Protein 4HUJ (pdb70)

Solvent-accessible surface area: 17770 Å² total

Radius of gyration: 22.76 Å; Cα contacts (8 Å, |Δi|>4): 871; chains: 2; bounding box: 71×46×50 Å

B-factor: mean 18.32, std 6.46, range [6.17, 43.55]

CATH classification: 3.40.50.720

Sequence (407 aa):
NLYFQSTTYAIIGAGAIGSALAERFTAAQIPAIIANSRGPASLSSVTDRFGASVKAVELKDALQADVVILAVPYDSIADIVTQVSDWGGQIVVDASNAIDFPAFKPRDLGGRLSTEIVSELVPGAKVVKAFNTLPAAVLAADPDKGTGSRVLFLSGNHSDANRQVAELISSLGFAPVDLGTLAASGPIQQFGRPLVALNLLKDENLYFQSTTYAIIGAGAIGSALAERFTAAQIPAIIANSRGPASLSSVTDRFGASVKAVELKDALQADVVILAVPYDSIADIVTQVSDWGGQIVVDASNAIDFPAFKPRDLGGRLSTEIVSELVPGAKVVKAFNTLPAAVLAADPDKGTGSRVLFLSGNHSDANRQVAELISSLGFAPVDLGTLAASGPIQQFGRPLVALNLLKD

InterPro domains:
  IPR028939 Pyrroline-5-carboxylate reductase, catalytic, N-terminal [PF03807] (4-92)
  IPR036291 NAD(P)-binding domain superfamily [SSF51735] (5-193)
  IPR051267 STEAP family metalloreductases [PTHR14239] (3-188)

Secondary structure (DSSP, 8-state):
-TTTT---EEEEE-HHHHHHHHHHHHHTT--EEEE-TT-GGGGHHHHHHHTTTEEE--HHHHTTSSEEEEES-GGGHHHHHTT-S--TT-EEEE----B-TTT-PBP--TT--HHHHHHHHSTTPEEEEES-SS-HHHHTS-SB-SS-EEEEEEEES-HHHHHHHHHHHHHTT-EEEE--SHHHHHHHHSTTSTTTT---EE-/-HHHH----EEEEE-HHHHHHHHHHHHHTT--EEEE-TT-GGGGHHHHHHHTTTEEE--HHHHTTSSEEEEES-GGGHHHHHTT-S--TT-EEEE----B-TTT-PBP--TT--HHHHHHHTSTT-EEEEES-SS-HHHHHS-SB-SS-EEEEEEEES-HHHHHHHHHHHHHTT-EEEE--SHHHHHHHHSTTSTTTT---EE-

Structure (mmCIF, N/CA/C/O backbone):
data_4HUJ
#
_entry.id   4HUJ
#
_cell.length_a   58.456
_cell.length_b   79.487
_cell.length_c   100.127
_cell.angle_alpha   90.00
_cell.angle_beta   90.00
_cell.angle_gamma   90.00
#
_symmetry.space_group_name_H-M   'P 21 21 21'
#
loop_
_entity.id
_entity.type
_entity.pdbx_description
1 polymer 'Uncharacterized protein'
2 water water
#
loop_
_atom_site.group_PDB
_atom_site.id
_atom_site.type_symbol
_atom_site.label_atom_id
_atom_site.label_alt_id
_atom_site.label_comp_id
_atom_site.label_asym_id
_atom_site.label_entity_id
_atom_site.label_seq_id
_atom_site.pdbx_PDB_ins_code
_atom_site.Cartn_x
_atom_site.Cartn_y
_atom_site.Cartn_z
_atom_site.occupancy
_atom_site.B_iso_or_equiv
_atom_site.auth_seq_id
_atom_site.auth_comp_id
_atom_site.auth_asym_id
_atom_site.auth_atom_id
_atom_site.pdbx_PDB_model_num
ATOM 1 N N . ASN A 1 17 ? 17.563 79.037 16.733 1.00 27.31 -5 ASN A N 1
ATOM 2 C CA . ASN A 1 17 ? 16.445 80.017 16.876 1.00 27.24 -5 ASN A CA 1
ATOM 3 C C . ASN A 1 17 ? 15.167 79.380 17.443 1.00 26.32 -5 ASN A C 1
ATOM 4 O O . ASN A 1 17 ? 14.782 79.667 18.586 1.00 26.51 -5 ASN A O 1
ATOM 9 N N . LEU A 1 18 ? 14.516 78.517 16.660 1.00 24.96 -4 LEU A N 1
ATOM 10 C CA . LEU A 1 18 ? 13.319 77.818 17.144 1.00 23.41 -4 LEU A CA 1
ATOM 11 C C . LEU A 1 18 ? 13.662 76.847 18.267 1.00 22.14 -4 LEU A C 1
ATOM 12 O O . LEU A 1 18 ? 12.805 76.503 19.080 1.00 21.89 -4 LEU A O 1
ATOM 17 N N . TYR A 1 19 ? 14.921 76.418 18.315 1.00 21.18 -3 TYR A N 1
ATOM 18 C CA . TYR A 1 19 ? 15.371 75.551 19.391 1.00 20.40 -3 TYR A CA 1
ATOM 19 C C . TYR A 1 19 ? 15.362 76.285 20.731 1.00 19.98 -3 TYR A C 1
ATOM 20 O O . TYR A 1 19 ? 14.921 75.737 21.741 1.00 19.65 -3 TYR A O 1
ATOM 29 N N . PHE A 1 20 ? 15.855 77.521 20.727 1.00 20.03 -2 PHE A N 1
ATOM 30 C CA . PHE A 1 20 ? 16.106 78.256 21.970 1.00 20.34 -2 PHE A CA 1
ATOM 31 C C . PHE A 1 20 ? 14.913 79.014 22.546 1.00 20.29 -2 PHE A C 1
ATOM 32 O O . PHE A 1 20 ? 14.945 79.429 23.706 1.00 19.73 -2 PHE A O 1
ATOM 40 N N . GLN A 1 21 ? 13.862 79.188 21.755 1.00 20.19 -1 GLN A N 1
ATOM 41 C CA . GLN A 1 21 ? 12.799 80.108 22.148 1.00 20.74 -1 GLN A CA 1
ATOM 42 C C . GLN A 1 21 ? 11.922 79.655 23.325 1.00 20.67 -1 GLN A C 1
ATOM 43 O O . GLN A 1 21 ? 11.155 80.457 23.864 1.00 20.82 -1 GLN A O 1
ATOM 49 N N . SER A 1 22 ? 12.050 78.392 23.726 1.00 20.50 0 SER A N 1
ATOM 50 C CA . SER A 1 22 ? 11.255 77.843 24.831 1.00 21.08 0 SER A CA 1
ATOM 51 C C . SER A 1 22 ? 12.026 77.775 26.154 1.00 21.13 0 SER A C 1
ATOM 52 O O . SER A 1 22 ? 11.567 77.165 27.122 1.00 21.02 0 SER A O 1
ATOM 63 N N . THR A 1 24 ? 15.272 79.920 28.785 1.00 20.37 2 THR A N 1
ATOM 64 C CA . THR A 1 24 ? 16.254 80.967 29.038 1.00 20.10 2 THR A CA 1
ATOM 65 C C . THR A 1 24 ? 17.532 80.594 28.286 1.00 19.66 2 THR A C 1
ATOM 66 O O . THR A 1 24 ? 17.988 79.448 28.354 1.00 20.01 2 THR A O 1
ATOM 70 N N . THR A 1 25 ? 18.094 81.546 27.547 1.00 18.92 3 THR A N 1
ATOM 71 C CA . THR A 1 25 ? 19.330 81.283 26.807 1.00 17.97 3 THR A CA 1
ATOM 72 C C . THR A 1 25 ? 20.552 81.652 27.640 1.00 17.65 3 THR A C 1
ATOM 73 O O . THR A 1 25 ? 20.611 82.742 28.211 1.00 17.35 3 THR A O 1
ATOM 77 N N . TYR A 1 26 ? 21.510 80.733 27.706 1.00 16.94 4 TYR A N 1
ATOM 78 C CA . TYR A 1 26 ? 22.743 80.950 28.464 1.00 16.91 4 TYR A CA 1
ATOM 79 C C . TYR A 1 26 ? 23.933 80.987 27.526 1.00 16.29 4 TYR A C 1
ATOM 80 O O . TYR A 1 26 ? 24.055 80.151 26.629 1.00 16.56 4 TYR A O 1
ATOM 89 N N . ALA A 1 27 ? 24.808 81.962 27.736 1.00 15.50 5 ALA A N 1
ATOM 90 C CA . ALA A 1 27 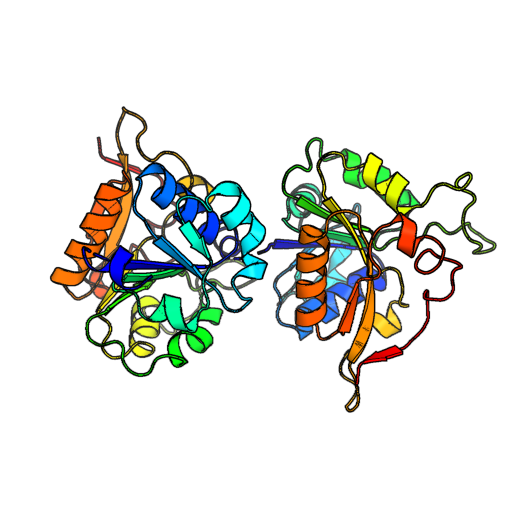? 26.053 82.032 26.998 1.00 14.61 5 ALA A CA 1
ATOM 91 C C . ALA A 1 27 ? 27.228 82.055 27.956 1.00 14.64 5 ALA A C 1
ATOM 92 O O . ALA A 1 27 ? 27.246 82.828 28.914 1.00 14.41 5 ALA A O 1
ATOM 94 N N . ILE A 1 28 ? 28.197 81.186 27.695 1.00 14.63 6 ILE A N 1
ATOM 95 C CA . ILE A 1 28 ? 29.477 81.236 28.394 1.00 14.56 6 ILE A CA 1
ATOM 96 C C . ILE A 1 28 ? 30.436 82.046 27.527 1.00 14.94 6 ILE A C 1
ATOM 97 O O . ILE A 1 28 ? 30.723 81.670 26.389 1.00 14.74 6 ILE A O 1
ATOM 102 N N . ILE A 1 29 ? 30.883 83.186 28.042 1.00 15.46 7 ILE A N 1
ATOM 103 C CA . ILE A 1 29 ? 31.972 83.916 27.413 1.00 15.82 7 ILE A CA 1
ATOM 104 C C . ILE A 1 29 ? 33.180 83.463 28.206 1.00 16.57 7 ILE A C 1
ATOM 105 O O . ILE A 1 29 ? 33.503 84.020 29.262 1.00 16.03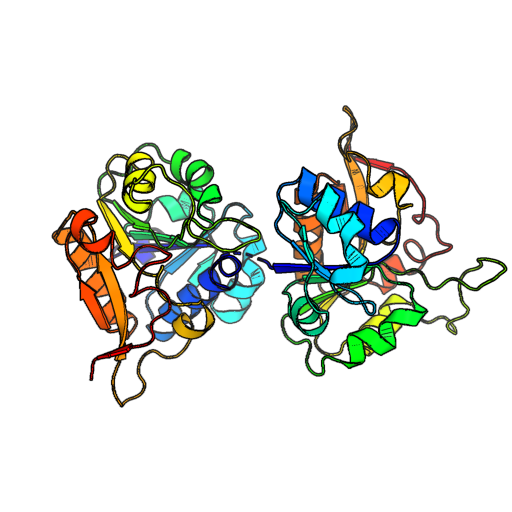 7 ILE A O 1
ATOM 110 N N . GLY A 1 30 ? 33.819 82.412 27.706 1.00 17.48 8 GLY A N 1
ATOM 111 C CA . GLY A 1 30 ? 34.773 81.675 28.508 1.00 18.10 8 GLY A CA 1
ATOM 112 C C . GLY A 1 30 ? 36.021 81.259 27.767 1.00 18.66 8 GLY A C 1
ATOM 113 O O . GLY A 1 30 ? 36.006 81.036 26.557 1.00 18.71 8 GLY A O 1
ATOM 114 N N . ALA A 1 31 ? 37.108 81.164 28.522 1.00 18.59 9 ALA A N 1
ATOM 115 C CA . ALA A 1 31 ? 38.378 80.702 28.008 1.00 18.81 9 ALA A CA 1
ATOM 116 C C . ALA A 1 31 ? 39.074 79.968 29.144 1.00 18.79 9 ALA A C 1
ATOM 117 O O . ALA A 1 31 ? 38.662 80.078 30.307 1.00 18.84 9 ALA A O 1
ATOM 119 N N . GLY A 1 32 ? 40.108 79.202 28.809 1.00 18.55 10 GLY A N 1
ATOM 120 C CA . GLY A 1 32 ? 40.878 78.474 29.816 1.00 17.99 10 GLY A CA 1
ATOM 121 C C . GLY A 1 32 ? 40.069 77.456 30.600 1.00 17.92 10 GLY A C 1
ATOM 122 O O . GLY A 1 32 ? 38.998 77.004 30.155 1.00 17.72 10 GLY A O 1
ATOM 123 N N . ALA A 1 33 ? 40.588 77.090 31.768 1.00 17.29 11 ALA A N 1
ATOM 124 C CA . ALA A 1 33 ? 39.988 76.041 32.589 1.00 17.00 11 ALA A CA 1
ATOM 125 C C . ALA A 1 33 ? 38.583 76.390 33.090 1.00 16.93 11 ALA A C 1
ATOM 126 O O . ALA A 1 33 ? 37.744 75.505 33.234 1.00 16.61 11 ALA A O 1
ATOM 128 N N . ILE A 1 34 ? 38.327 77.671 33.349 1.00 16.75 12 ILE A N 1
ATOM 129 C CA . ILE A 1 34 ? 37.018 78.083 33.866 1.00 17.25 12 ILE A CA 1
ATOM 130 C C . ILE A 1 34 ? 35.904 77.964 32.812 1.00 16.99 12 ILE A C 1
ATOM 131 O O . ILE A 1 34 ? 34.792 77.524 33.123 1.00 17.39 12 ILE A O 1
ATOM 136 N N . GLY A 1 35 ? 36.215 78.341 31.575 1.00 17.08 13 GLY A N 1
ATOM 137 C CA . GLY A 1 35 ? 35.280 78.189 30.458 1.00 16.88 13 GLY A CA 1
ATOM 138 C C . GLY A 1 35 ? 34.919 76.729 30.252 1.00 16.88 13 GLY A C 1
ATOM 139 O O . GLY A 1 35 ? 33.753 76.392 30.053 1.00 16.71 13 GLY A O 1
ATOM 140 N N . SER A 1 36 ? 35.929 75.864 30.309 1.00 17.03 14 SER A N 1
ATOM 141 C CA . SER A 1 36 ? 35.732 74.421 30.191 1.00 17.10 14 SER A CA 1
ATOM 142 C C . SER A 1 36 ? 34.961 73.841 31.383 1.00 16.74 14 SER A C 1
ATOM 143 O O . SER A 1 36 ? 34.118 72.956 31.206 1.00 16.63 14 SER A O 1
ATOM 146 N N . ALA A 1 37 ? 35.240 74.343 32.589 1.00 15.82 15 ALA A N 1
ATOM 147 C CA . ALA A 1 37 ? 34.531 73.903 33.803 1.00 15.53 15 ALA A CA 1
ATOM 148 C C . ALA A 1 37 ? 33.031 74.176 33.713 1.00 15.52 15 ALA A C 1
ATOM 149 O O . ALA A 1 37 ? 32.200 73.321 34.053 1.00 15.07 15 ALA A O 1
ATOM 151 N N . LEU A 1 38 ? 32.693 75.379 33.268 1.00 15.64 16 LEU A N 1
ATOM 152 C CA . LEU A 1 38 ? 31.301 75.757 33.067 1.00 15.59 16 LEU A CA 1
ATOM 153 C C . LEU A 1 38 ? 30.643 74.886 31.999 1.00 15.67 16 LEU A C 1
ATOM 154 O O . LEU A 1 38 ? 29.543 74.389 32.204 1.00 16.01 16 LEU A O 1
ATOM 159 N N . ALA A 1 39 ? 31.324 74.690 30.871 1.00 15.95 17 ALA A N 1
ATOM 160 C CA . ALA A 1 39 ? 30.806 73.820 29.811 1.00 15.89 17 ALA A CA 1
ATOM 161 C C . ALA A 1 39 ? 30.522 72.414 30.349 1.00 16.00 17 ALA A C 1
ATOM 162 O O . ALA A 1 39 ? 29.478 71.829 30.045 1.00 15.91 17 ALA A O 1
ATOM 164 N N . GLU A 1 40 ? 31.439 71.893 31.165 1.00 15.93 18 GLU A N 1
ATOM 165 C CA . GLU A 1 40 ? 31.290 70.562 31.765 1.00 16.17 18 GLU A CA 1
ATOM 166 C C . GLU A 1 40 ? 30.065 70.481 32.667 1.00 16.27 18 GLU A C 1
ATOM 167 O O . GLU A 1 40 ? 29.325 69.489 32.651 1.00 16.22 18 GLU A O 1
ATOM 173 N N . ARG A 1 41 ? 29.846 71.531 33.451 1.00 15.76 19 ARG A N 1
ATOM 174 C CA . ARG A 1 41 ? 28.706 71.553 34.355 1.00 15.79 19 ARG A CA 1
ATOM 175 C C . ARG A 1 41 ? 27.374 71.677 33.617 1.00 15.75 19 ARG A C 1
ATOM 176 O O . ARG A 1 41 ? 26.402 71.033 33.997 1.00 15.79 19 ARG A O 1
ATOM 184 N N . PHE A 1 42 ? 27.334 72.502 32.573 1.00 16.13 20 PHE A N 1
ATOM 185 C CA . PHE A 1 42 ? 26.129 72.638 31.747 1.00 16.81 20 PHE A CA 1
ATOM 186 C C . PHE A 1 42 ? 25.778 71.301 31.081 1.00 17.53 20 PHE A C 1
ATOM 187 O O . PHE A 1 42 ? 24.611 70.879 31.074 1.00 17.46 20 PHE A O 1
ATOM 195 N N . THR A 1 43 ? 26.804 70.630 30.563 1.00 18.09 21 THR A N 1
ATOM 196 C CA . THR A 1 43 ? 26.659 69.332 29.907 1.00 19.12 21 THR A CA 1
ATOM 197 C C . THR A 1 43 ? 26.147 68.256 30.863 1.00 19.57 21 THR A C 1
ATOM 198 O O . THR A 1 43 ? 25.199 67.535 30.537 1.00 19.41 21 THR A O 1
ATOM 202 N N . ALA A 1 44 ? 26.755 68.166 32.044 1.00 19.78 22 ALA A N 1
ATOM 203 C CA . ALA A 1 44 ? 26.340 67.182 33.041 1.00 20.52 22 ALA A CA 1
ATOM 204 C C . ALA A 1 44 ? 24.888 67.403 33.471 1.00 20.96 22 ALA A C 1
ATOM 205 O O . ALA A 1 44 ? 24.161 66.441 33.731 1.00 21.08 22 ALA A O 1
ATOM 207 N N . ALA A 1 45 ? 24.468 68.669 33.517 1.00 21.36 23 ALA A N 1
ATOM 208 C CA . ALA A 1 45 ? 23.101 69.032 33.905 1.00 21.99 23 ALA A CA 1
ATOM 209 C C . ALA A 1 45 ? 22.112 69.055 32.730 1.00 22.46 23 ALA A C 1
ATOM 210 O O . ALA A 1 45 ? 20.923 69.344 32.920 1.00 22.71 23 ALA A O 1
ATOM 212 N N . GLN A 1 46 ? 22.612 68.760 31.530 1.00 22.93 24 GLN A N 1
ATOM 213 C CA . GLN A 1 46 ? 21.813 68.754 30.296 1.00 23.40 24 GLN A CA 1
ATOM 214 C C . GLN A 1 46 ? 21.087 70.088 30.059 1.00 23.10 24 GLN A C 1
ATOM 215 O O . GLN A 1 46 ? 19.906 70.125 29.684 1.00 23.31 24 GLN A O 1
ATOM 221 N N . ILE A 1 47 ? 21.815 71.179 30.293 1.00 22.38 25 ILE A N 1
ATOM 222 C CA . ILE A 1 47 ? 21.325 72.527 30.052 1.00 22.03 25 ILE A CA 1
ATOM 223 C C . ILE A 1 47 ? 22.017 73.072 28.803 1.00 21.78 25 ILE A C 1
ATOM 224 O O . ILE A 1 47 ? 23.229 73.319 28.820 1.00 21.53 25 ILE A O 1
ATOM 229 N N . PRO A 1 48 ? 21.251 73.247 27.706 1.00 21.48 26 PRO A N 1
ATOM 230 C CA . PRO A 1 48 ? 21.801 73.771 26.463 1.00 21.13 26 PRO A CA 1
ATOM 231 C C . PRO A 1 48 ? 22.389 75.161 26.662 1.00 20.93 26 PRO A C 1
ATOM 232 O O . PRO A 1 48 ? 21.805 75.994 27.363 1.00 21.12 26 PRO A O 1
ATOM 236 N N . ALA A 1 49 ? 23.554 75.386 26.067 1.00 20.17 27 ALA A N 1
ATOM 237 C CA . ALA A 1 49 ? 24.264 76.646 26.199 1.00 19.83 27 ALA A CA 1
ATOM 238 C C . ALA A 1 49 ? 25.118 76.912 24.974 1.00 19.31 27 ALA A C 1
ATOM 239 O O . ALA A 1 49 ? 25.434 76.003 24.204 1.00 19.39 27 ALA A O 1
ATOM 241 N N . ILE A 1 50 ? 25.481 78.172 24.788 1.00 18.99 28 ILE A N 1
ATOM 242 C CA . ILE A 1 50 ? 26.432 78.525 23.749 1.00 18.61 28 ILE A CA 1
ATOM 243 C C . ILE A 1 50 ? 27.694 79.042 24.431 1.00 18.75 28 ILE A C 1
ATOM 244 O O . ILE A 1 50 ? 27.657 79.425 25.600 1.00 18.53 28 ILE A O 1
ATOM 249 N N . ILE A 1 51 ? 28.807 79.002 23.708 1.00 18.58 29 ILE A N 1
ATOM 250 C CA . ILE A 1 51 ? 30.094 79.445 24.240 1.00 18.59 29 ILE A CA 1
ATOM 251 C C . ILE A 1 51 ? 30.834 80.240 23.167 1.00 19.07 29 ILE A C 1
ATOM 252 O O . ILE A 1 51 ? 30.755 79.925 21.973 1.00 19.10 29 ILE A O 1
ATOM 257 N N . ALA A 1 52 ? 31.524 81.293 23.592 1.00 19.40 30 ALA A N 1
ATOM 258 C CA . ALA A 1 52 ? 32.279 82.134 22.676 1.00 20.40 30 ALA A CA 1
ATOM 259 C C . ALA A 1 52 ? 33.374 82.874 23.423 1.00 21.33 30 ALA A C 1
ATOM 260 O O . ALA A 1 52 ? 33.350 82.960 24.646 1.00 20.82 30 ALA A O 1
ATOM 262 N N . ASN A 1 53 ? 34.336 83.392 22.669 1.00 22.70 31 ASN A N 1
ATOM 263 C CA . ASN A 1 53 ? 35.317 84.334 23.197 1.00 24.40 31 ASN A CA 1
ATOM 264 C C . ASN A 1 53 ? 35.940 85.121 22.045 1.00 25.55 31 ASN A C 1
ATOM 265 O O . ASN A 1 53 ? 35.503 84.989 20.901 1.00 25.45 31 ASN A O 1
ATOM 270 N N . SER A 1 54 ? 36.946 85.935 22.350 1.00 27.16 32 SER A N 1
ATOM 271 C CA . SER A 1 54 ? 37.586 86.797 21.352 1.00 28.87 32 SER A CA 1
ATOM 272 C C . SER A 1 54 ? 38.328 86.032 20.248 1.00 29.74 32 SER A C 1
ATOM 273 O O . SER A 1 54 ? 38.500 86.549 19.141 1.00 29.88 32 SER A O 1
ATOM 276 N N . ARG A 1 55 ? 38.757 84.807 20.554 1.00 30.81 33 ARG A N 1
ATOM 277 C CA . ARG A 1 55 ? 39.579 84.007 19.640 1.00 31.94 33 ARG A CA 1
ATOM 278 C C . ARG A 1 55 ? 38.772 83.231 18.586 1.00 32.02 33 ARG A C 1
ATOM 279 O O . ARG A 1 55 ? 39.350 82.607 17.686 1.00 32.19 33 ARG A O 1
ATOM 287 N N . GLY A 1 56 ? 37.446 83.264 18.699 1.00 32.06 34 GLY A N 1
ATOM 288 C CA . GLY A 1 56 ? 36.572 82.651 17.700 1.00 32.04 34 GLY A CA 1
ATOM 289 C C . GLY A 1 56 ? 36.143 81.228 18.008 1.00 32.17 34 GLY A C 1
ATOM 290 O O . GLY A 1 56 ? 36.759 80.561 18.839 1.00 32.07 34 GLY A O 1
ATOM 291 N N . PRO A 1 57 ? 35.085 80.745 17.325 1.00 32.38 35 PRO A N 1
ATOM 292 C CA . PRO A 1 57 ? 34.506 79.417 17.555 1.00 32.65 35 PRO A CA 1
ATOM 293 C C . PRO A 1 57 ? 35.502 78.283 17.325 1.00 32.77 35 PRO A C 1
ATOM 294 O O . PRO A 1 57 ? 35.446 77.267 18.022 1.00 32.66 35 PRO A O 1
ATOM 298 N N . ALA A 1 58 ? 36.404 78.466 16.360 1.00 33.01 36 ALA A N 1
ATOM 299 C CA . ALA A 1 58 ? 37.421 77.466 16.032 1.00 33.33 36 ALA A CA 1
ATOM 300 C C . ALA A 1 58 ? 38.377 77.193 17.195 1.00 33.37 36 ALA A C 1
ATOM 301 O O . ALA A 1 58 ? 38.817 76.060 17.390 1.00 33.50 36 ALA A O 1
ATOM 303 N N . SER A 1 59 ? 38.684 78.234 17.966 1.00 33.65 37 SER A N 1
ATOM 304 C CA . SER A 1 59 ? 39.597 78.123 19.105 1.00 33.79 37 SER A CA 1
ATOM 305 C C . SER A 1 59 ? 39.005 77.313 20.261 1.00 34.02 37 SER A C 1
ATOM 306 O O . SER A 1 59 ? 39.734 76.861 21.149 1.00 34.13 37 SER A O 1
ATOM 309 N N . LEU A 1 60 ? 37.687 77.126 20.240 1.00 34.03 38 LEU A N 1
ATOM 310 C CA . LEU A 1 60 ? 36.987 76.398 21.295 1.00 34.13 38 LEU A CA 1
ATOM 311 C C . LEU A 1 60 ? 36.759 74.925 20.953 1.00 34.45 38 LEU A C 1
ATOM 312 O O . LEU A 1 60 ? 35.916 74.262 21.564 1.00 34.08 38 LEU A O 1
ATOM 317 N N . SER A 1 61 ? 37.532 74.415 19.993 1.00 34.87 39 SER A N 1
ATOM 318 C CA . SER A 1 61 ? 37.406 73.030 19.532 1.00 35.33 39 SER A CA 1
ATOM 319 C C . SER A 1 61 ? 37.601 71.995 20.634 1.00 35.30 39 SER A C 1
ATOM 320 O O . SER A 1 61 ? 36.949 70.952 20.621 1.00 35.45 39 SER A O 1
ATOM 323 N N . SER A 1 62 ? 38.491 72.288 21.580 1.00 35.42 40 SER A N 1
ATOM 324 C CA . SER A 1 62 ? 38.709 71.435 22.750 1.00 35.56 40 SER A CA 1
ATOM 325 C C . SER A 1 62 ? 37.423 71.236 23.555 1.00 35.30 40 SER A C 1
ATOM 326 O O . SER A 1 62 ? 37.106 70.117 23.965 1.00 35.22 40 SER A O 1
ATOM 329 N N . VAL A 1 63 ? 36.694 72.330 23.772 1.00 34.89 41 VAL A N 1
ATOM 330 C CA . VAL A 1 63 ? 35.411 72.298 24.473 1.00 34.56 41 VAL A CA 1
ATOM 331 C C . VAL A 1 63 ? 34.362 71.542 23.646 1.00 34.30 41 VAL A C 1
ATOM 332 O O . VAL A 1 63 ? 33.679 70.657 24.165 1.00 34.17 41 VAL A O 1
ATOM 336 N N . THR A 1 64 ? 34.257 71.896 22.365 1.00 34.19 42 THR A N 1
ATOM 337 C CA . THR A 1 64 ? 33.330 71.258 21.425 1.00 34.29 42 THR A CA 1
ATOM 338 C C . THR A 1 64 ? 33.494 69.734 21.393 1.00 34.19 42 THR A C 1
ATOM 339 O O . THR A 1 64 ? 32.507 69.001 21.450 1.00 34.25 42 THR A O 1
ATOM 343 N N . ASP A 1 65 ? 34.739 69.267 21.318 1.00 34.23 43 ASP A N 1
ATOM 344 C CA . ASP A 1 65 ? 35.030 67.830 21.286 1.00 34.25 43 ASP A CA 1
ATOM 345 C C . ASP A 1 65 ? 34.496 67.075 22.508 1.00 33.97 43 ASP A C 1
ATOM 346 O O . ASP A 1 65 ? 33.974 65.965 22.375 1.00 34.03 43 ASP A O 1
ATOM 351 N N . ARG A 1 66 ? 34.617 67.682 23.689 1.00 33.36 44 ARG A N 1
ATOM 352 C CA . ARG A 1 66 ? 34.194 67.042 24.935 1.00 32.97 44 ARG A CA 1
ATOM 353 C C . ARG A 1 66 ? 32.712 67.259 25.266 1.00 32.41 44 ARG A C 1
ATOM 354 O O . ARG A 1 66 ? 32.056 66.351 25.777 1.00 32.35 44 ARG A O 1
ATOM 362 N N . PHE A 1 67 ? 32.191 68.452 24.975 1.00 31.70 45 PHE A N 1
ATOM 363 C CA . PHE A 1 67 ? 30.870 68.860 25.478 1.00 31.03 45 PHE A CA 1
ATOM 364 C C . PHE A 1 67 ? 29.879 69.351 24.414 1.00 31.00 45 PHE A C 1
ATOM 365 O O . PHE A 1 67 ? 28.854 69.955 24.748 1.00 30.73 45 PHE A O 1
ATOM 373 N N . GLY A 1 68 ? 30.169 69.067 23.146 1.00 30.72 46 GLY A N 1
ATOM 374 C CA . GLY A 1 68 ? 29.367 69.562 22.022 1.00 30.49 46 GLY A CA 1
ATOM 375 C C . GLY A 1 68 ? 27.905 69.146 21.995 1.00 30.21 46 GLY A C 1
ATOM 376 O O . GLY A 1 68 ? 27.102 69.740 21.275 1.00 30.31 46 GLY A O 1
ATOM 377 N N . ALA A 1 69 ? 27.560 68.131 22.785 1.00 29.86 47 ALA A N 1
ATOM 378 C CA . ALA A 1 69 ? 26.183 67.647 22.878 1.00 29.46 47 ALA A CA 1
ATOM 379 C C . ALA A 1 69 ? 25.278 68.619 23.631 1.00 29.06 47 ALA A C 1
ATOM 380 O O . ALA A 1 69 ? 24.055 68.573 23.492 1.00 29.19 47 ALA A O 1
ATOM 382 N N . SER A 1 70 ? 25.879 69.503 24.423 1.00 28.40 48 SER A N 1
ATOM 383 C CA . SER A 1 70 ? 25.105 70.437 25.235 1.00 27.84 48 SER A CA 1
ATOM 384 C C . SER A 1 70 ? 25.614 71.872 25.135 1.00 26.94 48 SER A C 1
ATOM 385 O O . SER A 1 70 ? 24.900 72.816 25.490 1.00 26.79 48 SER A O 1
ATOM 388 N N . VAL A 1 71 ? 26.838 72.032 24.636 1.00 25.93 49 VAL A N 1
ATOM 389 C CA . VAL A 1 71 ? 27.470 73.350 24.535 1.00 25.34 49 VAL A CA 1
ATOM 390 C C . VAL A 1 71 ? 27.986 73.607 23.121 1.00 25.12 49 VAL A C 1
ATOM 391 O O . VAL A 1 71 ? 28.889 72.918 22.642 1.00 25.48 49 VAL A O 1
ATOM 395 N N . LYS A 1 72 ? 27.417 74.612 22.465 1.00 24.62 50 LYS A N 1
ATOM 396 C CA . LYS A 1 72 ? 27.743 74.918 21.076 1.00 24.56 50 LYS A CA 1
ATOM 397 C C . LYS A 1 72 ? 28.594 76.174 20.952 1.00 24.13 50 LYS A C 1
ATOM 398 O O . LYS A 1 72 ? 28.215 77.239 21.440 1.00 23.74 50 LYS A O 1
ATOM 404 N N . ALA A 1 73 ? 29.738 76.040 20.284 1.00 23.96 51 ALA A N 1
ATOM 405 C CA . ALA A 1 73 ? 30.620 77.171 20.023 1.00 24.05 51 ALA A CA 1
ATOM 406 C C . ALA A 1 73 ? 30.038 78.075 18.948 1.00 24.17 51 ALA A C 1
ATOM 407 O O . ALA A 1 73 ? 29.713 77.620 17.852 1.00 24.19 51 ALA A O 1
ATOM 409 N N . VAL A 1 74 ? 29.896 79.355 19.274 1.00 24.39 52 VAL A N 1
ATOM 410 C CA . VAL A 1 74 ? 29.338 80.338 18.350 1.00 24.66 52 VAL A CA 1
ATOM 411 C C . VAL A 1 74 ? 30.235 81.570 18.265 1.00 25.16 52 VAL A C 1
ATOM 412 O O . VAL A 1 74 ? 31.202 81.700 19.030 1.00 25.05 52 VAL A O 1
ATOM 416 N N . GLU A 1 75 ? 29.917 82.466 17.332 1.00 25.55 53 GLU A N 1
ATOM 417 C CA . GLU A 1 75 ? 30.602 83.748 17.234 1.00 26.06 53 GLU A CA 1
ATOM 418 C C . GLU A 1 75 ? 30.224 84.623 18.424 1.00 26.09 53 GLU A C 1
ATOM 419 O O . GLU A 1 75 ? 29.114 84.515 18.953 1.00 25.80 53 GLU A O 1
ATOM 425 N N . LEU A 1 76 ? 31.155 85.478 18.840 1.00 26.10 54 LEU A N 1
ATOM 426 C CA . LEU A 1 76 ? 30.981 86.326 20.022 1.00 26.26 54 LEU A CA 1
ATOM 427 C C . LEU A 1 76 ? 29.743 87.228 19.935 1.00 26.53 54 LEU A C 1
ATOM 428 O O . LEU A 1 76 ? 28.982 87.338 20.899 1.00 26.19 54 LEU A O 1
ATOM 433 N N . LYS A 1 77 ? 29.542 87.851 18.772 1.00 26.74 55 LYS A N 1
ATOM 434 C CA . LYS A 1 77 ? 28.402 88.748 18.531 1.00 27.36 55 LYS A CA 1
ATOM 435 C C . LYS A 1 77 ? 27.048 88.085 18.768 1.00 26.80 55 LYS A C 1
ATOM 436 O O . LYS A 1 77 ? 26.080 88.752 19.152 1.00 27.11 55 LYS A O 1
ATOM 442 N N . ASP A 1 78 ? 26.990 86.779 18.532 1.00 26.27 56 ASP A N 1
ATOM 443 C CA . ASP A 1 78 ? 25.784 85.998 18.761 1.00 25.83 56 ASP A CA 1
ATOM 444 C C . ASP A 1 78 ? 25.618 85.626 20.237 1.00 24.75 56 ASP A C 1
ATOM 445 O O . ASP A 1 78 ? 24.528 85.764 20.791 1.00 24.60 56 ASP A O 1
ATOM 450 N N . ALA A 1 79 ? 26.703 85.171 20.865 1.00 23.28 57 ALA A N 1
ATOM 451 C CA . ALA A 1 79 ? 26.695 84.803 22.283 1.00 22.16 57 ALA A CA 1
ATOM 452 C C . ALA A 1 79 ? 26.325 85.960 23.204 1.00 21.38 57 ALA A C 1
ATOM 453 O O . ALA A 1 79 ? 25.635 85.762 24.205 1.00 21.05 57 ALA A O 1
ATOM 455 N N . LEU A 1 80 ? 26.776 87.163 22.855 1.00 20.63 58 LEU A N 1
ATOM 456 C CA . LEU A 1 80 ? 26.510 88.361 23.657 1.00 20.21 58 LEU A CA 1
ATOM 457 C C . LEU A 1 80 ? 25.043 88.806 23.626 1.00 20.05 58 LEU A C 1
ATOM 458 O O . LEU A 1 80 ? 24.667 89.759 24.309 1.00 20.07 58 LEU A O 1
ATOM 463 N N . GLN A 1 81 ? 24.224 88.110 22.839 1.00 20.19 59 GLN A N 1
ATOM 464 C CA . GLN A 1 81 ? 22.796 88.418 22.738 1.00 20.34 59 GLN A CA 1
ATOM 465 C C . GLN A 1 81 ? 21.915 87.566 23.662 1.00 19.76 59 GLN A C 1
ATOM 466 O O . GLN A 1 81 ? 20.702 87.786 23.742 1.00 19.70 59 GLN A O 1
ATOM 472 N N . ALA A 1 82 ? 22.521 86.605 24.363 1.00 18.61 60 ALA A N 1
ATOM 473 C CA . ALA A 1 82 ? 21.775 85.678 25.220 1.00 17.90 60 ALA A CA 1
ATOM 474 C C . ALA A 1 82 ? 21.094 86.342 26.415 1.00 17.31 60 ALA A C 1
ATOM 475 O O . ALA A 1 82 ? 21.468 87.445 26.830 1.00 17.04 60 ALA A O 1
ATOM 477 N N . ASP A 1 83 ? 20.088 85.660 26.960 1.00 16.78 61 ASP A N 1
ATOM 478 C CA . ASP A 1 83 ? 19.344 86.156 28.116 1.00 16.39 61 ASP A CA 1
ATOM 479 C C . ASP A 1 83 ? 20.270 86.331 29.306 1.00 15.69 61 ASP A C 1
ATOM 480 O O . ASP A 1 83 ? 20.162 87.311 30.050 1.00 15.50 61 ASP A O 1
ATOM 485 N N . VAL A 1 84 ? 21.168 85.359 29.476 1.00 14.89 62 VAL A N 1
ATOM 486 C CA . VAL A 1 84 ? 22.122 85.345 30.580 1.00 14.16 62 VAL A CA 1
ATOM 487 C C . VAL A 1 84 ? 23.521 85.141 30.002 1.00 13.80 62 VAL A C 1
ATOM 488 O O . VAL A 1 84 ? 23.804 84.108 29.375 1.00 13.64 62 VAL A O 1
ATOM 492 N N . VAL A 1 85 ? 24.378 86.134 30.214 1.00 13.41 63 VAL A N 1
ATOM 493 C CA . VAL A 1 85 ? 25.719 86.144 29.634 1.00 13.54 63 VAL A CA 1
ATOM 494 C C . VAL A 1 85 ? 26.727 86.068 30.772 1.00 13.36 63 VAL A C 1
ATOM 495 O O . VAL A 1 85 ? 26.805 86.976 31.597 1.00 13.64 63 VAL A O 1
ATOM 499 N N . ILE A 1 86 ? 27.486 84.976 30.800 1.00 13.05 64 ILE A N 1
ATOM 500 C CA . ILE A 1 86 ? 28.432 84.707 31.881 1.00 13.13 64 ILE A CA 1
ATOM 501 C C . ILE A 1 86 ? 29.823 85.102 31.424 1.00 13.11 64 ILE A C 1
ATOM 502 O O . ILE A 1 86 ? 30.373 84.501 30.502 1.00 13.43 64 ILE A O 1
ATOM 507 N N . LEU A 1 87 ? 30.381 86.118 32.073 1.00 13.38 65 LEU A N 1
ATOM 508 C CA . LEU A 1 87 ? 31.705 86.618 31.716 1.00 13.48 65 LEU A CA 1
ATOM 509 C C . LEU A 1 87 ? 32.766 85.861 32.501 1.00 14.13 65 LEU A C 1
ATOM 510 O O . LEU A 1 87 ? 33.087 86.208 33.644 1.00 13.84 65 LEU A O 1
ATOM 515 N N . ALA A 1 88 ? 33.279 84.808 31.870 1.00 14.30 66 ALA A N 1
ATOM 516 C CA . ALA A 1 88 ? 34.291 83.935 32.443 1.00 14.95 66 ALA A CA 1
ATOM 517 C C . ALA A 1 88 ? 35.589 84.107 31.652 1.00 15.16 66 ALA A C 1
ATOM 518 O O . ALA A 1 88 ? 36.200 83.137 31.170 1.00 15.25 66 ALA A O 1
ATOM 520 N N . VAL A 1 89 ? 35.968 85.369 31.495 1.00 15.26 67 VAL A N 1
ATOM 521 C CA . VAL A 1 89 ? 37.199 85.760 30.816 1.00 15.10 67 VAL A CA 1
ATOM 522 C C . VAL A 1 89 ? 38.012 86.576 31.811 1.00 14.48 67 VAL A C 1
ATOM 523 O O . VAL A 1 89 ? 37.482 86.967 32.857 1.00 14.32 67 VAL A O 1
ATOM 527 N N . PRO A 1 90 ? 39.300 86.830 31.507 1.00 13.68 68 PRO A N 1
ATOM 528 C CA . PRO A 1 90 ? 40.092 87.654 32.426 1.00 13.48 68 PRO A CA 1
ATOM 529 C C . PRO A 1 90 ? 39.465 89.031 32.616 1.00 13.26 68 PRO A C 1
ATOM 530 O O . PRO A 1 90 ? 38.871 89.581 31.688 1.00 13.06 68 PRO A O 1
ATOM 534 N N . TYR A 1 91 ? 39.585 89.571 33.821 1.00 13.24 69 TYR A N 1
ATOM 535 C CA . TYR A 1 91 ? 39.026 90.882 34.140 1.00 13.32 69 TYR A CA 1
ATOM 536 C C . TYR A 1 91 ? 39.406 91.954 33.104 1.00 14.08 69 TYR A C 1
ATOM 537 O O . TYR A 1 91 ? 38.555 92.737 32.661 1.00 14.19 69 TYR A O 1
ATOM 546 N N . ASP A 1 92 ? 40.676 91.970 32.709 1.00 15.29 70 ASP A N 1
ATOM 547 C CA . ASP A 1 92 ? 41.173 92.937 31.726 1.00 16.58 70 ASP A CA 1
ATOM 548 C C . ASP A 1 92 ? 40.627 92.748 30.303 1.00 16.72 70 ASP A C 1
ATOM 549 O O . ASP A 1 92 ? 40.755 93.653 29.465 1.00 17.59 70 ASP A O 1
ATOM 554 N N . SER A 1 93 ? 40.037 91.584 30.035 1.00 16.66 71 SER A N 1
ATOM 555 C CA . SER A 1 93 ? 39.453 91.279 28.726 1.00 16.87 71 SER A CA 1
ATOM 556 C C . SER A 1 93 ? 38.022 91.793 28.580 1.00 17.15 71 SER A C 1
ATOM 557 O O . SER A 1 93 ? 37.505 91.886 27.461 1.00 17.18 71 SER A O 1
ATOM 560 N N . ILE A 1 94 ? 37.381 92.116 29.701 1.00 17.27 72 ILE A N 1
ATOM 561 C CA . ILE A 1 94 ? 35.945 92.411 29.694 1.00 17.95 72 ILE A CA 1
ATOM 562 C C . ILE A 1 94 ? 35.578 93.623 28.833 1.00 18.78 72 ILE A C 1
ATOM 563 O O . ILE A 1 94 ? 34.713 93.514 27.959 1.00 18.88 72 ILE A O 1
ATOM 568 N N . ALA A 1 95 ? 36.246 94.753 29.065 1.00 19.76 73 ALA A N 1
ATOM 569 C CA . ALA A 1 95 ? 35.897 96.007 28.385 1.00 21.10 73 ALA A CA 1
ATOM 570 C C . ALA A 1 95 ? 35.818 95.861 26.861 1.00 22.06 73 ALA A C 1
ATOM 571 O O . ALA A 1 95 ? 34.826 96.280 26.255 1.00 22.16 73 ALA A O 1
ATOM 573 N N . ASP A 1 96 ? 36.831 95.236 26.258 1.00 22.98 74 ASP A N 1
ATOM 574 C CA . ASP A 1 96 ? 36.882 95.071 24.796 1.00 24.34 74 ASP A CA 1
ATOM 575 C C . ASP A 1 96 ? 35.805 94.129 24.262 1.00 24.43 74 ASP A C 1
ATOM 576 O O . ASP A 1 96 ? 35.402 94.243 23.104 1.00 24.80 74 ASP A O 1
ATOM 581 N N . ILE A 1 97 ? 35.352 93.193 25.094 1.00 24.53 75 ILE A N 1
ATOM 582 C CA . ILE A 1 97 ? 34.272 92.283 24.707 1.00 24.77 75 ILE A CA 1
ATOM 583 C C . ILE A 1 97 ? 32.903 92.967 24.778 1.00 25.25 75 ILE A C 1
ATOM 584 O O . ILE A 1 97 ? 32.161 92.979 23.795 1.00 25.16 75 ILE A O 1
ATOM 589 N N . VAL A 1 98 ? 32.580 93.546 25.931 1.00 25.75 76 VAL A N 1
ATOM 590 C CA . VAL A 1 98 ? 31.226 94.063 26.176 1.00 26.49 76 VAL A CA 1
ATOM 591 C C . VAL A 1 98 ? 30.915 95.384 25.462 1.00 27.30 76 VAL A C 1
ATOM 592 O O . VAL A 1 98 ? 29.748 95.741 25.299 1.00 27.42 76 VAL A O 1
ATOM 596 N N . THR A 1 99 ? 31.956 96.093 25.033 1.00 28.20 77 THR A N 1
ATOM 597 C CA . THR A 1 99 ? 31.788 97.341 24.285 1.00 29.64 77 THR A CA 1
ATOM 598 C C . THR A 1 99 ? 31.146 97.102 22.907 1.00 30.05 77 THR A C 1
ATOM 599 O O . THR A 1 99 ? 30.647 98.034 22.283 1.00 30.35 77 THR A O 1
ATOM 603 N N . GLN A 1 100 ? 31.150 95.845 22.462 1.00 30.70 78 GLN A N 1
ATOM 604 C CA . GLN A 1 100 ? 30.580 95.446 21.171 1.00 31.43 78 GLN A CA 1
ATOM 605 C C . GLN A 1 100 ? 29.051 95.505 21.157 1.00 31.73 78 GLN A C 1
ATOM 606 O O . GLN A 1 100 ? 28.439 95.553 20.089 1.00 31.84 78 GLN A O 1
ATOM 612 N N . VAL A 1 101 ? 28.446 95.494 22.345 1.00 31.99 79 VAL A N 1
ATOM 613 C CA . VAL A 1 101 ? 26.996 95.608 22.503 1.00 32.30 79 VAL A CA 1
ATOM 614 C C . VAL A 1 101 ? 26.662 96.963 23.121 1.00 32.43 79 VAL A C 1
ATOM 615 O O . VAL A 1 101 ? 27.235 97.349 24.143 1.00 32.59 79 VAL A O 1
ATOM 619 N N . SER A 1 102 ? 25.731 97.681 22.499 1.00 32.72 80 SER A N 1
ATOM 620 C CA . SER A 1 102 ? 25.379 99.030 22.942 1.00 32.82 80 SER A CA 1
ATOM 621 C C . SER A 1 102 ? 24.235 99.060 23.961 1.00 32.69 80 SER A C 1
ATOM 622 O O . SER A 1 102 ? 24.291 99.816 24.939 1.00 33.02 80 SER A O 1
ATOM 625 N N . ASP A 1 103 ? 23.206 98.244 23.740 1.00 32.27 81 ASP A N 1
ATOM 626 C CA . ASP A 1 103 ? 22.089 98.169 24.682 1.00 31.79 81 ASP A CA 1
ATOM 627 C C . ASP A 1 103 ? 21.930 96.764 25.258 1.00 30.73 81 ASP A C 1
ATOM 628 O O . ASP A 1 103 ? 21.722 95.789 24.532 1.00 30.71 81 ASP A O 1
ATOM 633 N N . TRP A 1 104 ? 22.040 96.682 26.580 1.00 29.62 82 TRP A N 1
ATOM 634 C CA . TRP A 1 104 ? 21.969 95.416 27.295 1.00 28.14 82 TRP A CA 1
ATOM 635 C C . TRP A 1 104 ? 20.610 95.197 27.956 1.00 27.66 82 TRP A C 1
ATOM 636 O O . TRP A 1 104 ? 20.442 94.277 28.759 1.00 27.37 82 TRP A O 1
ATOM 647 N N . GLY A 1 105 ? 19.642 96.045 27.613 1.00 27.00 83 GLY A N 1
ATOM 648 C CA . GLY A 1 105 ? 18.289 95.941 28.159 1.00 25.81 83 GLY A CA 1
ATOM 649 C C . GLY A 1 105 ? 17.703 94.544 28.077 1.00 24.69 83 GLY A C 1
ATOM 650 O O . GLY A 1 105 ? 17.780 93.883 27.035 1.00 25.00 83 GLY A O 1
ATOM 651 N N . GLY A 1 106 ? 17.142 94.084 29.193 1.00 23.62 84 GLY A N 1
ATOM 652 C CA . GLY A 1 106 ? 16.495 92.777 29.262 1.00 22.06 84 GLY A CA 1
ATOM 653 C C . GLY A 1 106 ? 17.441 91.605 29.464 1.00 20.82 84 GLY A C 1
ATOM 654 O O . GLY A 1 106 ? 17.008 90.450 29.533 1.00 21.13 84 GLY A O 1
ATOM 655 N N . GLN A 1 107 ? 18.735 91.894 29.556 1.00 19.46 85 GLN A N 1
ATOM 656 C CA . GLN A 1 107 ? 19.733 90.841 29.716 1.00 17.82 85 GLN A CA 1
ATOM 657 C C . GLN A 1 107 ? 20.328 90.841 31.115 1.00 16.94 85 GLN A C 1
ATOM 658 O O . GLN A 1 107 ? 20.365 91.874 31.789 1.00 17.07 85 GLN A O 1
ATOM 664 N N . ILE A 1 108 ? 20.783 89.664 31.533 1.00 15.60 86 ILE A N 1
ATOM 665 C CA . ILE A 1 108 ? 21.534 89.501 32.770 1.00 14.60 86 ILE A CA 1
ATOM 666 C C . ILE A 1 108 ? 22.975 89.215 32.389 1.00 13.87 86 ILE A C 1
ATOM 667 O O . ILE A 1 108 ? 23.239 88.354 31.547 1.00 13.65 86 ILE A O 1
ATOM 672 N N . VAL A 1 109 ? 23.897 89.947 33.012 1.00 13.24 87 VAL A N 1
ATOM 673 C CA . VAL A 1 109 ? 25.323 89.694 32.859 1.00 12.73 87 VAL A CA 1
ATOM 674 C C . VAL A 1 109 ? 25.841 89.138 34.179 1.00 12.37 87 VAL A C 1
ATOM 675 O O . VAL A 1 109 ? 25.622 89.733 35.228 1.00 12.34 87 VAL A O 1
ATOM 679 N N . VAL A 1 110 ? 26.489 87.979 34.119 1.00 11.74 88 VAL A N 1
ATOM 680 C CA . VAL A 1 110 ? 27.085 87.367 35.304 1.00 11.48 88 VAL A CA 1
ATOM 681 C C . VAL A 1 110 ? 28.588 87.639 35.294 1.00 11.69 88 VAL A C 1
ATOM 682 O O . VAL A 1 110 ? 29.299 87.154 34.418 1.00 12.51 88 VAL A O 1
ATOM 686 N N . ASP A 1 111 ? 29.060 88.435 36.253 1.00 11.67 89 ASP A N 1
ATOM 687 C CA . ASP A 1 111 ? 30.494 88.715 36.377 1.00 11.22 89 ASP A CA 1
ATOM 688 C C . ASP A 1 111 ? 31.175 87.599 37.171 1.00 10.93 89 ASP A C 1
ATOM 689 O O . ASP A 1 111 ? 31.025 87.515 38.389 1.00 11.27 89 ASP A O 1
ATOM 694 N N . ALA A 1 112 ? 31.911 86.737 36.469 1.00 10.65 90 ALA A N 1
ATOM 695 C CA . ALA A 1 112 ? 32.653 85.648 37.100 1.00 10.88 90 ALA A CA 1
ATOM 696 C C . ALA A 1 112 ? 34.147 85.961 37.253 1.00 11.05 90 ALA A C 1
ATOM 697 O O . ALA A 1 112 ? 34.926 85.087 37.643 1.00 11.79 90 ALA A O 1
ATOM 699 N N . SER A 1 113 ? 34.535 87.202 36.953 1.00 10.92 91 SER A N 1
ATOM 700 C CA . SER A 1 113 ? 35.950 87.589 36.925 1.00 10.92 91 SER A CA 1
ATOM 701 C C . SER A 1 113 ? 36.460 88.043 38.289 1.00 10.69 91 SER A C 1
ATOM 702 O O . SER A 1 113 ? 35.686 88.500 39.131 1.00 10.95 91 SER A O 1
ATOM 705 N N . ASN A 1 114 ? 37.774 87.937 38.477 1.00 10.26 92 ASN A N 1
ATOM 706 C CA . ASN A 1 114 ? 38.450 88.498 39.644 1.00 10.13 92 ASN A CA 1
ATOM 707 C C . ASN A 1 114 ? 39.522 89.475 39.188 1.00 10.38 92 ASN A C 1
ATOM 708 O O . ASN A 1 114 ? 40.317 89.147 38.303 1.00 10.55 92 ASN A O 1
ATOM 713 N N . ALA A 1 115 ? 39.535 90.670 39.779 1.00 10.69 93 ALA A N 1
ATOM 714 C CA . ALA A 1 115 ? 40.518 91.685 39.421 1.00 11.17 93 ALA A CA 1
ATOM 715 C C . ALA A 1 115 ? 41.785 91.451 40.229 1.00 11.03 93 ALA A C 1
ATOM 716 O O . ALA A 1 115 ? 41.862 91.796 41.409 1.00 11.62 93 ALA A O 1
ATOM 718 N N . ILE A 1 116 ? 42.764 90.824 39.580 1.00 11.09 94 ILE A N 1
ATOM 719 C CA . ILE A 1 116 ? 43.987 90.357 40.233 1.00 10.96 94 ILE A CA 1
ATOM 720 C C . ILE A 1 116 ? 45.181 90.958 39.503 1.00 11.69 94 ILE A C 1
ATOM 721 O O . ILE A 1 116 ? 45.192 90.999 38.272 1.00 11.78 94 ILE A O 1
ATOM 726 N N . ASP A 1 117 ? 46.186 91.412 40.254 1.00 12.03 95 ASP A N 1
ATOM 727 C CA . ASP A 1 117 ? 47.400 91.971 39.650 1.00 13.06 95 ASP A CA 1
ATOM 728 C C . ASP A 1 117 ? 48.469 90.914 39.421 1.00 13.40 95 ASP A C 1
ATOM 729 O O . ASP A 1 117 ? 48.634 90.009 40.231 1.00 13.32 95 ASP A O 1
ATOM 734 N N . PHE A 1 118 ? 49.193 91.068 38.313 1.00 13.97 96 PHE A N 1
ATOM 735 C CA . PHE A 1 118 ? 50.320 90.222 37.927 1.00 14.63 96 PHE A CA 1
ATOM 736 C C . PHE A 1 118 ? 51.587 91.045 38.139 1.00 14.74 96 PHE A C 1
ATOM 737 O O . PHE A 1 118 ? 51.602 92.227 37.787 1.00 14.95 96 PHE A O 1
ATOM 745 N N . PRO A 1 119 ? 52.668 90.426 38.655 1.00 14.85 97 PRO A N 1
ATOM 746 C CA . PRO A 1 119 ? 52.862 88.999 38.948 1.00 15.30 97 PRO A CA 1
ATOM 747 C C . PRO A 1 119 ? 52.678 88.561 40.404 1.00 15.61 97 PRO A C 1
ATOM 748 O O . PRO A 1 119 ? 52.873 87.383 40.711 1.00 15.95 97 PRO A O 1
ATOM 752 N N . ALA A 1 120 ? 52.301 89.481 41.287 1.00 15.91 98 ALA A N 1
ATOM 753 C CA . ALA A 1 120 ? 52.215 89.163 42.715 1.00 16.33 98 ALA A CA 1
ATOM 754 C C . ALA A 1 120 ? 50.906 88.481 43.118 1.00 16.31 98 ALA A C 1
ATOM 755 O O . ALA A 1 120 ? 50.830 87.867 44.184 1.00 16.36 98 ALA A O 1
ATOM 757 N N . PHE A 1 121 ? 49.887 88.593 42.264 1.00 16.03 99 PHE A N 1
ATOM 758 C CA . PHE A 1 121 ? 48.580 87.954 42.475 1.00 16.10 99 PHE A CA 1
ATOM 759 C C . PHE A 1 121 ? 47.833 88.477 43.699 1.00 16.06 99 PHE A C 1
ATOM 760 O O . PHE A 1 121 ? 47.122 87.736 44.389 1.00 16.50 99 PHE A O 1
ATOM 768 N N . LYS A 1 122 ? 48.000 89.770 43.948 1.00 16.01 100 LYS A N 1
ATOM 769 C CA . LYS A 1 122 ? 47.264 90.458 44.994 1.00 16.16 100 LYS A CA 1
ATOM 770 C C . LYS A 1 122 ? 46.016 91.091 44.388 1.00 15.39 100 LYS A C 1
ATOM 771 O O . LYS A 1 122 ? 45.952 91.299 43.170 1.00 14.65 100 LYS A O 1
ATOM 777 N N . PRO A 1 123 ? 45.016 91.404 45.233 1.00 14.65 101 PRO A N 1
ATOM 778 C CA . PRO A 1 123 ? 43.832 92.100 44.747 1.00 14.31 101 PRO A CA 1
ATOM 779 C C . PRO A 1 123 ? 44.217 93.439 44.151 1.00 13.99 101 PRO A C 1
ATOM 780 O O . PRO A 1 123 ? 45.054 94.163 44.712 1.00 13.56 101 PRO A O 1
ATOM 784 N N . ARG A 1 124 ? 43.621 93.749 43.008 1.00 13.67 102 ARG A N 1
ATOM 785 C CA . ARG A 1 124 ? 43.879 94.996 42.321 1.00 14.25 102 ARG A CA 1
ATOM 786 C C . ARG A 1 124 ? 43.446 96.207 43.146 1.00 14.59 102 ARG A C 1
ATOM 787 O O . ARG A 1 124 ? 42.437 96.159 43.850 1.00 13.67 102 ARG A O 1
ATOM 795 N N . ASP A 1 125 ? 44.224 97.288 43.058 1.00 15.29 103 ASP A N 1
ATOM 796 C CA . ASP A 1 125 ? 43.806 98.571 43.609 1.00 16.69 103 ASP A CA 1
ATOM 797 C C . ASP A 1 125 ? 42.839 99.234 42.628 1.00 16.99 103 ASP A C 1
ATOM 798 O O . ASP A 1 125 ? 43.234 99.668 41.541 1.00 17.18 103 ASP A O 1
ATOM 803 N N . LEU A 1 126 ? 41.563 99.289 43.009 1.00 17.40 104 LEU A N 1
ATOM 804 C CA . LEU A 1 126 ? 40.538 99.934 42.195 1.00 18.18 104 LEU A CA 1
ATOM 805 C C . LEU A 1 126 ? 40.004 101.177 42.891 1.00 19.04 104 LEU A C 1
ATOM 806 O O . LEU A 1 126 ? 38.878 101.614 42.638 1.00 18.65 104 LEU A O 1
ATOM 811 N N . GLY A 1 127 ? 40.834 101.739 43.767 1.00 20.12 105 GLY A N 1
ATOM 812 C CA . GLY A 1 127 ? 40.488 102.951 44.510 1.00 21.52 105 GLY A CA 1
ATOM 813 C C . GLY A 1 127 ? 39.292 102.783 45.423 1.00 22.29 105 GLY A C 1
ATOM 814 O O . GLY A 1 127 ? 38.522 103.728 45.619 1.00 23.50 105 GLY A O 1
ATOM 815 N N . GLY A 1 128 ? 39.131 101.582 45.977 1.00 22.62 106 GLY A N 1
ATOM 816 C CA . GLY A 1 128 ? 38.020 101.281 46.884 1.00 22.52 106 GLY A CA 1
ATOM 817 C C . GLY A 1 128 ? 36.751 100.788 46.208 1.00 22.05 106 GLY A C 1
ATOM 818 O O . GLY A 1 128 ? 35.894 100.180 46.865 1.00 23.01 106 GLY A O 1
ATOM 819 N N . ARG A 1 129 ? 36.623 101.048 44.906 1.00 21.03 107 ARG A N 1
ATOM 820 C CA . ARG A 1 129 ? 35.456 100.619 44.129 1.00 19.92 107 ARG A CA 1
ATOM 821 C C . ARG A 1 129 ? 35.424 99.103 44.003 1.00 18.62 107 ARG A C 1
ATOM 822 O O . ARG A 1 129 ? 36.470 98.453 43.993 1.00 18.59 107 ARG A O 1
ATOM 830 N N . LEU A 1 130 ? 34.223 98.546 43.905 1.00 16.50 108 LEU A N 1
ATOM 831 C CA . LEU A 1 130 ? 34.081 97.103 43.724 1.00 15.07 108 LEU A CA 1
ATOM 832 C C . LEU A 1 130 ? 34.244 96.738 42.251 1.00 13.99 108 LEU A C 1
ATOM 833 O O . LEU A 1 130 ? 33.744 97.436 41.375 1.00 13.40 108 LEU A O 1
ATOM 838 N N . SER A 1 131 ? 34.942 95.640 41.974 1.00 12.85 109 SER A N 1
ATOM 839 C CA . SER A 1 131 ? 35.200 95.260 40.585 1.00 12.59 109 SER A CA 1
ATOM 840 C C . SER A 1 131 ? 33.910 95.037 39.793 1.00 12.35 109 SER A C 1
ATOM 841 O O . SER A 1 131 ? 33.826 95.416 38.626 1.00 12.30 109 SER A O 1
ATOM 844 N N . THR A 1 132 ? 32.907 94.436 40.428 1.00 12.10 110 THR A N 1
ATOM 845 C CA . THR A 1 132 ? 31.650 94.138 39.740 1.00 12.36 110 THR A CA 1
ATOM 846 C C . THR A 1 132 ? 30.831 95.411 39.471 1.00 12.95 110 THR A C 1
ATOM 847 O O . THR A 1 132 ? 30.052 95.460 38.510 1.00 13.60 110 THR A O 1
ATOM 851 N N . GLU A 1 133 ? 31.020 96.434 40.303 1.00 13.43 111 GLU A N 1
ATOM 852 C CA . GLU A 1 133 ? 30.430 97.763 40.052 1.00 14.61 111 GLU A CA 1
ATOM 853 C C . GLU A 1 133 ? 31.039 98.406 38.806 1.00 14.52 111 GLU A C 1
ATOM 854 O O . GLU A 1 133 ? 30.322 99.023 38.010 1.00 14.24 111 GLU A O 1
ATOM 860 N N . ILE A 1 134 ? 32.359 98.268 38.653 1.00 14.79 112 ILE A N 1
ATOM 861 C CA . ILE A 1 134 ? 33.071 98.743 37.458 1.00 15.11 112 ILE A CA 1
ATOM 862 C C . ILE A 1 134 ? 32.579 98.000 36.214 1.00 15.07 112 ILE A C 1
ATOM 863 O O . ILE A 1 134 ? 32.236 98.623 35.206 1.00 15.61 112 ILE A O 1
ATOM 868 N N . VAL A 1 135 ? 32.521 96.673 36.294 1.00 15.08 113 VAL A N 1
ATOM 869 C CA . VAL A 1 135 ? 31.974 95.862 35.196 1.00 15.28 113 VAL A CA 1
ATOM 870 C C . VAL A 1 135 ? 30.538 96.304 34.851 1.00 15.87 113 VAL A C 1
ATOM 871 O O . VAL A 1 135 ? 30.187 96.413 33.674 1.00 16.01 113 VAL A O 1
ATOM 875 N N . SER A 1 136 ? 29.725 96.577 35.871 1.00 16.32 114 SER A N 1
ATOM 876 C CA . SER A 1 136 ? 28.329 96.973 35.656 1.00 17.33 114 SER A CA 1
ATOM 877 C C . SER A 1 136 ? 28.199 98.242 34.811 1.00 18.39 114 SER A C 1
ATOM 878 O O . SER A 1 136 ? 27.285 98.353 33.992 1.00 18.35 114 SER A O 1
ATOM 881 N N . GLU A 1 137 ? 29.122 99.179 35.009 1.00 19.72 115 GLU A N 1
ATOM 882 C CA . GLU A 1 137 ? 29.142 100.429 34.241 1.00 21.38 115 GLU A CA 1
ATOM 883 C C . GLU A 1 137 ? 29.473 100.216 32.765 1.00 21.76 115 GLU A C 1
ATOM 884 O O . GLU A 1 137 ? 29.078 101.022 31.912 1.00 22.14 115 GLU A O 1
ATOM 890 N N . LEU A 1 138 ? 30.186 99.129 32.469 1.00 21.95 116 LEU A N 1
ATOM 891 C CA . LEU A 1 138 ? 30.530 98.759 31.093 1.00 22.54 116 LEU A CA 1
ATOM 892 C C . LEU A 1 138 ? 29.383 98.058 30.359 1.00 22.55 116 LEU A C 1
ATOM 893 O O . LEU A 1 138 ? 29.434 97.887 29.138 1.00 22.62 116 LEU A O 1
ATOM 898 N N . VAL A 1 139 ? 28.359 97.642 31.107 1.00 22.60 117 VAL A N 1
ATOM 899 C CA . VAL A 1 139 ? 27.166 97.024 30.520 1.00 22.36 117 VAL A CA 1
ATOM 900 C C . VAL A 1 139 ? 25.868 97.742 30.945 1.00 22.74 117 VAL A C 1
ATOM 901 O O . VAL A 1 139 ? 25.001 97.137 31.586 1.00 22.32 117 VAL A O 1
ATOM 905 N N . PRO A 1 140 ? 25.725 99.038 30.584 1.00 23.16 118 PRO A N 1
ATOM 906 C CA . PRO A 1 140 ? 24.531 99.778 31.004 1.00 23.22 118 PRO A CA 1
ATOM 907 C C . PRO A 1 140 ? 23.263 99.128 30.462 1.00 22.77 118 PRO A C 1
ATOM 908 O O . PRO A 1 140 ? 23.236 98.668 29.314 1.00 23.19 118 PRO A O 1
ATOM 912 N N . GLY A 1 141 ? 22.232 99.063 31.295 1.00 22.09 119 GLY A N 1
ATOM 913 C CA . GLY A 1 141 ? 21.001 98.398 30.910 1.00 21.23 119 GLY A CA 1
ATOM 914 C C . GLY A 1 141 ? 20.934 96.958 31.383 1.00 20.39 119 GLY A C 1
ATOM 915 O O . GLY A 1 141 ? 19.846 96.427 31.581 1.00 21.01 119 GLY A O 1
ATOM 916 N N . ALA A 1 142 ? 22.094 96.322 31.563 1.00 19.58 120 ALA A N 1
ATOM 917 C CA . ALA A 1 142 ? 22.142 94.938 32.034 1.00 18.36 120 ALA A CA 1
ATOM 918 C C . ALA A 1 142 ? 21.915 94.865 33.536 1.00 17.61 120 ALA A C 1
ATOM 919 O O . ALA A 1 142 ? 22.308 95.770 34.276 1.00 18.07 120 ALA A O 1
ATOM 921 N N . LYS A 1 143 ? 21.265 93.794 33.979 1.00 16.53 121 LYS A N 1
ATOM 922 C CA . LYS A 1 143 ? 21.209 93.472 35.399 1.00 15.42 121 LYS A CA 1
ATOM 923 C C . LYS A 1 143 ? 22.391 92.540 35.686 1.00 14.64 121 LYS A C 1
ATOM 924 O O . LYS A 1 143 ? 22.486 91.458 35.111 1.00 14.44 121 LYS A O 1
ATOM 930 N N . VAL A 1 144 ? 23.304 92.988 36.545 1.00 13.71 122 VAL A N 1
ATOM 931 C CA . VAL A 1 144 ? 24.545 92.251 36.806 1.00 12.80 122 VAL A CA 1
ATOM 932 C C . VAL A 1 144 ? 24.450 91.421 38.083 1.00 12.06 122 VAL A C 1
ATOM 933 O O . VAL A 1 144 ? 23.978 91.902 39.112 1.00 12.49 122 VAL A O 1
ATOM 937 N N . VAL A 1 145 ? 24.880 90.164 37.988 1.00 10.83 123 VAL A N 1
ATOM 938 C CA . VAL A 1 145 ? 24.988 89.272 39.146 1.00 10.15 123 VAL A CA 1
ATOM 939 C C . VAL A 1 145 ? 26.452 88.861 39.259 1.00 9.52 123 VAL A C 1
ATOM 940 O O . VAL A 1 145 ? 27.067 88.514 38.256 1.00 9.46 123 VAL A O 1
ATOM 944 N N . LYS A 1 146 ? 27.001 88.903 40.474 1.00 9.11 124 LYS A N 1
ATOM 945 C CA . LYS A 1 146 ? 28.364 88.426 40.729 1.00 9.16 124 LYS A CA 1
ATOM 946 C C . LYS A 1 146 ? 28.277 86.967 41.169 1.00 9.18 124 LYS A C 1
ATOM 947 O O . LYS A 1 146 ? 27.685 86.663 42.202 1.00 9.53 124 LYS A O 1
ATOM 953 N N . ALA A 1 147 ? 28.848 86.066 40.367 1.00 9.55 125 ALA A N 1
ATOM 954 C CA . ALA A 1 147 ? 28.809 84.630 40.649 1.00 9.76 125 ALA A CA 1
ATOM 955 C C . ALA A 1 147 ? 29.814 83.867 39.797 1.00 10.09 125 ALA A C 1
ATOM 956 O O . ALA A 1 147 ? 30.197 84.331 38.733 1.00 10.13 125 ALA A O 1
ATOM 958 N N . PHE A 1 148 ? 30.200 82.680 40.276 1.00 10.42 126 PHE A N 1
ATOM 959 C CA . PHE A 1 148 ? 31.157 81.775 39.612 1.00 11.11 126 PHE A CA 1
ATOM 960 C C . PHE A 1 148 ? 32.603 82.263 39.723 1.00 11.02 126 PHE A C 1
ATOM 961 O O . PHE A 1 148 ? 33.490 81.701 39.081 1.00 11.11 126 PHE A O 1
ATOM 969 N N . ASN A 1 149 ? 32.842 83.303 40.523 1.00 10.71 127 ASN A N 1
ATOM 970 C CA . ASN A 1 149 ? 34.202 83.815 40.715 1.00 10.66 127 ASN A CA 1
ATOM 971 C C . ASN A 1 149 ? 34.912 83.180 41.915 1.00 11.08 127 ASN A C 1
ATOM 972 O O . 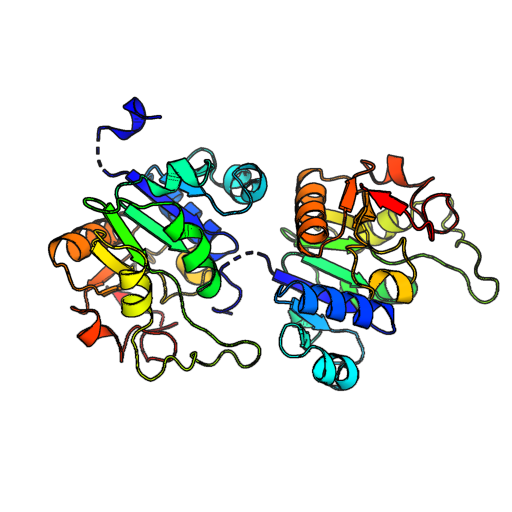ASN A 1 149 ? 36.098 83.412 42.143 1.00 10.70 127 ASN A O 1
ATOM 977 N N . THR A 1 150 ? 34.180 82.381 42.686 1.00 10.88 128 THR A N 1
ATOM 978 C CA . THR A 1 150 ? 34.653 81.985 44.006 1.00 11.40 128 THR A CA 1
ATOM 979 C C . THR A 1 150 ? 35.449 80.689 44.029 1.00 12.14 128 THR A C 1
ATOM 980 O O . THR A 1 150 ? 36.233 80.464 44.950 1.00 12.67 128 THR A O 1
ATOM 984 N N . LEU A 1 151 ? 35.241 79.831 43.039 1.00 12.89 129 LEU A N 1
ATOM 985 C CA . LEU A 1 151 ? 35.875 78.524 43.062 1.00 13.87 129 LEU A CA 1
ATOM 986 C C . LEU A 1 151 ? 36.937 78.364 41.983 1.00 14.35 129 LEU A C 1
ATOM 987 O O . LEU A 1 151 ? 36.757 78.838 40.861 1.00 14.40 129 LEU A O 1
ATOM 992 N N . PRO A 1 152 ? 38.042 77.672 42.321 1.00 15.08 130 PRO A N 1
ATOM 993 C CA . PRO A 1 152 ? 38.990 77.247 41.309 1.00 15.73 130 PRO A CA 1
ATOM 994 C C . PRO A 1 152 ? 38.280 76.386 40.267 1.00 15.70 130 PRO A C 1
ATOM 995 O O . PRO A 1 152 ? 37.360 75.646 40.610 1.00 15.39 130 PRO A O 1
ATOM 999 N N . ALA A 1 153 ? 38.721 76.485 39.016 1.00 15.83 131 ALA A N 1
ATOM 1000 C CA . ALA A 1 153 ? 38.156 75.707 37.922 1.00 16.31 131 ALA A CA 1
ATOM 1001 C C . ALA A 1 153 ? 38.096 74.207 38.218 1.00 16.34 131 ALA A C 1
ATOM 1002 O O . ALA A 1 153 ? 37.114 73.550 37.876 1.00 16.23 131 ALA A O 1
ATOM 1004 N N . ALA A 1 154 ? 39.128 73.668 38.870 1.00 16.33 132 ALA A N 1
ATOM 1005 C CA . ALA A 1 154 ? 39.167 72.229 39.160 1.00 16.29 132 ALA A CA 1
ATOM 1006 C C . ALA A 1 154 ? 38.052 71.813 40.121 1.00 16.41 132 ALA A C 1
ATOM 1007 O O . ALA A 1 154 ? 37.546 70.688 40.046 1.00 16.49 132 ALA A O 1
ATOM 1009 N N . VAL A 1 155 ? 37.667 72.729 41.012 1.00 15.78 133 VAL A N 1
ATOM 1010 C CA . VAL A 1 155 ? 36.558 72.488 41.935 1.00 15.59 133 VAL A CA 1
ATOM 1011 C C . VAL A 1 155 ? 35.225 72.653 41.195 1.00 15.26 133 VAL A C 1
ATOM 1012 O O . VAL A 1 155 ? 34.348 71.797 41.306 1.00 15.47 133 VAL A O 1
ATOM 1016 N N . LEU A 1 156 ? 35.086 73.745 40.440 1.00 14.78 134 LEU A N 1
ATOM 1017 C CA . LEU A 1 156 ? 33.869 74.016 39.674 1.00 15.07 134 LEU A CA 1
ATOM 1018 C C . LEU A 1 156 ? 33.551 72.894 38.675 1.00 15.48 134 LEU A C 1
ATOM 1019 O O . LEU A 1 156 ? 32.387 72.554 38.476 1.00 14.90 134 LEU A O 1
ATOM 1024 N N . ALA A 1 157 ? 34.591 72.329 38.060 1.00 15.61 135 ALA A N 1
ATOM 1025 C CA . ALA A 1 157 ? 34.424 71.298 37.026 1.00 16.68 135 ALA A CA 1
ATOM 1026 C C . ALA A 1 157 ? 33.900 69.972 37.575 1.00 17.27 135 ALA A C 1
ATOM 1027 O O . ALA A 1 157 ? 33.303 69.179 36.836 1.00 17.48 135 ALA A O 1
ATOM 1029 N N . ALA A 1 158 ? 34.137 69.736 38.862 1.00 18.01 136 ALA A N 1
ATOM 1030 C CA . ALA A 1 158 ? 33.770 68.483 39.520 1.00 18.54 136 ALA A CA 1
ATOM 1031 C C . ALA A 1 158 ? 32.259 68.356 39.720 1.00 19.23 136 ALA A C 1
ATOM 1032 O O . ALA A 1 158 ? 31.536 69.354 39.691 1.00 18.58 136 ALA A O 1
ATOM 1034 N N . ASP A 1 159 ? 31.785 67.124 39.902 1.00 19.81 137 ASP A N 1
ATOM 1035 C CA . ASP A 1 159 ? 30.393 66.889 40.260 1.00 21.05 137 ASP A CA 1
ATOM 1036 C C . ASP A 1 159 ? 30.094 67.609 41.574 1.00 21.42 137 ASP A C 1
ATOM 1037 O O . ASP A 1 159 ? 30.755 67.345 42.582 1.00 21.06 137 ASP A O 1
ATOM 1042 N N . PRO A 1 160 ? 29.110 68.529 41.564 1.00 22.23 138 PRO A N 1
ATOM 1043 C CA . PRO A 1 160 ? 28.789 69.288 42.778 1.00 23.43 138 PRO A CA 1
ATOM 1044 C C . PRO A 1 160 ? 28.114 68.483 43.891 1.00 25.05 138 PRO A C 1
ATOM 1045 O O . PRO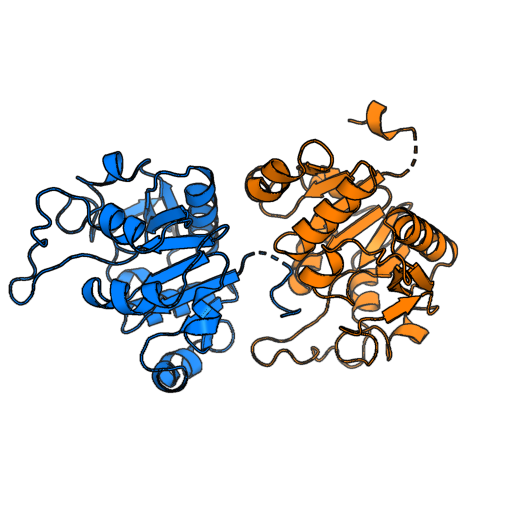 A 1 160 ? 28.103 68.932 45.036 1.00 24.93 138 PRO A O 1
ATOM 1049 N N . ASP A 1 161 ? 27.552 67.319 43.562 1.00 26.97 139 ASP A N 1
ATOM 1050 C CA . ASP A 1 161 ? 26.910 66.456 44.563 1.00 29.34 139 ASP A CA 1
ATOM 1051 C C . ASP A 1 161 ? 27.926 65.513 45.210 1.00 30.50 139 ASP A C 1
ATOM 1052 O O . ASP A 1 161 ? 28.462 64.623 44.544 1.00 31.01 139 ASP A O 1
ATOM 1057 N N . LYS A 1 162 ? 28.186 65.713 46.504 1.00 31.66 140 LYS A N 1
ATOM 1058 C CA . LYS A 1 162 ? 29.170 64.904 47.228 1.00 32.68 140 LYS A CA 1
ATOM 1059 C C . LYS A 1 162 ? 28.541 64.024 48.307 1.00 33.08 140 LYS A C 1
ATOM 1060 O O . LYS A 1 162 ? 29.048 63.943 49.435 1.00 33.85 140 LYS A O 1
ATOM 1066 N N . GLY A 1 163 ? 27.437 63.369 47.950 1.00 33.16 141 GLY A N 1
ATOM 1067 C CA . GLY A 1 163 ? 26.742 62.455 48.852 1.00 32.86 141 GLY A CA 1
ATOM 1068 C C . GLY A 1 163 ? 26.030 63.159 49.987 1.00 32.38 141 GLY A C 1
ATOM 1069 O O . GLY A 1 163 ? 24.803 63.139 50.061 1.00 32.76 141 GLY A O 1
ATOM 1070 N N . THR A 1 164 ? 26.806 63.768 50.881 1.00 31.91 142 THR A N 1
ATOM 1071 C CA . THR A 1 164 ? 26.256 64.513 52.010 1.00 31.18 142 THR A CA 1
ATOM 1072 C C . THR A 1 164 ? 26.489 66.009 51.790 1.00 29.87 142 THR A C 1
ATOM 1073 O O . THR A 1 164 ? 27.161 66.675 52.582 1.00 30.34 142 THR A O 1
ATOM 1077 N N . GLY A 1 165 ? 25.944 66.526 50.692 1.00 28.29 143 GLY A N 1
ATOM 1078 C CA . GLY A 1 165 ? 25.968 67.962 50.436 1.00 25.60 143 GLY A CA 1
ATOM 1079 C C . GLY A 1 165 ? 26.263 68.355 49.002 1.00 23.80 143 GLY A C 1
ATOM 1080 O O . GLY A 1 165 ? 26.877 67.597 48.243 1.00 23.77 143 GLY A O 1
ATOM 1081 N N . SER A 1 166 ? 25.820 69.553 48.642 1.00 21.76 144 SER A N 1
ATOM 1082 C CA . SER A 1 166 ? 26.081 70.126 47.327 1.00 20.22 144 SER A CA 1
ATOM 1083 C C . SER A 1 166 ? 27.057 71.285 47.455 1.00 18.52 144 SER A C 1
ATOM 1084 O O . SER A 1 166 ? 26.955 72.083 48.387 1.00 17.38 144 SER A O 1
ATOM 1087 N N . ARG A 1 167 ? 27.991 71.362 46.511 1.00 16.53 145 ARG A N 1
ATOM 1088 C CA . ARG A 1 167 ? 28.996 72.424 46.475 1.00 15.23 145 ARG A CA 1
ATOM 1089 C C . ARG A 1 167 ? 28.333 73.802 46.458 1.00 14.28 145 ARG A C 1
ATOM 1090 O O . ARG A 1 167 ? 27.420 74.053 45.672 1.00 14.15 145 ARG A O 1
ATOM 1098 N N . VAL A 1 168 ? 28.812 74.694 47.324 1.00 13.33 146 VAL A N 1
ATOM 1099 C CA . VAL A 1 168 ? 28.219 76.017 47.475 1.00 12.42 146 VAL A CA 1
ATOM 1100 C C . VAL A 1 168 ? 28.801 77.016 46.485 1.00 12.04 146 VAL A C 1
ATOM 1101 O O . VAL A 1 168 ? 30.027 77.136 46.353 1.00 11.52 146 VAL A O 1
ATOM 1105 N N . LEU A 1 169 ? 27.903 77.723 45.804 1.00 11.22 147 LEU A N 1
ATOM 1106 C CA . LEU A 1 169 ? 28.270 78.887 45.001 1.00 11.25 147 LEU A CA 1
ATOM 1107 C C . LEU A 1 169 ? 27.578 80.116 45.563 1.00 10.81 147 LEU A C 1
ATOM 1108 O O . LEU A 1 169 ? 26.349 80.239 45.500 1.00 11.03 147 LEU A O 1
ATOM 1113 N N . PHE A 1 170 ? 28.366 81.019 46.135 1.00 10.48 148 PHE A N 1
ATOM 1114 C CA . PHE A 1 170 ? 27.851 82.319 46.557 1.00 10.40 148 PHE A CA 1
ATOM 1115 C C . PHE A 1 170 ? 27.544 83.210 45.350 1.00 10.41 148 PHE A C 1
ATOM 1116 O O . PHE A 1 170 ? 28.221 83.146 44.321 1.00 11.34 148 PHE A O 1
ATOM 1124 N N . LEU A 1 171 ? 26.498 84.022 45.470 1.00 10.12 149 LEU A N 1
ATOM 1125 C CA . LEU A 1 171 ? 26.184 85.027 44.448 1.00 10.03 149 LEU A CA 1
ATOM 1126 C C . LEU A 1 171 ? 25.692 86.297 45.117 1.00 9.76 149 LEU A C 1
ATOM 1127 O O . LEU A 1 171 ? 25.346 86.290 46.297 1.00 9.90 149 LEU A O 1
ATOM 1132 N N . SER A 1 172 ? 25.681 87.390 44.361 1.00 9.78 150 SER A N 1
ATOM 1133 C CA . SER A 1 172 ? 25.233 88.671 44.875 1.00 9.84 150 SER A CA 1
ATOM 1134 C C . SER A 1 172 ? 24.910 89.583 43.701 1.00 10.33 150 SER A C 1
ATOM 1135 O O . SER A 1 172 ? 25.246 89.279 42.555 1.00 10.12 150 SER A O 1
ATOM 1138 N N . GLY A 1 173 ? 24.256 90.696 43.989 1.00 10.86 151 GLY A N 1
ATOM 1139 C CA . GLY A 1 173 ? 23.798 91.591 42.932 1.00 11.82 151 GLY A CA 1
ATOM 1140 C C . GLY A 1 173 ? 22.682 92.489 43.424 1.00 12.78 151 GLY A C 1
ATOM 1141 O O . GLY A 1 173 ? 21.988 92.166 44.396 1.00 12.69 151 GLY A O 1
ATOM 1142 N N . ASN A 1 174 ? 22.503 93.612 42.736 1.00 13.54 152 ASN A N 1
ATOM 1143 C CA . ASN A 1 174 ? 21.577 94.649 43.188 1.00 14.63 152 ASN A CA 1
ATOM 1144 C C . ASN A 1 174 ? 20.115 94.397 42.832 1.00 15.44 152 ASN A C 1
ATOM 1145 O O . ASN A 1 174 ? 19.210 95.019 43.409 1.00 15.94 152 ASN A O 1
ATOM 1150 N N . HIS A 1 175 ? 19.894 93.470 41.903 1.00 16.08 153 HIS A N 1
ATOM 1151 C CA . HIS A 1 175 ? 18.565 93.191 41.363 1.00 17.01 153 HIS A CA 1
ATOM 1152 C C . HIS A 1 175 ? 18.081 91.813 41.808 1.00 17.29 153 HIS A C 1
ATOM 1153 O O . HIS A 1 175 ? 18.556 90.788 41.304 1.00 17.04 153 HIS A O 1
ATOM 1160 N N . SER A 1 176 ? 17.131 91.784 42.745 1.00 17.66 154 SER A N 1
ATOM 1161 C CA . SER A 1 176 ? 16.683 90.513 43.331 1.00 18.07 154 SER A CA 1
ATOM 1162 C C . SER A 1 176 ? 16.162 89.515 42.294 1.00 17.70 154 SER A C 1
ATOM 1163 O O . SER A 1 176 ? 16.362 88.315 42.445 1.00 17.96 154 SER A O 1
ATOM 1166 N N . ASP A 1 177 ? 15.514 90.007 41.241 1.00 17.69 155 ASP A N 1
ATOM 1167 C CA . ASP A 1 177 ? 14.977 89.123 40.213 1.00 17.66 155 ASP A CA 1
ATOM 1168 C C . ASP A 1 177 ? 16.088 88.479 39.383 1.00 16.77 155 ASP A C 1
ATOM 1169 O O . ASP A 1 177 ? 16.013 87.300 39.048 1.00 16.41 155 ASP A O 1
ATOM 1174 N N . ALA A 1 178 ? 17.130 89.247 39.082 1.00 16.13 156 ALA A N 1
ATOM 1175 C CA . ALA A 1 178 ? 18.285 88.697 38.375 1.00 15.56 156 ALA A CA 1
ATOM 1176 C C . ALA A 1 178 ? 19.017 87.682 39.265 1.00 14.90 156 ALA A C 1
ATOM 1177 O O . ALA A 1 178 ? 19.386 86.600 38.806 1.00 14.85 156 ALA A O 1
ATOM 1179 N N . ASN A 1 179 ? 19.221 88.030 40.535 1.00 14.58 157 ASN A N 1
ATOM 1180 C CA . ASN A 1 179 ? 19.827 87.099 41.492 1.00 14.44 157 ASN A CA 1
ATOM 1181 C C . ASN A 1 179 ? 19.070 85.773 41.534 1.00 14.94 157 ASN A C 1
ATOM 1182 O O . ASN A 1 179 ? 19.673 84.704 41.494 1.00 14.76 157 ASN A O 1
ATOM 1187 N N . ARG A 1 180 ? 17.743 85.853 41.598 1.00 15.65 158 ARG A N 1
ATOM 1188 C CA . ARG A 1 180 ? 16.904 84.654 41.612 1.00 16.12 158 ARG A CA 1
ATOM 1189 C C . ARG A 1 180 ? 17.153 83.778 40.392 1.00 16.02 158 ARG A C 1
ATOM 1190 O O . ARG A 1 180 ? 17.309 82.564 40.525 1.00 15.85 158 ARG A O 1
ATOM 1198 N N . GLN A 1 181 ? 17.197 84.406 39.215 1.00 16.25 159 GLN A N 1
ATOM 1199 C CA . GLN A 1 181 ? 17.372 83.694 37.950 1.00 16.43 159 GLN A CA 1
ATOM 1200 C C . GLN A 1 181 ? 18.719 82.994 37.908 1.00 15.68 159 GLN A C 1
ATOM 1201 O O . GLN A 1 181 ? 18.822 81.854 37.453 1.00 15.47 159 GLN A O 1
ATOM 1207 N N . VAL A 1 182 ? 19.754 83.673 38.397 1.00 15.04 160 VAL A N 1
ATOM 1208 C CA . VAL A 1 182 ? 21.079 83.055 38.469 1.00 14.09 160 VAL A CA 1
ATOM 1209 C C . VAL A 1 182 ? 21.133 81.957 39.540 1.00 14.26 160 VAL A C 1
ATOM 1210 O O . VAL A 1 182 ? 21.764 80.914 39.327 1.00 13.93 160 VAL A O 1
ATOM 1214 N N . ALA A 1 183 ? 20.453 82.171 40.671 1.00 14.26 161 ALA A N 1
ATOM 1215 C CA . ALA A 1 183 ? 20.325 81.121 41.690 1.00 14.73 161 ALA A CA 1
ATOM 1216 C C . ALA A 1 183 ? 19.649 79.878 41.106 1.00 15.02 161 ALA A C 1
ATOM 1217 O O . ALA A 1 183 ? 20.049 78.750 41.399 1.00 14.84 161 ALA A O 1
ATOM 1219 N N . GLU A 1 184 ? 18.631 80.104 40.279 1.00 15.34 162 GLU A N 1
ATOM 1220 C CA . GLU A 1 184 ? 17.924 79.030 39.573 1.00 16.18 162 GLU A CA 1
ATOM 1221 C C . GLU A 1 184 ? 18.872 78.231 38.680 1.00 15.58 162 GLU A C 1
ATOM 1222 O O . GLU A 1 184 ? 18.834 77.000 38.673 1.00 15.52 162 GLU A O 1
ATOM 1228 N N . LEU A 1 185 ? 19.734 78.938 37.948 1.00 14.83 163 LEU A N 1
ATOM 1229 C CA . LEU A 1 185 ? 20.734 78.289 37.102 1.00 14.43 163 LEU A CA 1
ATOM 1230 C C . LEU A 1 185 ? 21.687 77.462 37.950 1.00 14.38 163 LEU A C 1
ATOM 1231 O O . LEU A 1 185 ? 21.976 76.308 37.624 1.00 13.99 163 LEU A O 1
ATOM 1236 N N . ILE A 1 186 ? 22.170 78.068 39.036 1.00 14.27 164 ILE A N 1
ATOM 1237 C CA . ILE A 1 186 ? 23.117 77.419 39.943 1.00 14.56 164 ILE A CA 1
ATOM 1238 C C . ILE A 1 186 ? 22.542 76.120 40.511 1.00 14.89 164 ILE A C 1
ATOM 1239 O O . ILE A 1 186 ? 23.215 75.085 40.516 1.00 14.82 164 ILE A O 1
ATOM 1244 N N . SER A 1 187 ? 21.289 76.182 40.962 1.00 15.51 165 SER A N 1
ATOM 1245 C CA . SER A 1 187 ? 20.583 75.007 41.485 1.00 16.31 165 SER A CA 1
ATOM 1246 C C . SER A 1 187 ? 20.413 73.930 40.423 1.00 16.30 165 SER A C 1
ATOM 1247 O O . SER A 1 187 ? 20.596 72.739 40.702 1.00 16.41 165 SER A O 1
ATOM 1250 N N . SER A 1 188 ? 20.080 74.358 39.209 1.00 16.85 166 SER A N 1
ATOM 1251 C CA . SER A 1 188 ? 19.886 73.447 38.082 1.00 17.28 166 SER A CA 1
ATOM 1252 C C . SER A 1 188 ? 21.178 72.752 37.679 1.00 16.96 166 SER A C 1
ATOM 1253 O O . SER A 1 188 ? 21.155 71.612 37.224 1.00 16.80 166 SER A O 1
ATOM 1256 N N . LEU A 1 189 ? 22.301 73.451 37.850 1.00 16.53 167 LEU A N 1
ATOM 1257 C CA . LEU A 1 189 ? 23.625 72.882 37.612 1.00 16.43 167 LEU A CA 1
ATOM 1258 C C . LEU A 1 189 ? 24.071 71.912 38.711 1.00 16.41 167 LEU A C 1
ATOM 1259 O O . LEU A 1 189 ? 25.110 71.271 38.581 1.00 16.83 167 LEU A O 1
ATOM 1264 N N . GLY A 1 190 ? 23.292 71.811 39.790 1.00 16.22 168 GLY A N 1
ATOM 1265 C CA . GLY A 1 190 ? 23.590 70.885 40.893 1.00 16.00 168 GLY A CA 1
ATOM 1266 C C . GLY A 1 190 ? 24.308 71.484 42.093 1.00 15.69 168 GLY A C 1
ATOM 1267 O O . GLY A 1 190 ? 24.597 70.790 43.077 1.00 15.83 168 GLY A O 1
ATOM 1268 N N . PHE A 1 191 ? 24.612 72.772 42.008 1.00 15.07 169 PHE A N 1
ATOM 1269 C CA . PHE A 1 191 ? 25.238 73.499 43.110 1.00 14.24 169 PHE A CA 1
ATOM 1270 C C . PHE A 1 191 ? 24.188 74.044 44.072 1.00 14.22 169 PHE A C 1
ATOM 1271 O O . PHE A 1 191 ? 22.991 74.076 43.762 1.00 14.30 169 PHE A O 1
ATOM 1279 N N . ALA A 1 192 ? 24.645 74.479 45.242 1.00 13.73 170 ALA A N 1
ATOM 1280 C CA . ALA A 1 192 ? 23.781 75.139 46.210 1.00 13.83 170 ALA A CA 1
ATOM 1281 C C . ALA A 1 192 ? 24.044 76.645 46.156 1.00 13.53 170 ALA A C 1
ATOM 1282 O O . ALA A 1 192 ? 25.127 77.089 46.542 1.00 13.49 170 ALA A O 1
ATOM 1284 N N . PRO A 1 193 ? 23.068 77.431 45.663 1.00 13.52 171 PRO A N 1
ATOM 1285 C CA . PRO A 1 193 ? 23.265 78.873 45.627 1.00 13.14 171 PRO A CA 1
ATOM 1286 C C . PRO A 1 193 ? 23.075 79.479 47.013 1.00 13.29 171 PRO A C 1
ATOM 1287 O O . PRO A 1 193 ? 22.188 79.055 47.771 1.00 13.17 171 PRO A O 1
ATOM 1291 N N . VAL A 1 194 ? 23.936 80.430 47.363 1.00 12.81 172 VAL A N 1
ATOM 1292 C CA . VAL A 1 194 ? 23.716 81.249 48.550 1.00 12.79 172 VAL A CA 1
ATOM 1293 C C . VAL A 1 194 ? 23.804 82.706 48.124 1.00 12.65 172 VAL A C 1
ATOM 1294 O O . VAL A 1 194 ? 24.885 83.199 47.798 1.00 12.54 172 VAL A O 1
ATOM 1298 N N . ASP A 1 195 ? 22.656 83.379 48.126 1.00 12.57 173 ASP A N 1
ATOM 1299 C CA . ASP A 1 195 ? 22.559 84.783 47.734 1.00 12.71 173 ASP A CA 1
ATOM 1300 C C . ASP A 1 195 ? 22.887 85.695 48.919 1.00 12.25 173 ASP A C 1
ATOM 1301 O O . ASP A 1 195 ? 22.103 85.800 49.873 1.00 12.55 173 ASP A O 1
ATOM 1306 N N . LEU A 1 196 ? 24.041 86.352 48.844 1.00 11.58 174 LEU A N 1
ATOM 1307 C CA . LEU A 1 196 ? 24.553 87.194 49.926 1.00 11.24 174 LEU A CA 1
ATOM 1308 C C . LEU A 1 196 ? 23.908 88.570 49.976 1.00 11.39 174 LEU A C 1
ATOM 1309 O O . LEU A 1 196 ? 24.113 89.314 50.936 1.00 12.06 174 LEU A O 1
ATOM 1314 N N . GLY A 1 197 ? 23.147 88.909 48.941 1.00 11.33 175 GLY A N 1
ATOM 1315 C CA . GLY A 1 197 ? 22.499 90.211 48.852 1.00 11.37 175 GLY A CA 1
ATOM 1316 C C . GLY A 1 197 ? 23.118 91.115 47.795 1.00 11.25 175 GLY A C 1
ATOM 1317 O O . GLY A 1 197 ? 23.521 90.647 46.733 1.00 11.18 175 GLY A O 1
ATOM 1318 N N . THR A 1 198 ? 23.187 92.411 48.095 1.00 11.51 176 THR A N 1
ATOM 1319 C CA . THR A 1 198 ? 23.695 93.416 47.152 1.00 12.02 176 THR A CA 1
ATOM 1320 C C . THR A 1 198 ? 25.192 93.313 46.889 1.00 11.60 176 THR A C 1
ATOM 1321 O O . THR A 1 198 ? 25.922 92.661 47.629 1.00 11.13 176 THR A O 1
ATOM 1325 N N . LEU A 1 199 ? 25.655 93.984 45.834 1.00 11.43 177 LEU A N 1
ATOM 1326 C CA . LEU A 1 199 ? 27.097 94.052 45.588 1.00 11.71 177 LEU A CA 1
ATOM 1327 C C . LEU A 1 199 ? 27.836 94.736 46.735 1.00 12.16 177 LEU A C 1
ATOM 1328 O O . LEU A 1 199 ? 28.963 94.351 47.059 1.00 12.20 177 LEU A O 1
ATOM 1333 N N . ALA A 1 200 ? 27.210 95.747 47.344 1.00 12.55 178 ALA A N 1
ATOM 1334 C CA . ALA A 1 200 ? 27.780 96.389 48.527 1.00 12.59 178 ALA A CA 1
ATOM 1335 C C . ALA A 1 200 ? 27.957 95.389 49.663 1.00 12.62 178 ALA A C 1
ATOM 1336 O O . ALA A 1 200 ? 28.993 95.376 50.321 1.00 13.05 178 ALA A O 1
ATOM 1338 N N . ALA A 1 201 ? 26.951 94.544 49.874 1.00 12.38 179 ALA A N 1
ATOM 1339 C CA . ALA A 1 201 ? 26.987 93.553 50.949 1.00 12.25 179 ALA A CA 1
ATOM 1340 C C . ALA A 1 201 ? 28.051 92.483 50.705 1.00 12.48 179 ALA A C 1
ATOM 1341 O O . ALA A 1 201 ? 28.690 92.014 51.649 1.00 12.12 179 ALA A O 1
ATOM 1343 N N . SER A 1 202 ? 28.244 92.112 49.439 1.00 12.09 180 SER A N 1
ATOM 1344 C CA . SER A 1 202 ? 29.207 91.062 49.094 1.00 12.11 180 SER A CA 1
ATOM 1345 C C . SER A 1 202 ? 30.635 91.570 48.879 1.00 12.26 180 SER A C 1
ATOM 1346 O O . SER A 1 202 ? 31.574 90.774 48.849 1.00 12.90 180 SER A O 1
ATOM 1349 N N . GLY A 1 203 ? 30.800 92.883 48.739 1.00 12.65 181 GLY A N 1
ATOM 1350 C CA . GLY A 1 203 ? 32.120 93.483 48.508 1.00 12.88 181 GLY A CA 1
ATOM 1351 C C . GLY A 1 203 ? 33.237 92.994 49.430 1.00 13.13 181 GLY A C 1
ATOM 1352 O O . GLY A 1 203 ? 34.273 92.522 48.954 1.00 13.54 181 GLY A O 1
ATOM 1353 N N . PRO A 1 204 ? 33.046 93.106 50.755 1.00 13.09 182 PRO A N 1
ATOM 1354 C CA . PRO A 1 204 ? 34.118 92.671 51.652 1.00 12.60 182 PRO A CA 1
ATOM 1355 C C . PRO A 1 204 ? 34.169 91.164 51.921 1.00 12.16 182 PRO A C 1
ATOM 1356 O O . PRO A 1 204 ? 34.981 90.727 52.739 1.00 11.84 182 PRO A O 1
ATOM 1360 N N . ILE A 1 205 ? 33.337 90.369 51.246 1.00 12.02 183 ILE A N 1
ATOM 1361 C CA . ILE A 1 205 ? 33.351 88.915 51.496 1.00 12.12 183 ILE A CA 1
ATOM 1362 C C . ILE A 1 205 ? 33.474 88.021 50.251 1.00 11.35 183 ILE A C 1
ATOM 1363 O O . ILE A 1 205 ? 34.101 86.971 50.325 1.00 11.09 183 ILE A O 1
ATOM 1368 N N . GLN A 1 206 ? 32.901 88.442 49.124 1.00 10.23 184 GLN A N 1
ATOM 1369 C CA . GLN A 1 206 ? 32.898 87.626 47.908 1.00 10.07 184 GLN A CA 1
ATOM 1370 C C . GLN A 1 206 ? 33.909 88.089 46.847 1.00 10.09 184 GLN A C 1
ATOM 1371 O O . GLN A 1 206 ? 34.171 87.379 45.870 1.00 9.83 184 GLN A O 1
ATOM 1377 N N . GLN A 1 207 ? 34.457 89.288 47.013 1.00 10.27 185 GLN A N 1
ATOM 1378 C CA . GLN A 1 207 ? 35.441 89.778 46.058 1.00 10.30 185 GLN A CA 1
ATOM 1379 C C . GLN A 1 207 ? 36.780 89.088 46.290 1.00 10.53 185 GLN A C 1
ATOM 1380 O O . GLN A 1 207 ? 37.093 88.699 47.413 1.00 10.04 185 GLN A O 1
ATOM 1386 N N . PHE A 1 208 ? 37.567 88.940 45.227 1.00 10.43 186 PHE A N 1
ATOM 1387 C CA . PHE A 1 208 ? 38.908 88.379 45.338 1.00 10.86 186 PHE A CA 1
ATOM 1388 C C . PHE A 1 208 ? 39.661 88.992 46.524 1.00 11.12 186 PHE A C 1
ATOM 1389 O O . PHE A 1 208 ? 39.617 90.211 46.737 1.00 11.16 186 PHE A O 1
ATOM 1397 N N . GLY A 1 209 ? 40.310 88.131 47.301 1.00 11.33 187 GLY A N 1
ATOM 1398 C CA . GLY A 1 209 ? 41.059 88.561 48.485 1.00 11.86 187 GLY A CA 1
ATOM 1399 C C . GLY A 1 209 ? 40.260 88.498 49.774 1.00 11.84 187 GLY A C 1
ATOM 1400 O O . GLY A 1 209 ? 40.807 88.709 50.867 1.00 12.44 187 GLY A O 1
ATOM 1401 N N . ARG A 1 210 ? 38.973 88.186 49.658 1.00 11.36 188 ARG A N 1
ATOM 1402 C CA . ARG A 1 210 ? 38.066 88.194 50.813 1.00 11.11 188 ARG A CA 1
ATOM 1403 C C . ARG A 1 210 ? 37.681 86.763 51.232 1.00 10.97 188 ARG A C 1
ATOM 1404 O O . ARG A 1 210 ? 37.913 85.815 50.471 1.00 10.92 188 ARG A O 1
ATOM 1412 N N . PRO A 1 211 ? 37.095 86.596 52.440 1.00 11.15 189 PRO A N 1
ATOM 1413 C CA . PRO A 1 211 ? 36.989 85.261 53.047 1.00 11.25 189 PRO A CA 1
ATOM 1414 C C . PRO A 1 211 ? 36.256 84.154 52.281 1.00 11.42 189 PRO A C 1
ATOM 1415 O O . PRO A 1 211 ? 36.559 82.973 52.501 1.00 11.26 189 PRO A O 1
ATOM 1419 N N . LEU A 1 212 ? 35.300 84.500 51.420 1.00 11.15 190 LEU A N 1
ATOM 1420 C CA . LEU A 1 212 ? 34.507 83.458 50.755 1.00 11.68 190 LEU A CA 1
ATOM 1421 C C . LEU A 1 212 ? 35.085 82.986 49.428 1.00 12.04 190 LEU A C 1
ATOM 1422 O O . LEU A 1 212 ? 34.598 82.014 48.842 1.00 13.21 190 LEU A O 1
ATOM 1427 N N . VAL A 1 213 ? 36.125 83.662 48.959 1.00 12.26 191 VAL A N 1
ATOM 1428 C CA . VAL A 1 213 ? 36.798 83.256 47.722 1.00 12.18 191 VAL A CA 1
ATOM 1429 C C . VAL A 1 213 ? 37.722 82.074 48.003 1.00 12.51 191 VAL A C 1
ATOM 1430 O O . VAL A 1 213 ? 38.489 82.089 48.975 1.00 12.47 191 VAL A O 1
ATOM 1434 N N . ALA A 1 214 ? 37.613 81.049 47.157 1.00 12.95 192 ALA A N 1
ATOM 1435 C CA . ALA A 1 214 ? 38.424 79.831 47.226 1.00 13.88 192 ALA A CA 1
ATOM 1436 C C . ALA A 1 214 ? 38.109 78.991 48.459 1.00 14.33 192 ALA A C 1
ATOM 1437 O O . ALA A 1 214 ? 38.941 78.205 48.924 1.00 15.80 192 ALA A O 1
ATOM 1439 N N . LEU A 1 215 ? 36.900 79.161 48.983 1.00 13.96 193 LEU A N 1
ATOM 1440 C CA . LEU A 1 215 ? 36.461 78.417 50.150 1.00 13.89 193 LEU A CA 1
ATOM 1441 C C . LEU A 1 215 ? 35.501 77.328 49.690 1.00 13.56 193 LEU A C 1
ATOM 1442 O O . LEU A 1 215 ? 34.452 77.622 49.109 1.00 13.40 193 LEU A O 1
ATOM 1447 N N . ASN A 1 216 ? 35.880 76.072 49.925 1.00 13.62 194 ASN A N 1
ATOM 1448 C CA . ASN A 1 216 ? 35.045 74.941 49.533 1.00 14.11 194 ASN A CA 1
ATOM 1449 C C . ASN A 1 216 ? 34.080 74.542 50.639 1.00 13.92 194 ASN A C 1
ATOM 1450 O O . ASN A 1 216 ? 34.491 74.015 51.684 1.00 13.54 194 ASN A O 1
ATOM 1455 N N . LEU A 1 217 ? 32.800 74.812 50.402 1.00 13.51 195 LEU A N 1
ATOM 1456 C CA . LEU A 1 217 ? 31.742 74.449 51.334 1.00 13.51 195 LEU A CA 1
ATOM 1457 C C . LEU A 1 217 ? 30.672 73.594 50.669 1.00 13.70 195 LEU A C 1
ATOM 1458 O O . LEU A 1 217 ? 30.507 73.622 49.444 1.00 13.32 195 LEU A O 1
ATOM 1463 N N . LEU A 1 218 ? 29.947 72.844 51.498 1.00 14.19 196 LEU A N 1
ATOM 1464 C CA . LEU A 1 218 ? 28.798 72.060 51.055 1.00 15.08 196 LEU A CA 1
ATOM 1465 C C . LEU A 1 218 ? 27.554 72.483 51.818 1.00 15.49 196 LEU A C 1
ATOM 1466 O O . LEU A 1 218 ? 27.640 72.884 52.983 1.00 15.60 196 LEU A O 1
ATOM 1471 N N . LYS A 1 219 ? 26.402 72.397 51.163 1.00 16.34 197 LYS A N 1
ATOM 1472 C CA . LYS A 1 219 ? 25.124 72.575 51.851 1.00 17.62 197 LYS A CA 1
ATOM 1473 C C . LYS A 1 219 ? 24.502 71.193 51.972 1.00 18.61 197 LYS A C 1
ATOM 1474 O O . LYS A 1 219 ? 24.208 70.557 50.954 1.00 18.72 197 LYS A O 1
ATOM 1480 N N . ASP A 1 220 ? 24.336 70.719 53.206 1.00 19.38 198 ASP A N 1
ATOM 1481 C CA . ASP A 1 220 ? 23.830 69.364 53.433 1.00 20.79 198 ASP A CA 1
ATOM 1482 C C . ASP A 1 220 ? 22.338 69.341 53.755 1.00 21.59 198 ASP A C 1
ATOM 1483 O O . ASP A 1 220 ? 21.686 68.297 53.614 1.00 22.94 198 ASP A O 1
ATOM 1488 N N . GLU B 1 16 ? -10.246 82.271 42.289 1.00 29.56 -6 GLU B N 1
ATOM 1489 C CA . GLU B 1 16 ? -9.930 82.040 40.851 1.00 29.01 -6 GLU B CA 1
ATOM 1490 C C . GLU B 1 16 ? -11.086 81.345 40.158 1.00 28.80 -6 GLU B C 1
ATOM 1491 O O . GLU B 1 16 ? -11.476 81.732 39.051 1.00 29.22 -6 GLU B O 1
ATOM 1493 N N . ASN B 1 17 ? -11.635 80.324 40.816 1.00 27.93 -5 ASN B N 1
ATOM 1494 C CA . ASN B 1 17 ? -12.761 79.568 40.272 1.00 26.97 -5 ASN B CA 1
ATOM 1495 C C . ASN B 1 17 ? -13.910 80.456 39.791 1.00 25.04 -5 ASN B C 1
ATOM 1496 O O . ASN B 1 17 ? -14.281 80.378 38.625 1.00 24.88 -5 ASN B O 1
ATOM 1501 N N . LEU B 1 18 ? -14.454 81.311 40.660 1.00 22.80 -4 LEU B N 1
ATOM 1502 C CA . LEU B 1 18 ? -15.604 82.126 40.249 1.00 20.49 -4 LEU B CA 1
ATOM 1503 C C . LEU B 1 18 ? -15.292 83.130 39.142 1.00 19.03 -4 LEU B C 1
ATOM 1504 O O . LEU B 1 18 ? -16.170 83.458 38.348 1.00 18.09 -4 LEU B O 1
ATOM 1509 N N . TYR B 1 19 ? -14.049 83.607 39.069 1.00 17.78 -3 TYR B N 1
ATOM 1510 C CA . TYR B 1 19 ? -13.680 84.522 37.986 1.00 17.13 -3 TYR B CA 1
ATOM 1511 C C . TYR B 1 19 ? -13.779 83.837 36.627 1.00 16.86 -3 TYR B C 1
ATOM 1512 O O . TYR B 1 19 ? -14.247 84.434 35.651 1.00 17.04 -3 TYR B O 1
ATOM 1521 N N . PHE B 1 20 ? -13.339 82.584 36.580 1.00 16.88 -2 PHE B N 1
ATOM 1522 C CA . PHE B 1 20 ? -13.143 81.877 35.313 1.00 17.31 -2 PHE B CA 1
ATOM 1523 C C . PHE B 1 20 ? -14.346 81.065 34.827 1.00 17.47 -2 PHE B C 1
ATOM 1524 O O . PHE B 1 20 ? -14.340 80.571 33.696 1.00 17.22 -2 PHE B O 1
ATOM 1532 N N . GLN B 1 21 ? -15.375 80.950 35.662 1.00 17.76 -1 GLN B N 1
ATOM 1533 C CA . GLN B 1 21 ? -16.547 80.103 35.369 1.00 18.44 -1 GLN B CA 1
ATOM 1534 C C . GLN B 1 21 ? -17.269 80.417 34.070 1.00 17.98 -1 GLN B C 1
ATOM 1535 O O . GLN B 1 21 ? -17.926 79.544 33.497 1.00 17.89 -1 GLN B O 1
ATOM 1541 N N . SER B 1 22 ? -17.179 81.669 33.635 1.00 17.86 0 SER B N 1
ATOM 1542 C CA . SER B 1 22 ? -17.980 82.160 32.521 1.00 18.03 0 SER B CA 1
ATOM 1543 C C . SER B 1 22 ? -17.184 82.284 31.224 1.00 17.48 0 SER B C 1
ATOM 1544 O O . SER B 1 22 ? -17.605 82.974 30.294 1.00 17.12 0 SER B O 1
ATOM 1555 N N . THR B 1 24 ? -13.889 80.171 28.593 1.00 16.36 2 THR B N 1
ATOM 1556 C CA . THR B 1 24 ? -12.926 79.104 28.373 1.00 16.45 2 THR B CA 1
ATOM 1557 C C . THR B 1 24 ? -11.656 79.496 29.115 1.00 16.21 2 THR B C 1
ATOM 1558 O O . THR B 1 24 ? -11.227 80.656 29.058 1.00 16.48 2 THR B O 1
ATOM 1562 N N . THR B 1 25 ? -11.077 78.543 29.839 1.00 15.76 3 THR B N 1
ATOM 1563 C CA . THR B 1 25 ? -9.844 78.800 30.570 1.00 15.30 3 THR B CA 1
ATOM 1564 C C . THR B 1 25 ? -8.647 78.370 29.734 1.00 14.71 3 THR B C 1
ATOM 1565 O O . THR B 1 25 ? -8.624 77.265 29.197 1.00 14.48 3 THR B O 1
ATOM 1569 N N . TYR B 1 26 ? -7.685 79.279 29.608 1.00 14.03 4 TYR B N 1
ATOM 1570 C CA . TYR B 1 26 ? -6.467 79.050 28.837 1.00 13.67 4 TYR B CA 1
ATOM 1571 C C . TYR B 1 26 ? -5.275 79.071 29.778 1.00 13.57 4 TYR B C 1
ATOM 1572 O O . TYR B 1 26 ? -5.159 79.979 30.619 1.00 13.67 4 TYR B O 1
ATOM 1581 N N . ALA B 1 27 ? -4.422 78.055 29.665 1.00 13.02 5 ALA B N 1
ATOM 1582 C CA . ALA B 1 27 ? -3.146 78.035 30.371 1.00 12.59 5 ALA B CA 1
ATOM 1583 C C . ALA B 1 27 ? -1.984 77.999 29.389 1.00 12.72 5 ALA B C 1
ATOM 1584 O O . ALA B 1 27 ? -1.988 77.206 28.448 1.00 13.00 5 ALA B O 1
ATOM 1586 N N . ILE B 1 28 ? -1.011 78.877 29.614 1.00 12.67 6 ILE B N 1
ATOM 1587 C CA . ILE B 1 28 ? 0.251 78.859 28.883 1.00 12.87 6 ILE B CA 1
ATOM 1588 C C . ILE B 1 28 ? 1.240 78.094 29.748 1.00 13.27 6 ILE B C 1
ATOM 1589 O O . ILE B 1 28 ? 1.562 78.521 30.853 1.00 12.62 6 ILE B O 1
ATOM 1594 N N . ILE B 1 29 ? 1.678 76.933 29.270 1.00 13.43 7 ILE B N 1
ATOM 1595 C CA . ILE B 1 29 ? 2.728 76.196 29.962 1.00 14.37 7 ILE B CA 1
ATOM 1596 C C . ILE B 1 29 ? 4.002 76.510 29.222 1.00 15.26 7 ILE B C 1
ATOM 1597 O O . ILE B 1 29 ? 4.262 75.966 28.148 1.00 14.56 7 ILE B O 1
ATOM 1602 N N . GLY B 1 30 ? 4.795 77.415 29.772 1.00 16.36 8 GLY B N 1
ATOM 1603 C CA . GLY B 1 30 ? 5.935 77.868 29.006 1.00 17.86 8 GLY B CA 1
ATOM 1604 C C . GLY B 1 30 ? 6.927 78.743 29.712 1.00 18.41 8 GLY B C 1
ATOM 1605 O O . GLY B 1 30 ? 6.741 79.134 30.860 1.00 18.81 8 GLY B O 1
ATOM 1606 N N . ALA B 1 31 ? 7.999 79.029 28.987 1.00 19.05 9 ALA B N 1
ATOM 1607 C CA . ALA B 1 31 ? 9.077 79.860 29.471 1.00 19.56 9 ALA B CA 1
ATOM 1608 C C . ALA B 1 31 ? 9.784 80.418 28.255 1.00 19.51 9 ALA B C 1
ATOM 1609 O O . ALA B 1 31 ? 9.376 80.165 27.113 1.00 19.56 9 ALA B O 1
ATOM 1611 N N . GLY B 1 32 ? 10.845 81.178 28.504 1.00 19.32 10 GLY B N 1
ATOM 1612 C CA . GLY B 1 32 ? 11.615 81.772 27.430 1.00 18.62 10 GLY B CA 1
ATOM 1613 C C . GLY B 1 32 ? 10.786 82.743 26.623 1.00 18.29 10 GLY B C 1
ATOM 1614 O O . GLY B 1 32 ? 9.734 83.229 27.078 1.00 17.93 10 GLY B O 1
ATOM 1615 N N . ALA B 1 33 ? 11.261 83.018 25.415 1.00 17.67 11 ALA B N 1
ATOM 1616 C CA . ALA B 1 33 ? 10.632 83.992 24.542 1.00 17.38 11 ALA B CA 1
ATOM 1617 C C . ALA B 1 33 ? 9.242 83.561 24.051 1.00 17.32 11 ALA B C 1
ATOM 1618 O O . ALA B 1 33 ? 8.378 84.414 23.859 1.00 16.88 11 ALA B O 1
ATOM 1620 N N . ILE B 1 34 ? 9.033 82.260 23.843 1.00 17.02 12 ILE B N 1
ATOM 1621 C CA . ILE B 1 34 ? 7.722 81.777 23.364 1.00 17.29 12 ILE B CA 1
ATOM 1622 C C . ILE B 1 34 ? 6.632 81.951 24.433 1.00 16.69 12 ILE B C 1
ATOM 1623 O O . ILE B 1 34 ? 5.496 82.320 24.118 1.00 16.47 12 ILE B O 1
ATOM 1628 N N . GLY B 1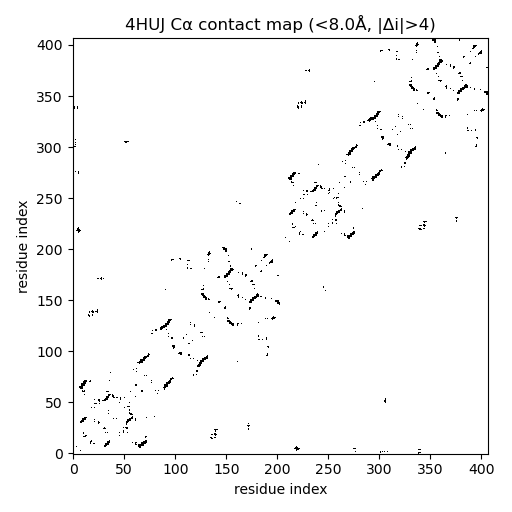 35 ? 6.992 81.687 25.686 1.00 16.57 13 GLY B N 1
ATOM 1629 C CA . GLY B 1 35 ? 6.093 81.915 26.819 1.00 16.39 13 GLY B CA 1
ATOM 1630 C C . GLY B 1 35 ? 5.663 83.367 26.904 1.00 16.24 13 GLY B C 1
ATOM 1631 O O . GLY B 1 35 ? 4.472 83.659 27.037 1.00 15.98 13 GLY B O 1
ATOM 1632 N N . SER B 1 36 ? 6.631 84.278 26.801 1.00 15.78 14 SER B N 1
ATOM 1633 C CA . SER B 1 36 ? 6.350 85.716 26.834 1.00 15.70 14 SER B CA 1
ATOM 1634 C C . SER B 1 36 ? 5.557 86.189 25.624 1.00 14.78 14 SER B C 1
ATOM 1635 O O . SER B 1 36 ? 4.700 87.064 25.757 1.00 15.30 14 SER B O 1
ATOM 1638 N N . ALA B 1 37 ? 5.855 85.629 24.449 1.00 14.09 15 ALA B N 1
ATOM 1639 C CA . ALA B 1 37 ? 5.157 86.006 23.217 1.00 13.25 15 ALA B CA 1
ATOM 1640 C C . ALA B 1 37 ? 3.673 85.666 23.321 1.00 12.96 15 ALA B C 1
ATOM 1641 O O . ALA B 1 37 ? 2.820 86.484 22.987 1.00 12.10 15 ALA B O 1
ATOM 1643 N N . LEU B 1 38 ? 3.370 84.461 23.793 1.00 12.67 16 LEU B N 1
ATOM 1644 C CA . LEU B 1 38 ? 1.984 84.073 24.045 1.00 13.03 16 LEU B CA 1
ATOM 1645 C C . LEU B 1 38 ? 1.311 85.000 25.066 1.00 13.08 16 LEU B C 1
ATOM 1646 O O . LEU B 1 38 ? 0.213 85.501 24.816 1.00 12.61 16 LEU B O 1
ATOM 1651 N N . ALA B 1 39 ? 1.987 85.252 26.189 1.00 13.09 17 ALA B N 1
ATOM 1652 C CA . ALA B 1 39 ? 1.502 86.213 27.184 1.00 13.20 17 ALA B CA 1
ATOM 1653 C C . ALA B 1 39 ? 1.175 87.577 26.572 1.00 13.17 17 ALA B C 1
ATOM 1654 O O . ALA B 1 39 ? 0.119 88.152 26.860 1.00 13.34 17 ALA B O 1
ATOM 1656 N N . GLU B 1 40 ? 2.070 88.084 25.725 1.00 13.15 18 GLU B N 1
ATOM 1657 C CA . GLU B 1 40 ? 1.879 89.377 25.067 1.00 13.51 18 GLU B CA 1
ATOM 1658 C C . GLU B 1 40 ? 0.633 89.391 24.187 1.00 13.22 18 GLU B C 1
ATOM 1659 O O . GLU B 1 40 ? -0.124 90.370 24.180 1.00 13.35 18 GLU B O 1
ATOM 1665 N N . ARG B 1 41 ? 0.429 88.302 23.446 1.00 12.47 19 ARG B N 1
ATOM 1666 C CA . ARG B 1 41 ? -0.721 88.193 22.553 1.00 12.48 19 ARG B CA 1
ATOM 1667 C C . ARG B 1 41 ? -2.045 88.055 23.293 1.00 12.50 19 ARG B C 1
ATOM 1668 O O . ARG B 1 41 ? -3.043 88.659 22.899 1.00 12.72 19 ARG B O 1
ATOM 1676 N N . PHE B 1 42 ? -2.058 87.266 24.362 1.00 12.01 20 PHE B N 1
ATOM 1677 C CA . PHE B 1 42 ? -3.262 87.158 25.183 1.00 12.50 20 PHE B CA 1
ATOM 1678 C C . PHE B 1 42 ? -3.599 88.522 25.791 1.00 12.55 20 PHE B C 1
ATOM 1679 O O . PHE B 1 42 ? -4.762 88.921 25.830 1.00 12.58 20 PHE B O 1
ATOM 1687 N N . THR B 1 43 ? -2.569 89.234 26.236 1.00 12.87 21 THR B N 1
ATOM 1688 C CA . THR B 1 43 ? -2.739 90.556 26.844 1.00 14.16 21 THR B CA 1
ATOM 1689 C C . THR B 1 43 ? -3.354 91.552 25.857 1.00 14.24 21 THR B C 1
ATOM 1690 O O . THR B 1 43 ? -4.330 92.227 26.190 1.00 14.33 21 THR B O 1
ATOM 1694 N N . ALA B 1 44 ? -2.785 91.644 24.656 1.00 14.69 22 ALA B N 1
ATOM 1695 C CA . ALA B 1 44 ? -3.283 92.563 23.625 1.00 15.20 22 ALA B CA 1
ATOM 1696 C C . ALA B 1 44 ? -4.735 92.276 23.229 1.00 15.65 22 ALA B C 1
ATOM 1697 O O . ALA B 1 44 ? -5.507 93.198 22.925 1.00 15.94 22 ALA B O 1
ATOM 1699 N N . ALA B 1 45 ? -5.104 90.995 23.255 1.00 15.65 23 ALA B N 1
ATOM 1700 C CA . ALA B 1 45 ? -6.443 90.538 22.886 1.00 16.03 23 ALA B CA 1
ATOM 1701 C C . ALA B 1 45 ? -7.450 90.594 24.043 1.00 16.70 23 ALA B C 1
ATOM 1702 O O . ALA B 1 45 ? -8.648 90.319 23.853 1.00 16.92 23 ALA B O 1
ATOM 1704 N N . GLN B 1 46 ? -6.954 90.938 25.233 1.00 17.20 24 GLN B N 1
ATOM 1705 C CA . GLN B 1 46 ? -7.756 91.019 26.464 1.00 18.15 24 GLN B CA 1
ATOM 1706 C C . GLN B 1 46 ? -8.474 89.702 26.764 1.00 17.87 24 GLN B C 1
ATOM 1707 O O . GLN B 1 46 ? -9.663 89.675 27.111 1.00 17.95 24 GLN B O 1
ATOM 1713 N N . ILE B 1 47 ? -7.733 88.606 26.597 1.00 16.94 25 ILE B N 1
ATOM 1714 C CA . ILE B 1 47 ? -8.205 87.269 26.939 1.00 16.59 25 ILE B CA 1
ATOM 1715 C C . ILE B 1 47 ? -7.477 86.853 28.210 1.00 16.10 25 ILE B C 1
ATOM 1716 O O . ILE B 1 47 ? -6.267 86.616 28.173 1.00 15.99 25 ILE B O 1
ATOM 1721 N N . PRO B 1 48 ? -8.203 86.777 29.342 1.00 15.60 26 PRO B N 1
ATOM 1722 C CA . PRO B 1 48 ? -7.567 86.368 30.594 1.00 15.23 26 PRO B CA 1
ATOM 1723 C C . PRO B 1 48 ? -6.951 84.985 30.451 1.00 14.90 26 PRO B C 1
ATOM 1724 O O . PRO B 1 48 ? -7.545 84.097 29.821 1.00 14.67 26 PRO B O 1
ATOM 1728 N N . ALA B 1 49 ? -5.751 84.825 30.999 1.00 14.26 27 ALA B N 1
ATOM 1729 C CA . ALA B 1 49 ? -5.042 83.556 30.929 1.00 14.13 27 ALA B CA 1
ATOM 1730 C C . ALA B 1 49 ? -4.155 83.378 32.145 1.00 13.91 27 ALA B C 1
ATOM 1731 O O . ALA B 1 49 ? -3.869 84.337 32.865 1.00 14.10 27 ALA B O 1
ATOM 1733 N N . ILE B 1 50 ? -3.738 82.138 32.373 1.00 13.44 28 ILE B N 1
ATOM 1734 C CA . ILE B 1 50 ? -2.760 81.831 33.409 1.00 13.39 28 ILE B CA 1
ATOM 1735 C C . ILE B 1 50 ? -1.514 81.267 32.739 1.00 13.22 28 ILE B C 1
ATOM 1736 O O . ILE B 1 50 ? -1.578 80.778 31.609 1.00 12.44 28 ILE B O 1
ATOM 1741 N N . ILE B 1 51 ? -0.386 81.380 33.430 1.00 13.07 29 ILE B N 1
ATOM 1742 C CA . ILE B 1 51 ? 0.893 80.881 32.931 1.00 13.74 29 ILE B CA 1
ATOM 1743 C C . ILE B 1 51 ? 1.629 80.130 34.042 1.00 14.01 29 ILE B C 1
ATOM 1744 O O . ILE B 1 51 ? 1.565 80.511 35.216 1.00 13.84 29 ILE B O 1
ATOM 1749 N N . ALA B 1 52 ? 2.310 79.051 33.667 1.00 14.50 30 ALA B N 1
ATOM 1750 C CA . ALA B 1 52 ? 3.061 78.250 34.631 1.00 15.23 30 ALA B CA 1
ATOM 1751 C C . ALA B 1 52 ? 4.176 77.469 33.954 1.00 16.34 30 ALA B C 1
ATOM 1752 O O . ALA B 1 52 ? 4.151 77.266 32.743 1.00 16.04 30 ALA B O 1
ATOM 1754 N N . ASN B 1 53 ? 5.154 77.039 34.749 1.00 17.82 31 ASN B N 1
ATOM 1755 C CA . ASN B 1 53 ? 6.150 76.066 34.286 1.00 19.40 31 ASN B CA 1
ATOM 1756 C C . ASN B 1 53 ? 6.745 75.283 35.457 1.00 20.40 31 ASN B C 1
ATOM 1757 O O . ASN B 1 53 ? 6.302 75.444 36.593 1.00 20.18 31 ASN B O 1
ATOM 1762 N N . SER B 1 54 ? 7.745 74.448 35.181 1.00 21.70 32 SER B N 1
ATOM 1763 C CA . SER B 1 54 ? 8.332 73.582 36.213 1.00 23.35 32 SER B CA 1
ATOM 1764 C C . SER B 1 54 ? 9.098 74.322 37.314 1.00 23.95 32 SER B C 1
ATOM 1765 O O . SER B 1 54 ? 9.326 73.775 38.393 1.00 24.32 32 SER B O 1
ATOM 1768 N N . ARG B 1 55 ? 9.483 75.564 37.041 1.00 24.72 33 ARG B N 1
ATOM 1769 C CA . ARG B 1 55 ? 10.270 76.357 37.986 1.00 25.45 33 ARG B CA 1
ATOM 1770 C C . ARG B 1 55 ? 9.422 77.180 38.968 1.00 25.26 33 ARG B C 1
ATOM 1771 O O . ARG B 1 55 ? 9.957 77.752 39.922 1.00 25.49 33 ARG B O 1
ATOM 1779 N N . GLY B 1 56 ? 8.108 77.241 38.740 1.00 24.73 34 GLY B N 1
ATOM 1780 C CA . GLY B 1 56 ? 7.196 77.923 39.666 1.00 24.30 34 GLY B CA 1
ATOM 1781 C C . GLY B 1 56 ? 6.842 79.349 39.264 1.00 24.08 34 GLY B C 1
ATOM 1782 O O . GLY B 1 56 ? 7.538 79.952 38.443 1.00 23.96 34 GLY B O 1
ATOM 1783 N N . PRO B 1 57 ? 5.755 79.900 39.843 1.00 23.92 35 PRO B N 1
ATOM 1784 C CA . PRO B 1 57 ? 5.266 81.232 39.474 1.00 23.92 35 PRO B CA 1
ATOM 1785 C C . PRO B 1 57 ? 6.283 82.351 39.712 1.00 24.00 35 PRO B C 1
ATOM 1786 O O . PRO B 1 57 ? 6.303 83.328 38.964 1.00 23.75 35 PRO B O 1
ATOM 1790 N N . ALA B 1 58 ? 7.129 82.195 40.732 1.00 24.37 36 ALA B N 1
ATOM 1791 C CA . ALA B 1 58 ? 8.160 83.190 41.037 1.00 24.60 36 ALA B CA 1
ATOM 1792 C C . ALA B 1 58 ? 9.167 83.362 39.892 1.00 24.67 36 ALA B C 1
ATOM 1793 O O . ALA B 1 58 ? 9.658 84.468 39.647 1.00 24.93 36 ALA B O 1
ATOM 1795 N N . SER B 1 59 ? 9.450 82.269 39.188 1.00 24.43 37 SER B N 1
ATOM 1796 C CA . SER B 1 59 ? 10.391 82.268 38.064 1.00 24.48 37 SER B CA 1
ATOM 1797 C C . SER B 1 59 ? 9.867 83.017 36.832 1.00 24.21 37 SER B C 1
ATOM 1798 O O . SER B 1 59 ? 10.626 83.302 35.894 1.00 24.33 37 SER B O 1
ATOM 1801 N N . LEU B 1 60 ? 8.571 83.324 36.841 1.00 23.68 38 LEU B N 1
ATOM 1802 C CA . LEU B 1 60 ? 7.920 84.012 35.730 1.00 23.28 38 LEU B CA 1
ATOM 1803 C C . LEU B 1 60 ? 7.804 85.527 35.967 1.00 23.37 38 LEU B C 1
ATOM 1804 O O . LEU B 1 60 ? 6.965 86.203 35.365 1.00 22.85 38 LEU B O 1
ATOM 1809 N N . SER B 1 61 ? 8.684 86.053 36.820 1.00 23.56 39 SER B N 1
ATOM 1810 C CA . SER B 1 61 ? 8.688 87.472 37.193 1.00 24.21 39 SER B CA 1
ATOM 1811 C C . SER B 1 61 ? 8.672 88.435 36.003 1.00 24.15 39 SER B C 1
ATOM 1812 O O . SER B 1 61 ? 7.994 89.466 36.051 1.00 24.53 39 SER B O 1
ATOM 1815 N N . SER B 1 62 ? 9.412 88.108 34.944 1.00 24.27 40 SER B N 1
ATOM 1816 C CA . SER B 1 62 ? 9.452 88.963 33.755 1.00 24.24 40 SER B CA 1
ATOM 1817 C C . SER B 1 62 ? 8.081 89.084 33.085 1.00 23.52 40 SER B C 1
ATOM 1818 O O . SER B 1 62 ? 7.665 90.180 32.698 1.00 23.26 40 SER B O 1
ATOM 1821 N N . VAL B 1 63 ? 7.386 87.955 32.948 1.00 22.70 41 VAL B N 1
ATOM 1822 C CA . VAL B 1 63 ? 6.035 87.950 32.390 1.00 22.01 41 VAL B CA 1
ATOM 1823 C C . VAL B 1 63 ? 5.080 88.706 33.317 1.00 21.68 41 VAL B C 1
ATOM 1824 O O . VAL B 1 63 ? 4.264 89.497 32.858 1.00 21.67 41 VAL B O 1
ATOM 1828 N N . THR B 1 64 ? 5.206 88.471 34.620 1.00 21.41 42 THR B N 1
ATOM 1829 C CA . THR B 1 64 ? 4.380 89.153 35.617 1.00 21.52 42 THR B CA 1
ATOM 1830 C C . THR B 1 64 ? 4.599 90.677 35.612 1.00 21.87 42 THR B C 1
ATOM 1831 O O . THR B 1 64 ? 3.634 91.441 35.662 1.00 21.82 42 THR B O 1
ATOM 1835 N N . ASP B 1 65 ? 5.856 91.110 35.520 1.00 22.27 43 ASP B N 1
ATOM 1836 C CA . ASP B 1 65 ? 6.192 92.541 35.441 1.00 22.89 43 ASP B CA 1
ATOM 1837 C C . ASP B 1 65 ? 5.565 93.240 34.233 1.00 22.56 43 ASP B C 1
ATOM 1838 O O . ASP B 1 65 ? 5.091 94.374 34.343 1.00 22.47 43 ASP B O 1
ATOM 1843 N N . ARG B 1 66 ? 5.561 92.550 33.093 1.00 22.03 44 ARG B N 1
ATOM 1844 C CA . ARG B 1 66 ? 5.126 93.121 31.820 1.00 21.76 44 ARG B CA 1
ATOM 1845 C C . ARG B 1 66 ? 3.632 92.949 31.536 1.00 21.08 44 ARG B C 1
ATOM 1846 O O . ARG B 1 66 ? 3.016 93.825 30.923 1.00 21.19 44 ARG B O 1
ATOM 1854 N N . PHE B 1 67 ? 3.071 91.813 31.951 1.00 19.92 45 PHE B N 1
ATOM 1855 C CA . PHE B 1 67 ? 1.718 91.407 31.541 1.00 19.37 45 PHE B CA 1
ATOM 1856 C C . PHE B 1 67 ? 0.843 90.926 32.700 1.00 18.99 45 PHE B C 1
ATOM 1857 O O . PHE B 1 67 ? -0.246 90.392 32.479 1.00 18.85 45 PHE B O 1
ATOM 1865 N N . GLY B 1 68 ? 1.306 91.139 33.929 1.00 18.83 46 GLY B N 1
ATOM 1866 C CA . GLY B 1 68 ? 0.642 90.592 35.118 1.00 18.63 46 GLY B CA 1
ATOM 1867 C C . GLY B 1 68 ? -0.792 91.032 35.355 1.00 18.59 46 GLY B C 1
ATOM 1868 O O . GLY B 1 68 ? -1.555 90.338 36.031 1.00 18.57 46 GLY B O 1
ATOM 1869 N N . ALA B 1 69 ? -1.167 92.183 34.805 1.00 18.62 47 ALA B N 1
ATOM 1870 C CA . ALA B 1 69 ? -2.549 92.653 34.914 1.00 18.58 47 ALA B CA 1
ATOM 1871 C C . ALA B 1 69 ? -3.488 91.849 34.014 1.00 18.34 47 ALA B C 1
ATOM 1872 O O . ALA B 1 69 ? -4.706 91.985 34.106 1.00 18.82 47 ALA B O 1
ATOM 1874 N N . SER B 1 70 ? -2.915 90.989 33.173 1.00 18.05 48 SER B N 1
ATOM 1875 C CA . SER B 1 70 ? -3.663 90.310 32.118 1.00 17.49 48 SER B CA 1
ATOM 1876 C C . SER B 1 70 ? -3.403 88.801 32.050 1.00 17.21 48 SER B C 1
ATOM 1877 O O . SER B 1 70 ? -4.253 88.031 31.594 1.00 17.00 48 SER B O 1
ATOM 1880 N N . VAL B 1 71 ? -2.219 88.389 32.496 1.00 16.39 49 VAL B N 1
ATOM 1881 C CA . VAL B 1 71 ? -1.818 86.983 32.499 1.00 16.08 49 VAL B CA 1
ATOM 1882 C C . VAL B 1 71 ? -1.220 86.674 33.871 1.00 16.02 49 VAL B C 1
ATOM 1883 O O . VAL B 1 71 ? -0.232 87.291 34.267 1.00 15.75 49 VAL B O 1
ATOM 1887 N N . LYS B 1 72 ? -1.836 85.739 34.593 1.00 15.51 50 LYS B N 1
ATOM 1888 C CA . LYS B 1 72 ? -1.471 85.452 35.982 1.00 15.70 50 LYS B CA 1
ATOM 1889 C C . LYS B 1 72 ? -0.592 84.213 36.095 1.00 15.44 50 LYS B C 1
ATOM 1890 O O . LYS B 1 72 ? -0.969 83.131 35.648 1.00 14.67 50 LYS B O 1
ATOM 1896 N N . ALA B 1 73 ? 0.584 84.391 36.690 1.00 15.69 51 ALA B N 1
ATOM 1897 C CA . ALA B 1 73 ? 1.473 83.279 37.018 1.00 16.23 51 ALA B CA 1
ATOM 1898 C C . ALA B 1 73 ? 0.903 82.436 38.153 1.00 16.57 51 ALA B C 1
ATOM 1899 O O . ALA B 1 73 ? 0.553 82.959 39.220 1.00 16.80 51 ALA B O 1
ATOM 1901 N N . VAL B 1 74 ? 0.813 81.130 37.918 1.00 16.74 52 VAL B N 1
ATOM 1902 C CA . VAL B 1 74 ? 0.230 80.195 38.877 1.00 17.21 52 VAL B CA 1
ATOM 1903 C C . VAL B 1 74 ? 1.086 78.936 39.019 1.00 17.63 52 VAL B C 1
ATOM 1904 O O . VAL B 1 74 ? 2.054 78.748 38.280 1.00 17.62 52 VAL B O 1
ATOM 1908 N N . GLU B 1 75 ? 0.721 78.075 39.965 1.00 18.11 53 GLU B N 1
ATOM 1909 C CA . GLU B 1 75 ? 1.382 76.780 40.120 1.00 18.99 53 GLU B CA 1
ATOM 1910 C C . GLU B 1 75 ? 1.026 75.847 38.968 1.00 18.94 53 GLU B C 1
ATOM 1911 O O . GLU B 1 75 ? -0.102 75.868 38.462 1.00 18.59 53 GLU B O 1
ATOM 1917 N N . LEU B 1 76 ? 1.992 75.025 38.565 1.00 19.13 54 LEU B N 1
ATOM 1918 C CA . LEU B 1 76 ? 1.805 74.095 37.453 1.00 19.45 54 LEU B CA 1
ATOM 1919 C C . LEU B 1 76 ? 0.599 73.171 37.644 1.00 19.94 54 LEU B C 1
ATOM 1920 O O . LEU B 1 76 ? -0.168 72.949 36.701 1.00 19.56 54 LEU B O 1
ATOM 1925 N N . LYS B 1 77 ? 0.430 72.645 38.861 1.00 20.57 55 LYS B N 1
ATOM 1926 C CA . LYS B 1 77 ? -0.699 71.754 39.177 1.00 21.64 55 LYS B CA 1
ATOM 1927 C C . LYS B 1 77 ? -2.052 72.378 38.826 1.00 21.38 55 LYS B C 1
ATOM 1928 O O . LYS B 1 77 ? -2.976 71.682 38.400 1.00 21.46 55 LYS B O 1
ATOM 1934 N N . ASP B 1 78 ? -2.154 73.691 39.006 1.00 21.29 56 ASP B N 1
ATOM 1935 C CA . ASP B 1 78 ? -3.399 74.407 38.750 1.00 21.23 56 ASP B CA 1
ATOM 1936 C C . ASP B 1 78 ? -3.553 74.743 37.267 1.00 20.18 56 ASP B C 1
ATOM 1937 O O . ASP B 1 78 ? -4.639 74.610 36.705 1.00 19.87 56 ASP B O 1
ATOM 1942 N N . ALA B 1 79 ? -2.462 75.165 36.635 1.00 19.16 57 ALA B N 1
ATOM 1943 C CA . ALA B 1 79 ? -2.486 75.492 35.209 1.00 17.81 57 ALA B CA 1
ATOM 1944 C C . ALA B 1 79 ? -2.895 74.298 34.346 1.00 17.47 57 ALA B C 1
ATOM 1945 O O . ALA B 1 79 ? -3.602 74.458 33.347 1.00 17.02 57 ALA B O 1
ATOM 1947 N N . LEU B 1 80 ? -2.465 73.106 34.749 1.00 16.75 58 LEU B N 1
ATOM 1948 C CA . LEU B 1 80 ? -2.708 71.887 33.976 1.00 16.92 58 LEU B CA 1
ATOM 1949 C C . LEU B 1 80 ? -4.155 71.406 34.032 1.00 17.00 58 LEU B C 1
ATOM 1950 O O . LEU B 1 80 ? -4.505 70.400 33.403 1.00 17.01 58 LEU B O 1
ATOM 1955 N N . GLN B 1 81 ? -4.988 72.120 34.789 1.00 16.67 59 GLN B N 1
ATOM 1956 C CA . GLN B 1 81 ? -6.410 71.807 34.875 1.00 17.04 59 GLN B CA 1
ATOM 1957 C C . GLN B 1 81 ? -7.268 72.647 33.919 1.00 16.01 59 GLN B C 1
ATOM 1958 O O . GLN B 1 81 ? -8.484 72.451 33.846 1.00 15.96 59 GLN B O 1
ATOM 1964 N N . ALA B 1 82 ? -6.640 73.563 33.179 1.00 15.06 60 ALA B N 1
ATOM 1965 C CA . ALA B 1 82 ? -7.370 74.492 32.300 1.00 14.32 60 ALA B CA 1
ATOM 1966 C C . ALA B 1 82 ? -8.064 73.793 31.122 1.00 13.85 60 ALA B C 1
ATOM 1967 O O . ALA B 1 82 ? -7.696 72.681 30.755 1.00 13.45 60 ALA B O 1
ATOM 1969 N N . ASP B 1 83 ? -9.074 74.448 30.545 1.00 13.15 61 ASP B N 1
ATOM 1970 C CA . ASP B 1 83 ? -9.830 73.890 29.417 1.00 13.30 61 ASP B CA 1
ATOM 1971 C C . ASP B 1 83 ? -8.910 73.663 28.221 1.00 12.72 61 ASP B C 1
ATOM 1972 O O . ASP B 1 83 ? -9.024 72.658 27.518 1.00 12.88 61 ASP B O 1
ATOM 1977 N N . VAL B 1 84 ? -8.021 74.626 27.995 1.00 12.45 62 VAL B N 1
ATOM 1978 C CA . VAL B 1 84 ? -7.081 74.597 26.879 1.00 12.09 62 VAL B CA 1
ATOM 1979 C C . VAL B 1 84 ? -5.692 74.828 27.462 1.00 11.83 62 VAL B C 1
ATOM 1980 O O . VAL B 1 84 ? -5.402 75.888 28.024 1.00 11.87 62 VAL B O 1
ATOM 1984 N N . VAL B 1 85 ? -4.846 73.810 27.340 1.00 11.87 63 VAL B N 1
ATOM 1985 C CA . VAL B 1 85 ? -3.505 73.834 27.924 1.00 11.80 63 VAL B CA 1
ATOM 1986 C C . VAL B 1 85 ? -2.509 73.872 26.777 1.00 11.62 63 VAL B C 1
ATOM 1987 O O . VAL B 1 85 ? -2.447 72.935 25.985 1.00 11.80 63 VAL B O 1
ATOM 1991 N N . ILE B 1 86 ? -1.744 74.957 26.696 1.00 11.65 64 ILE B N 1
ATOM 1992 C CA . ILE B 1 86 ? -0.813 75.178 25.593 1.00 11.66 64 ILE B CA 1
ATOM 1993 C C . ILE B 1 86 ? 0.594 74.807 26.045 1.00 11.99 64 ILE B C 1
ATOM 1994 O O . ILE B 1 86 ? 1.164 75.468 26.923 1.00 11.78 64 ILE B O 1
ATOM 1999 N N . LEU B 1 87 ? 1.147 73.761 25.436 1.00 12.48 65 LEU B N 1
ATOM 2000 C CA . LEU B 1 87 ? 2.492 73.298 25.776 1.00 13.46 65 LEU B CA 1
ATOM 2001 C C . LEU B 1 87 ? 3.548 74.039 24.962 1.00 14.15 65 LEU B C 1
ATOM 2002 O O . LEU B 1 87 ? 3.839 73.670 23.818 1.00 14.15 65 LEU B O 1
ATOM 2007 N N . ALA B 1 88 ? 4.088 75.101 25.560 1.00 14.63 66 ALA B N 1
ATOM 2008 C CA . ALA B 1 88 ? 5.125 75.933 24.946 1.00 15.25 66 ALA B CA 1
ATOM 2009 C C . ALA B 1 88 ? 6.426 75.778 25.735 1.00 15.71 66 ALA B C 1
ATOM 2010 O O . ALA B 1 88 ? 7.085 76.758 26.133 1.00 16.53 66 ALA B O 1
ATOM 2012 N N . VAL B 1 89 ? 6.759 74.519 25.981 1.00 15.48 67 VAL B N 1
ATOM 2013 C CA . VAL B 1 89 ? 7.985 74.135 26.672 1.00 15.49 67 VAL B CA 1
ATOM 2014 C C . VAL B 1 89 ? 8.830 73.323 25.695 1.00 15.01 67 VAL B C 1
ATOM 2015 O O . VAL B 1 89 ? 8.311 72.875 24.665 1.00 14.57 67 VAL B O 1
ATOM 2019 N N . PRO B 1 90 ? 10.133 73.139 25.998 1.00 14.51 68 PRO B N 1
ATOM 2020 C CA . PRO B 1 90 ? 10.953 72.308 25.109 1.00 14.29 68 PRO B CA 1
ATOM 2021 C C . PRO B 1 90 ? 10.357 70.908 24.939 1.00 14.03 68 PRO B C 1
ATOM 2022 O O . PRO B 1 90 ? 9.763 70.368 25.875 1.00 13.65 68 PRO B O 1
ATOM 2026 N N . TYR B 1 91 ? 10.501 70.337 23.745 1.00 13.95 69 TYR B N 1
ATOM 2027 C CA . TYR B 1 91 ? 9.933 69.023 23.443 1.00 14.46 69 TYR B CA 1
ATOM 2028 C C . TYR B 1 91 ? 10.265 67.980 24.512 1.00 14.85 69 TYR B C 1
ATOM 2029 O O . TYR B 1 91 ? 9.382 67.248 24.960 1.00 14.52 69 TYR B O 1
ATOM 2038 N N . ASP B 1 92 ? 11.527 67.937 24.936 1.00 15.95 70 ASP B N 1
ATOM 2039 C CA . ASP B 1 92 ? 11.973 66.941 25.916 1.00 17.17 70 ASP B CA 1
ATOM 2040 C C . ASP B 1 92 ? 11.411 67.157 27.327 1.00 17.74 70 ASP B C 1
ATOM 2041 O O . ASP B 1 92 ? 11.450 66.241 28.154 1.00 18.31 70 ASP B O 1
ATOM 2046 N N . SER B 1 93 ? 10.891 68.359 27.584 1.00 17.86 71 SER B N 1
ATOM 2047 C CA . SER B 1 93 ? 10.324 68.718 28.891 1.00 18.12 71 SER B CA 1
ATOM 2048 C C . SER B 1 93 ? 8.888 68.237 29.072 1.00 18.28 71 SER B C 1
ATOM 2049 O O . SER B 1 93 ? 8.408 68.128 30.204 1.00 18.07 71 SER B O 1
ATOM 2052 N N . ILE B 1 94 ? 8.203 67.952 27.964 1.00 17.84 72 ILE B N 1
ATOM 2053 C CA . ILE B 1 94 ? 6.772 67.625 28.000 1.00 17.83 72 ILE B CA 1
ATOM 2054 C C . ILE B 1 94 ? 6.432 66.439 28.911 1.00 18.31 72 ILE B C 1
ATOM 2055 O O . ILE B 1 94 ? 5.550 66.558 29.767 1.00 18.10 72 ILE B O 1
ATOM 2060 N N . ALA B 1 95 ? 7.148 65.324 28.751 1.00 18.91 73 ALA B N 1
ATOM 2061 C CA . ALA B 1 95 ? 6.833 64.085 29.470 1.00 19.85 73 ALA B CA 1
ATOM 2062 C C . ALA B 1 95 ? 6.734 64.264 30.987 1.00 20.44 73 ALA B C 1
ATOM 2063 O O . ALA B 1 95 ? 5.783 63.776 31.602 1.00 20.60 73 ALA B O 1
ATOM 2065 N N . ASP B 1 96 ? 7.698 64.976 31.569 1.00 21.21 74 ASP B N 1
ATOM 2066 C CA . ASP B 1 96 ? 7.739 65.200 33.019 1.00 22.28 74 ASP B CA 1
ATOM 2067 C C . ASP B 1 96 ? 6.651 66.143 33.530 1.00 22.23 74 ASP B C 1
ATOM 2068 O O . ASP B 1 96 ? 6.281 66.088 34.706 1.00 22.28 74 ASP B O 1
ATOM 2073 N N . ILE B 1 97 ? 6.153 67.007 32.648 1.00 22.09 75 ILE B N 1
ATOM 2074 C CA . ILE B 1 97 ? 5.058 67.917 32.983 1.00 22.10 75 ILE B CA 1
ATOM 2075 C C . ILE B 1 97 ? 3.707 67.200 32.938 1.00 22.54 75 ILE B C 1
ATOM 2076 O O . ILE B 1 97 ? 2.966 67.211 33.917 1.00 22.10 75 ILE B O 1
ATOM 2081 N N . VAL B 1 98 ? 3.404 66.554 31.814 1.00 23.13 76 VAL B N 1
ATOM 2082 C CA . VAL B 1 98 ? 2.061 66.002 31.588 1.00 23.94 76 VAL B CA 1
ATOM 2083 C C . VAL B 1 98 ? 1.739 64.728 32.382 1.00 25.00 76 VAL B C 1
ATOM 2084 O O . VAL B 1 98 ? 0.564 64.407 32.596 1.00 24.89 76 VAL B O 1
ATOM 2088 N N . THR B 1 99 ? 2.774 64.014 32.818 1.00 26.30 77 THR B N 1
ATOM 2089 C CA . THR B 1 99 ? 2.586 62.808 33.629 1.00 27.67 77 THR B CA 1
ATOM 2090 C C . THR B 1 99 ? 1.995 63.125 35.008 1.00 28.39 77 THR B C 1
ATOM 2091 O O . THR B 1 99 ? 1.494 62.233 35.698 1.00 28.61 77 THR B O 1
ATOM 2095 N N . GLN B 1 100 ? 2.048 64.402 35.387 1.00 29.16 78 GLN B N 1
ATOM 2096 C CA . GLN B 1 100 ? 1.494 64.882 36.652 1.00 30.01 78 GLN B CA 1
ATOM 2097 C C . GLN B 1 100 ? -0.037 64.900 36.639 1.00 30.47 78 GLN B C 1
ATOM 2098 O O . GLN B 1 100 ? -0.669 65.094 37.682 1.00 30.71 78 GLN B O 1
ATOM 2104 N N . VAL B 1 101 ? -0.621 64.698 35.459 1.00 30.63 79 VAL B N 1
ATOM 2105 C CA . VAL B 1 101 ? -2.069 64.597 35.299 1.00 31.15 79 VAL B CA 1
ATOM 2106 C C . VAL B 1 101 ? -2.425 63.201 34.792 1.00 31.51 79 VAL B C 1
ATOM 2107 O O . VAL B 1 101 ? -1.851 62.720 33.810 1.00 31.60 79 VAL B O 1
ATOM 2111 N N . SER B 1 102 ? -3.363 62.549 35.471 1.00 32.02 80 SER B N 1
ATOM 2112 C CA . SER B 1 102 ? -3.857 61.249 35.030 1.00 32.48 80 SER B CA 1
ATOM 2113 C C . SER B 1 102 ? -5.156 61.370 34.226 1.00 32.55 80 SER B C 1
ATOM 2114 O O . SER B 1 102 ? -5.420 60.542 33.353 1.00 33.31 80 SER B O 1
ATOM 2117 N N . ASP B 1 103 ? -5.951 62.399 34.518 1.00 32.16 81 ASP B N 1
ATOM 2118 C CA . ASP B 1 103 ? -7.242 62.610 33.847 1.00 31.81 81 ASP B CA 1
ATOM 2119 C C . ASP B 1 103 ? -7.233 63.827 32.918 1.00 30.33 81 ASP B C 1
ATOM 2120 O O . ASP B 1 103 ? -7.310 64.968 33.380 1.00 30.75 81 ASP B O 1
ATOM 2125 N N . TRP B 1 104 ? -7.153 63.579 31.611 1.00 29.05 82 TRP B N 1
ATOM 2126 C CA . TRP B 1 104 ? -7.180 64.666 30.620 1.00 27.06 82 TRP B CA 1
ATOM 2127 C C . TRP B 1 104 ? -8.515 64.813 29.886 1.00 26.60 82 TRP B C 1
ATOM 2128 O O . TRP B 1 104 ? -8.723 65.793 29.169 1.00 26.13 82 TRP B O 1
ATOM 2139 N N . GLY B 1 105 ? -9.408 63.839 30.049 1.00 25.72 83 GLY B N 1
ATOM 2140 C CA . GLY B 1 105 ? -10.729 63.890 29.411 1.00 24.68 83 GLY B CA 1
ATOM 2141 C C . GLY B 1 105 ? -11.407 65.238 29.588 1.00 23.73 83 GLY B C 1
ATOM 2142 O O . GLY B 1 105 ? -11.431 65.782 30.694 1.00 24.01 83 GLY B O 1
ATOM 2143 N N . GLY B 1 106 ? -11.920 65.793 28.490 1.00 22.57 84 GLY B N 1
ATOM 2144 C CA . GLY B 1 106 ? -12.619 67.085 28.518 1.00 20.91 84 GLY B CA 1
ATOM 2145 C C . GLY B 1 106 ? -11.738 68.297 28.251 1.00 19.43 84 GLY B C 1
ATOM 2146 O O . GLY B 1 106 ? -12.238 69.410 28.058 1.00 19.89 84 GLY B O 1
ATOM 2147 N N . GLN B 1 107 ? -10.423 68.084 28.249 1.00 17.87 85 GLN B N 1
ATOM 2148 C CA . GLN B 1 107 ? -9.463 69.164 28.024 1.00 16.09 85 GLN B CA 1
ATOM 2149 C C . GLN B 1 107 ? -8.881 69.092 26.621 1.00 15.22 85 GLN B C 1
ATOM 2150 O O . GLN B 1 107 ? -8.860 68.026 26.003 1.00 14.89 85 GLN B O 1
ATOM 2156 N N . ILE B 1 108 ? -8.440 70.245 26.129 1.00 14.10 86 ILE B N 1
ATOM 2157 C CA . ILE B 1 108 ? -7.699 70.345 24.889 1.00 13.58 86 ILE B CA 1
ATOM 2158 C C . ILE B 1 108 ? -6.253 70.637 25.254 1.00 13.19 86 ILE B C 1
ATOM 2159 O O . ILE B 1 108 ? -5.972 71.505 26.086 1.00 13.04 86 ILE B O 1
ATOM 2164 N N . VAL B 1 109 ? -5.340 69.889 24.644 1.00 12.82 87 VAL B N 1
ATOM 2165 C CA . VAL B 1 109 ? -3.912 70.143 24.790 1.00 12.28 87 VAL B CA 1
ATOM 2166 C C . VAL B 1 109 ? -3.398 70.655 23.459 1.00 12.22 87 VAL B C 1
ATOM 2167 O O . VAL B 1 109 ? -3.607 70.024 22.425 1.00 12.30 87 VAL B O 1
ATOM 2171 N N . VAL B 1 110 ? -2.740 71.806 23.484 1.00 11.62 88 VAL B N 1
ATOM 2172 C CA . VAL B 1 110 ? -2.167 72.356 22.268 1.00 11.45 88 VAL B CA 1
ATOM 2173 C C . VAL B 1 110 ? -0.665 72.094 22.281 1.00 11.43 88 VAL B C 1
ATOM 2174 O O . VAL B 1 110 ? 0.053 72.576 23.161 1.00 11.47 88 VAL B O 1
ATOM 2178 N N . ASP B 1 111 ? -0.197 71.305 21.317 1.00 11.48 89 ASP B N 1
ATOM 2179 C CA . ASP B 1 111 ? 1.233 71.021 21.202 1.00 11.58 89 ASP B CA 1
ATOM 2180 C C . ASP B 1 111 ? 1.923 72.106 20.378 1.00 11.60 89 ASP B C 1
ATOM 2181 O O . ASP B 1 111 ? 1.784 72.141 19.151 1.00 11.64 89 ASP B O 1
ATOM 2186 N N . ALA B 1 112 ? 2.657 72.990 21.059 1.00 11.13 90 ALA B N 1
ATOM 2187 C CA . ALA B 1 112 ? 3.394 74.070 20.394 1.00 11.34 90 ALA B CA 1
ATOM 2188 C C . ALA B 1 112 ? 4.876 73.742 20.203 1.00 11.34 90 ALA B C 1
ATOM 2189 O O . ALA B 1 112 ? 5.648 74.573 19.716 1.00 11.76 90 ALA B O 1
ATOM 2191 N N . SER B 1 113 ? 5.264 72.523 20.562 1.00 11.56 91 SER B N 1
ATOM 2192 C CA . SER B 1 113 ? 6.677 72.153 20.599 1.00 11.82 91 SER B CA 1
ATOM 2193 C C . SER B 1 113 ? 7.182 71.652 19.247 1.00 11.73 91 SER B C 1
ATOM 2194 O O . SER B 1 113 ? 6.397 71.191 18.408 1.00 12.00 91 SER B O 1
ATOM 2197 N N . ASN B 1 114 ? 8.495 71.761 19.051 1.00 11.41 92 ASN B N 1
ATOM 2198 C CA . ASN B 1 114 ? 9.184 71.160 17.916 1.00 11.31 92 ASN B CA 1
ATOM 2199 C C . ASN B 1 114 ? 10.300 70.251 18.419 1.00 11.60 92 ASN B C 1
ATOM 2200 O O . ASN B 1 114 ? 11.109 70.657 19.266 1.00 11.39 92 ASN B O 1
ATOM 2205 N N . ALA B 1 115 ? 10.334 69.022 17.904 1.00 11.81 93 ALA B N 1
ATOM 2206 C CA . ALA B 1 115 ? 11.376 68.066 18.261 1.00 11.82 93 ALA B CA 1
ATOM 2207 C C . ALA B 1 115 ? 12.630 68.335 17.428 1.00 12.11 93 ALA B C 1
ATOM 2208 O O . ALA B 1 115 ? 12.723 67.936 16.265 1.00 11.76 93 ALA B O 1
ATOM 2210 N N . ILE B 1 116 ? 13.581 69.044 18.035 1.00 12.14 94 ILE B N 1
ATOM 2211 C CA . ILE B 1 116 ? 14.762 69.557 17.347 1.00 12.36 94 ILE B CA 1
ATOM 2212 C C . ILE B 1 116 ? 16.016 69.017 18.030 1.00 13.48 94 ILE B C 1
ATOM 2213 O O . ILE B 1 116 ? 16.067 68.945 19.258 1.00 13.34 94 ILE B O 1
ATOM 2218 N N . ASP B 1 117 ? 17.015 68.629 17.237 1.00 14.44 95 ASP B N 1
ATOM 2219 C CA . ASP B 1 117 ? 18.294 68.163 17.783 1.00 16.02 95 ASP B CA 1
ATOM 2220 C C . ASP B 1 117 ? 19.302 69.288 17.941 1.00 16.60 95 ASP B C 1
ATOM 2221 O O . ASP B 1 117 ? 19.351 70.210 17.137 1.00 17.26 95 ASP B O 1
ATOM 2226 N N . PHE B 1 118 ? 20.111 69.176 18.988 1.00 17.64 96 PHE B N 1
ATOM 2227 C CA . PHE B 1 118 ? 21.185 70.106 19.304 1.00 18.96 96 PHE B CA 1
ATOM 2228 C C . PHE B 1 118 ? 22.507 69.362 19.056 1.00 19.34 96 PHE B C 1
ATOM 2229 O O . PHE B 1 118 ? 22.618 68.192 19.411 1.00 19.50 96 PHE B O 1
ATOM 2237 N N . PRO B 1 119 ? 23.521 70.034 18.471 1.00 20.09 97 PRO B N 1
ATOM 2238 C CA . PRO B 1 119 ? 23.632 71.444 18.096 1.00 20.46 97 PRO B CA 1
ATOM 2239 C C . PRO B 1 119 ? 23.352 71.798 16.629 1.00 20.65 97 PRO B C 1
ATOM 2240 O O . PRO B 1 119 ? 23.411 72.976 16.276 1.00 21.13 97 PRO B O 1
ATOM 2244 N N . ALA B 1 120 ? 23.049 70.806 15.793 1.00 20.71 98 ALA B N 1
ATOM 2245 C CA . ALA B 1 120 ? 22.812 71.040 14.362 1.00 21.09 98 ALA B CA 1
ATOM 2246 C C . ALA B 1 120 ? 21.462 71.700 14.039 1.00 20.83 98 ALA B C 1
ATOM 2247 O O . ALA B 1 120 ? 21.305 72.306 12.979 1.00 20.85 98 ALA B O 1
ATOM 2249 N N . PHE B 1 121 ? 20.500 71.573 14.954 1.00 20.66 99 PHE B N 1
ATOM 2250 C CA . PHE B 1 121 ? 19.144 72.128 14.794 1.00 20.62 99 PHE B CA 1
ATOM 2251 C C . PHE B 1 121 ? 18.370 71.512 13.625 1.00 20.08 99 PHE B C 1
ATOM 2252 O O . PHE B 1 121 ? 17.568 72.175 12.961 1.00 20.20 99 PHE B O 1
ATOM 2260 N N . LYS B 1 122 ? 18.632 70.231 13.387 1.00 19.43 100 LYS B N 1
ATOM 2261 C CA . LYS B 1 122 ? 17.892 69.445 12.405 1.00 18.71 100 LYS B CA 1
ATOM 2262 C C . LYS B 1 122 ? 16.715 68.765 13.103 1.00 17.26 100 LYS B C 1
ATOM 2263 O O . LYS B 1 122 ? 16.719 68.622 14.328 1.00 16.44 100 LYS B O 1
ATOM 2269 N N . PRO B 1 123 ? 15.692 68.354 12.334 1.00 16.14 101 PRO B N 1
ATOM 2270 C CA . PRO B 1 123 ? 14.578 67.633 12.963 1.00 15.56 101 PRO B CA 1
ATOM 2271 C C . PRO B 1 123 ? 15.047 66.335 13.592 1.00 15.13 101 PRO B C 1
ATOM 2272 O O . PRO B 1 123 ? 15.919 65.654 13.034 1.00 15.10 101 PRO B O 1
ATOM 2276 N N . ARG B 1 124 ? 14.486 65.996 14.748 1.00 14.49 102 ARG B N 1
ATOM 2277 C CA . ARG B 1 124 ? 14.888 64.792 15.459 1.00 14.64 102 ARG B CA 1
ATOM 2278 C C . ARG B 1 124 ? 14.485 63.547 14.690 1.00 14.50 102 ARG B C 1
ATOM 2279 O O . ARG B 1 124 ? 13.441 63.509 14.032 1.00 14.11 102 ARG B O 1
ATOM 2287 N N . ASP B 1 125 ? 15.336 62.529 14.757 1.00 13.92 103 ASP B N 1
ATOM 2288 C CA . ASP B 1 125 ? 14.954 61.228 14.251 1.00 13.77 103 ASP B CA 1
ATOM 2289 C C . ASP B 1 125 ? 13.933 60.600 15.199 1.00 13.51 103 ASP B C 1
ATOM 2290 O O . ASP B 1 125 ? 14.272 60.204 16.321 1.00 13.86 103 ASP B O 1
ATOM 2295 N N . LEU B 1 126 ? 12.683 60.530 14.742 1.00 13.37 104 LEU B N 1
ATOM 2296 C CA . LEU B 1 126 ? 11.594 59.930 15.516 1.00 13.21 104 LEU B CA 1
ATOM 2297 C C . LEU B 1 126 ? 11.113 58.624 14.889 1.00 13.14 104 LEU B C 1
ATOM 2298 O O . LEU B 1 126 ? 9.985 58.176 15.126 1.00 12.50 104 LEU B O 1
ATOM 2303 N N . GLY B 1 127 ? 11.976 58.008 14.085 1.00 12.82 105 GLY B N 1
ATOM 2304 C CA . GLY B 1 127 ? 11.636 56.751 13.414 1.00 13.70 105 GLY B CA 1
ATOM 2305 C C . GLY B 1 127 ? 10.453 56.860 12.469 1.00 13.92 105 GLY B C 1
ATOM 2306 O O . GLY B 1 127 ? 9.729 55.879 12.251 1.00 14.16 105 GLY B O 1
ATOM 2307 N N . GLY B 1 128 ? 10.260 58.048 11.903 1.00 14.06 106 GLY B N 1
ATOM 2308 C CA . GLY B 1 128 ? 9.161 58.303 10.976 1.00 14.91 106 GLY B CA 1
ATOM 2309 C C . GLY B 1 128 ? 7.871 58.763 11.633 1.00 15.17 106 GLY B C 1
ATOM 2310 O O . GLY B 1 128 ? 6.917 59.131 10.943 1.00 15.79 106 GLY B O 1
ATOM 2311 N N . ARG B 1 129 ? 7.839 58.742 12.963 1.00 15.13 107 ARG B N 1
ATOM 2312 C CA . ARG B 1 129 ? 6.645 59.137 13.709 1.00 15.16 107 ARG B CA 1
ATOM 2313 C C . ARG B 1 129 ? 6.437 60.645 13.729 1.00 14.85 107 ARG B C 1
ATOM 2314 O O . ARG B 1 129 ? 7.382 61.418 13.596 1.00 15.29 107 ARG B O 1
ATOM 2322 N N . LEU B 1 130 ? 5.184 61.051 13.890 1.00 13.90 108 LEU B N 1
ATOM 2323 C CA . LEU B 1 130 ? 4.858 62.464 14.042 1.00 13.95 108 LEU B CA 1
ATOM 2324 C C . LEU B 1 130 ? 4.986 62.871 15.512 1.00 12.89 108 LEU B C 1
ATOM 2325 O O . LEU B 1 130 ? 4.470 62.193 16.395 1.00 12.35 108 LEU B O 1
ATOM 2330 N N . SER B 1 131 ? 5.694 63.969 15.769 1.00 12.61 109 SER B N 1
ATOM 2331 C CA . SER B 1 131 ? 5.973 64.376 17.148 1.00 11.97 109 SER B CA 1
ATOM 2332 C C . SER B 1 131 ? 4.688 64.635 17.937 1.00 11.92 109 SER B C 1
ATOM 2333 O O . SER B 1 131 ? 4.608 64.300 19.119 1.00 12.19 109 SER B O 1
ATOM 2336 N N . THR B 1 132 ? 3.668 65.186 17.280 1.00 11.50 110 THR B N 1
ATOM 2337 C CA . THR B 1 132 ? 2.425 65.494 17.987 1.00 11.78 110 THR B CA 1
ATOM 2338 C C . THR B 1 132 ? 1.627 64.227 18.321 1.00 12.28 110 THR B C 1
ATOM 2339 O O . THR B 1 132 ? 0.908 64.188 19.321 1.00 12.47 110 THR B O 1
ATOM 2343 N N . GLU B 1 133 ? 1.771 63.195 17.494 1.00 12.85 111 GLU B N 1
ATOM 2344 C CA . GLU B 1 133 ? 1.187 61.891 17.801 1.00 13.93 111 GLU B CA 1
ATOM 2345 C C . GLU B 1 133 ? 1.834 61.304 19.055 1.00 13.95 111 GLU B C 1
ATOM 2346 O O . GLU B 1 133 ? 1.142 60.748 19.914 1.00 13.67 111 GLU B O 1
ATOM 2352 N N . ILE B 1 134 ? 3.161 61.410 19.137 1.00 13.91 112 ILE B N 1
ATOM 2353 C CA . ILE B 1 134 ? 3.907 60.946 20.317 1.00 14.44 112 ILE B CA 1
ATOM 2354 C C . ILE B 1 134 ? 3.418 61.687 21.566 1.00 14.78 112 ILE B C 1
ATOM 2355 O O . ILE B 1 134 ? 3.082 61.056 22.573 1.00 15.28 112 ILE B O 1
ATOM 2360 N N . VAL B 1 135 ? 3.359 63.015 21.479 1.00 14.54 113 VAL B N 1
ATOM 2361 C CA . VAL B 1 135 ? 2.863 63.850 22.583 1.00 14.75 113 VAL B CA 1
ATOM 2362 C C . VAL B 1 135 ? 1.442 63.447 22.979 1.00 14.66 113 VAL B C 1
ATOM 2363 O O . VAL B 1 135 ? 1.127 63.385 24.167 1.00 15.06 113 VAL B O 1
ATOM 2367 N N . SER B 1 136 ? 0.599 63.154 21.985 1.00 14.89 114 SER B N 1
ATOM 2368 C CA . SER B 1 136 ? -0.793 62.782 22.230 1.00 15.52 114 SER B CA 1
ATOM 2369 C C . SER B 1 136 ? -0.902 61.532 23.105 1.00 16.18 114 SER B C 1
ATOM 2370 O O . SER B 1 136 ? -1.816 61.424 23.912 1.00 16.26 114 SER B O 1
ATOM 2373 N N . GLU B 1 137 ? 0.038 60.604 22.943 1.00 17.16 115 GLU B N 1
ATOM 2374 C CA . GLU B 1 137 ? 0.051 59.366 23.736 1.00 18.66 115 GLU B CA 1
ATOM 2375 C C . GLU B 1 137 ? 0.303 59.609 25.221 1.00 18.91 115 GLU B C 1
ATOM 2376 O O . GLU B 1 137 ? -0.116 58.812 26.068 1.00 19.30 115 GLU B O 1
ATOM 2382 N N . LEU B 1 138 ? 0.971 60.719 25.520 1.00 18.93 116 LEU B N 1
ATOM 2383 C CA . LEU B 1 138 ? 1.338 61.094 26.885 1.00 19.42 116 LEU B CA 1
ATOM 2384 C C . LEU B 1 138 ? 0.230 61.868 27.593 1.00 19.47 116 LEU B C 1
ATOM 2385 O O . LEU B 1 138 ? 0.310 62.108 28.803 1.00 19.70 116 LEU B O 1
ATOM 2390 N N . VAL B 1 139 ? -0.802 62.249 26.840 1.00 19.21 117 VAL B N 1
ATOM 2391 C CA . VAL B 1 139 ? -1.975 62.918 27.407 1.00 19.39 117 VAL B CA 1
ATOM 2392 C C . VAL B 1 139 ? -3.282 62.160 27.101 1.00 19.49 117 VAL B C 1
ATOM 2393 O O . VAL B 1 139 ? -4.187 62.701 26.461 1.00 19.34 117 VAL B O 1
ATOM 2397 N N . PRO B 1 140 ? -3.393 60.901 27.575 1.00 19.86 118 PRO B N 1
ATOM 2398 C CA . PRO B 1 140 ? -4.593 60.124 27.256 1.00 20.05 118 PRO B CA 1
ATOM 2399 C C . PRO B 1 140 ? -5.862 60.838 27.717 1.00 19.77 118 PRO B C 1
ATOM 2400 O O . PRO B 1 140 ? -5.912 61.360 28.835 1.00 20.31 118 PRO B O 1
ATOM 2404 N N . GLY B 1 141 ? -6.862 60.880 26.846 1.00 19.49 119 GLY B N 1
ATOM 2405 C CA . GLY B 1 141 ? -8.123 61.549 27.155 1.00 18.81 119 GLY B CA 1
ATOM 2406 C C . GLY B 1 141 ? -8.211 62.963 26.611 1.00 18.08 119 GLY B C 1
ATOM 2407 O O . GLY B 1 141 ? -9.306 63.472 26.381 1.00 18.62 119 GLY B O 1
ATOM 2408 N N . ALA B 1 142 ? -7.062 63.600 26.405 1.00 17.44 120 ALA B N 1
ATOM 2409 C CA . ALA B 1 142 ? -7.028 64.954 25.859 1.00 16.87 120 ALA B CA 1
ATOM 2410 C C . ALA B 1 142 ? -7.255 64.940 24.356 1.00 16.37 120 ALA B C 1
ATOM 2411 O O . ALA B 1 142 ? -6.848 63.997 23.662 1.00 16.67 120 ALA B O 1
ATOM 2413 N N . LYS B 1 143 ? -7.924 65.977 23.864 1.00 15.31 121 LYS B N 1
ATOM 2414 C CA . LYS B 1 143 ? -8.026 66.217 22.437 1.00 14.88 121 LYS B CA 1
ATOM 2415 C C . LYS B 1 143 ? -6.882 67.158 22.083 1.00 13.89 121 LYS B C 1
ATOM 2416 O O . LYS B 1 143 ? -6.825 68.291 22.556 1.00 13.70 121 LYS B O 1
ATOM 2422 N N . VAL B 1 144 ? -5.960 66.665 21.270 1.00 13.17 122 VAL B N 1
ATOM 2423 C CA . VAL B 1 144 ? -4.720 67.383 20.987 1.00 12.04 122 VAL B CA 1
ATOM 2424 C C . VAL B 1 144 ? -4.789 68.162 19.673 1.00 11.37 122 VAL B C 1
ATOM 2425 O O . VAL B 1 144 ? -5.240 67.645 18.656 1.00 11.58 122 VAL B O 1
ATOM 2429 N N . VAL B 1 145 ? -4.352 69.417 19.717 1.00 10.69 123 VAL B N 1
ATOM 2430 C CA . VAL B 1 145 ? -4.260 70.256 18.528 1.00 10.06 123 VAL B CA 1
ATOM 2431 C C . VAL B 1 145 ? -2.807 70.698 18.366 1.00 9.67 123 VAL B C 1
ATOM 2432 O O . VAL B 1 145 ? -2.174 71.098 19.345 1.00 9.42 123 VAL B O 1
ATOM 2436 N N . LYS B 1 146 ? -2.274 70.603 17.144 1.00 9.45 124 LYS B N 1
ATOM 2437 C CA . LYS B 1 146 ? -0.918 71.082 16.851 1.00 9.31 124 LYS B CA 1
ATOM 2438 C C . LYS B 1 146 ? -0.999 72.525 16.345 1.00 9.49 124 LYS B C 1
ATOM 2439 O O . LYS B 1 146 ? -1.576 72.780 15.293 1.00 9.76 124 LYS B O 1
ATOM 2445 N N . ALA B 1 147 ? -0.429 73.466 17.101 1.00 10.03 125 ALA B N 1
ATOM 2446 C CA . ALA B 1 147 ? -0.509 74.887 16.769 1.00 10.50 125 ALA B CA 1
ATOM 2447 C C . ALA B 1 147 ? 0.496 75.689 17.592 1.00 10.74 125 ALA B C 1
ATOM 2448 O O . ALA B 1 147 ? 0.923 75.243 18.660 1.00 10.86 125 ALA B O 1
ATOM 2450 N N . PHE B 1 148 ? 0.841 76.875 17.088 1.00 11.04 126 PHE B N 1
ATOM 2451 C CA . PHE B 1 148 ? 1.808 77.792 17.710 1.00 11.34 126 PHE B CA 1
ATOM 2452 C C . PHE B 1 148 ? 3.261 77.322 17.624 1.00 11.28 126 PHE B C 1
ATOM 2453 O O . PHE B 1 148 ? 4.140 77.922 18.252 1.00 11.43 126 PHE B O 1
ATOM 2461 N N . ASN B 1 149 ? 3.514 76.259 16.859 1.00 11.04 127 ASN B N 1
ATOM 2462 C CA . ASN B 1 149 ? 4.878 75.745 16.689 1.00 11.09 127 ASN B CA 1
ATOM 2463 C C . ASN B 1 149 ? 5.581 76.321 15.457 1.00 11.58 127 ASN B C 1
ATOM 2464 O O . ASN B 1 149 ? 6.773 76.084 15.244 1.00 12.10 127 ASN B O 1
ATOM 2469 N N . THR B 1 150 ? 4.836 77.057 14.638 1.00 11.73 128 THR B N 1
ATOM 2470 C CA . THR B 1 150 ? 5.318 77.438 13.317 1.00 12.40 128 THR B CA 1
ATOM 2471 C C . THR B 1 150 ? 6.070 78.756 13.254 1.00 13.12 128 THR B C 1
ATOM 2472 O O . THR B 1 150 ? 6.841 78.985 12.325 1.00 13.69 128 THR B O 1
ATOM 2476 N N . LEU B 1 151 ? 5.836 79.631 14.222 1.00 14.02 129 LEU B N 1
ATOM 2477 C CA . LEU B 1 151 ? 6.420 80.964 14.154 1.00 14.72 129 LEU B CA 1
ATOM 2478 C C . LEU B 1 151 ? 7.450 81.171 15.254 1.00 15.54 129 LEU B C 1
ATOM 2479 O O . LEU B 1 151 ? 7.229 80.767 16.393 1.00 16.12 129 LEU B O 1
ATOM 2484 N N . PRO B 1 152 ? 8.595 81.782 14.910 1.00 16.48 130 PRO B N 1
ATOM 2485 C CA . PRO B 1 152 ? 9.509 82.152 15.985 1.00 16.74 130 PRO B CA 1
ATOM 2486 C C . PRO B 1 152 ? 8.843 83.143 16.937 1.00 16.53 130 PRO B C 1
ATOM 2487 O O . PRO B 1 152 ? 7.940 83.887 16.537 1.00 16.10 130 PRO B O 1
ATOM 2491 N N . ALA B 1 153 ? 9.303 83.142 18.184 1.00 16.60 131 ALA B N 1
ATOM 2492 C CA . ALA B 1 153 ? 8.748 83.980 19.240 1.00 16.55 131 ALA B CA 1
ATOM 2493 C C . ALA B 1 153 ? 8.666 85.461 18.873 1.00 16.56 131 ALA B C 1
ATOM 2494 O O . ALA B 1 153 ? 7.673 86.111 19.185 1.00 16.67 131 ALA B O 1
ATOM 2496 N N . ALA B 1 154 ? 9.694 85.991 18.207 1.00 16.45 132 ALA B N 1
ATOM 2497 C CA . ALA B 1 154 ? 9.696 87.407 17.825 1.00 16.47 132 ALA B CA 1
ATOM 2498 C C . ALA B 1 154 ? 8.601 87.760 16.814 1.00 16.33 132 ALA B C 1
ATOM 2499 O O . ALA B 1 154 ? 8.126 88.896 16.783 1.00 16.67 132 ALA B O 1
ATOM 2501 N N . VAL B 1 155 ? 8.191 86.785 16.002 1.00 16.01 133 VAL B N 1
ATOM 2502 C CA . VAL B 1 155 ? 7.092 86.989 15.059 1.00 15.59 133 VAL B CA 1
ATOM 2503 C C . VAL B 1 155 ? 5.755 86.856 15.791 1.00 15.26 133 VAL B C 1
ATOM 2504 O O . VAL B 1 155 ? 4.853 87.672 15.595 1.00 15.22 133 VAL B O 1
ATOM 2508 N N . LEU B 1 156 ? 5.641 85.841 16.644 1.00 14.93 134 LEU B N 1
ATOM 2509 C CA . LEU B 1 156 ? 4.418 85.614 17.414 1.00 15.08 134 LEU B CA 1
ATOM 2510 C C . LEU B 1 156 ? 4.104 86.776 18.363 1.00 15.61 134 LEU B C 1
ATOM 2511 O O . LEU B 1 156 ? 2.943 87.139 18.544 1.00 14.97 134 LEU B O 1
ATOM 2516 N N . ALA B 1 157 ? 5.148 87.366 18.944 1.00 15.70 135 ALA B N 1
ATOM 2517 C CA . ALA B 1 157 ? 4.984 88.452 19.916 1.00 16.44 135 ALA B CA 1
ATOM 2518 C C . ALA B 1 157 ? 4.447 89.743 19.302 1.00 16.82 135 ALA B C 1
ATOM 2519 O O . ALA B 1 157 ? 3.789 90.540 19.992 1.00 16.92 135 ALA B O 1
ATOM 2521 N N . ALA B 1 158 ? 4.733 89.952 18.015 1.00 17.04 136 ALA B N 1
ATOM 2522 C CA . ALA B 1 158 ? 4.304 91.156 17.293 1.00 17.73 136 ALA B CA 1
ATOM 2523 C C . ALA B 1 158 ? 2.792 91.234 17.110 1.00 17.93 136 ALA B C 1
ATOM 2524 O O . ALA B 1 158 ? 2.091 90.223 17.190 1.00 17.63 136 ALA B O 1
ATOM 2526 N N . ASP B 1 159 ? 2.297 92.445 16.859 1.00 18.46 137 ASP B N 1
ATOM 2527 C CA . ASP B 1 159 ? 0.901 92.656 16.486 1.00 19.15 137 ASP B CA 1
ATOM 2528 C C . ASP B 1 159 ? 0.642 91.879 15.193 1.00 19.31 137 ASP B C 1
ATOM 2529 O O . ASP B 1 159 ? 1.328 92.111 14.200 1.00 19.11 137 ASP B O 1
ATOM 2534 N N . PRO B 1 160 ? -0.327 90.938 15.209 1.00 19.79 138 PRO B N 1
ATOM 2535 C CA . PRO B 1 160 ? -0.590 90.124 14.016 1.00 20.61 138 PRO B CA 1
ATOM 2536 C C . PRO B 1 160 ? -1.356 90.864 12.930 1.00 22.25 138 PRO B C 1
ATOM 2537 O O . PRO B 1 160 ? -1.408 90.399 11.789 1.00 21.38 138 PRO B O 1
ATOM 2541 N N . ASP B 1 161 ? -1.964 91.995 13.282 1.00 24.25 139 ASP B N 1
ATOM 2542 C CA . ASP B 1 161 ? -2.706 92.771 12.304 1.00 27.17 139 ASP B CA 1
ATOM 2543 C C . ASP B 1 161 ? -1.840 93.885 11.745 1.00 28.50 139 ASP B C 1
ATOM 2544 O O . ASP B 1 161 ? -1.514 94.848 12.439 1.00 29.10 139 ASP B O 1
ATOM 2549 N N . LYS B 1 162 ? -1.461 93.733 10.484 1.00 30.08 140 LYS B N 1
ATOM 2550 C CA . LYS B 1 162 ? -0.712 94.762 9.784 1.00 31.33 140 LYS B CA 1
ATOM 2551 C C . LYS B 1 162 ? -1.655 95.883 9.331 1.00 31.76 140 LYS B C 1
ATOM 2552 O O . LYS B 1 162 ? -1.250 97.046 9.212 1.00 32.54 140 LYS B O 1
ATOM 2558 N N . GLY B 1 163 ? -2.922 95.527 9.124 1.00 31.92 141 GLY B N 1
ATOM 2559 C CA . GLY B 1 163 ? -3.887 96.394 8.453 1.00 31.60 141 GLY B CA 1
ATOM 2560 C C . GLY B 1 163 ? -3.936 95.999 6.989 1.00 31.15 141 GLY B C 1
ATOM 2561 O O . GLY B 1 163 ? -4.910 96.276 6.287 1.00 31.63 141 GLY B O 1
ATOM 2562 N N . THR B 1 164 ? -2.863 95.350 6.541 1.00 30.38 142 THR B N 1
ATOM 2563 C CA . THR B 1 164 ? -2.743 94.805 5.191 1.00 29.72 142 THR B CA 1
ATOM 2564 C C . THR B 1 164 ? -2.984 93.287 5.169 1.00 28.38 142 THR B C 1
ATOM 2565 O O . THR B 1 164 ? -2.727 92.616 4.165 1.00 28.69 142 THR B O 1
ATOM 2569 N N . GLY B 1 165 ? -3.491 92.759 6.279 1.00 26.50 143 GLY B N 1
ATOM 2570 C CA . GLY B 1 165 ? -3.713 91.321 6.428 1.00 24.04 143 GLY B CA 1
ATOM 2571 C C . GLY B 1 165 ? -3.299 90.858 7.812 1.00 22.39 143 GLY B C 1
ATOM 2572 O O . GLY B 1 165 ? -2.644 91.601 8.551 1.00 22.22 143 GLY B O 1
ATOM 2573 N N . SER B 1 166 ? -3.675 89.626 8.150 1.00 20.51 144 SER B N 1
ATOM 2574 C CA . SER B 1 166 ? -3.434 89.062 9.477 1.00 19.01 144 SER B CA 1
ATOM 2575 C C . SER B 1 166 ? -2.434 87.916 9.418 1.00 17.55 144 SER B C 1
ATOM 2576 O O . SER B 1 166 ? -2.533 87.055 8.551 1.00 16.76 144 SER B O 1
ATOM 2579 N N . ARG B 1 167 ? -1.489 87.914 10.358 1.00 15.56 145 ARG B N 1
ATOM 2580 C CA . ARG B 1 167 ? -0.468 86.865 10.450 1.00 14.22 145 ARG B CA 1
ATOM 2581 C C . ARG B 1 167 ? -1.095 85.469 10.542 1.00 13.32 145 ARG B C 1
ATOM 2582 O O . ARG B 1 167 ? -1.992 85.226 11.353 1.00 13.50 145 ARG B O 1
ATOM 2590 N N . VAL B 1 168 ? -0.608 84.555 9.707 1.00 12.45 146 VAL B N 1
ATOM 2591 C CA . VAL B 1 168 ? -1.181 83.213 9.622 1.00 11.86 146 VAL B CA 1
ATOM 2592 C C . VAL B 1 168 ? -0.592 82.262 10.664 1.00 11.50 146 VAL B C 1
ATOM 2593 O O . VAL B 1 168 ? 0.626 82.158 10.798 1.00 11.58 146 VAL B O 1
ATOM 2597 N N . LEU B 1 169 ? -1.474 81.573 11.386 1.00 10.72 147 LEU B N 1
ATOM 2598 C CA . LEU B 1 169 ? -1.086 80.429 12.213 1.00 10.66 147 LEU B CA 1
ATOM 2599 C C . LEU B 1 169 ? -1.782 79.177 11.710 1.00 10.43 147 LEU B C 1
ATOM 2600 O O . LEU B 1 169 ? -3.014 79.060 11.773 1.00 9.84 147 LEU B O 1
ATOM 2605 N N . PHE B 1 170 ? -0.982 78.246 11.201 1.00 10.08 148 PHE B N 1
ATOM 2606 C CA . PHE B 1 170 ? -1.481 76.937 10.803 1.00 9.94 148 PHE B CA 1
ATOM 2607 C C . PHE B 1 170 ? -1.793 76.082 12.035 1.00 9.77 148 PHE B C 1
ATOM 2608 O O . PHE B 1 170 ? -1.146 76.208 13.087 1.00 10.24 148 PHE B O 1
ATOM 2616 N N . LEU B 1 171 ? -2.810 75.232 11.923 1.00 9.16 149 LEU B N 1
ATOM 2617 C CA . LEU B 1 171 ? -3.120 74.294 12.995 1.00 9.11 149 LEU B CA 1
ATOM 2618 C C . LEU B 1 171 ? -3.595 72.986 12.389 1.00 9.04 149 LEU B C 1
ATOM 2619 O O . LEU B 1 171 ? -3.963 72.939 11.221 1.00 9.31 149 LEU B 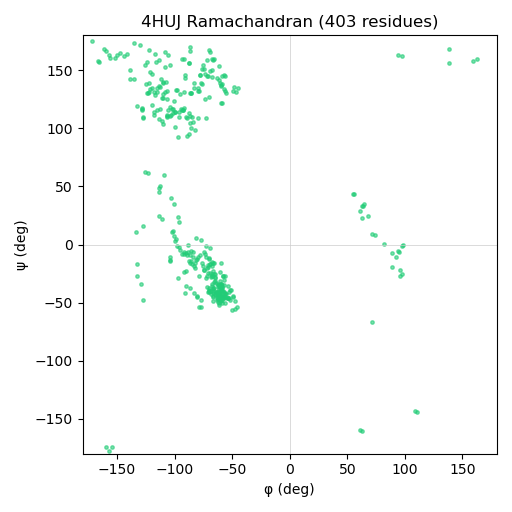O 1
ATOM 2624 N N . SER B 1 172 ? -3.563 71.931 13.186 1.00 9.11 150 SER B N 1
ATOM 2625 C CA . SER B 1 172 ? -4.033 70.619 12.747 1.00 9.62 150 SER B CA 1
ATOM 2626 C C . SER B 1 172 ? -4.357 69.763 13.959 1.00 9.63 150 SER B C 1
ATOM 2627 O O . SER B 1 172 ? -4.012 70.115 15.082 1.00 9.48 150 SER B O 1
ATOM 2630 N N . GLY B 1 173 ? -5.042 68.651 13.733 1.00 9.83 151 GLY B N 1
ATOM 2631 C CA . GLY B 1 173 ? -5.454 67.777 14.830 1.00 10.34 151 GLY B CA 1
ATOM 2632 C C . GLY B 1 173 ? -6.541 66.840 14.365 1.00 11.06 151 GLY B C 1
ATOM 2633 O O . GLY B 1 173 ? -7.221 67.108 13.373 1.00 10.59 151 GLY B O 1
ATOM 2634 N N . ASN B 1 174 ? -6.715 65.746 15.095 1.00 11.72 152 ASN B N 1
ATOM 2635 C CA . ASN B 1 174 ? -7.640 64.694 14.679 1.00 13.14 152 ASN B CA 1
ATOM 2636 C C . ASN B 1 174 ? -9.095 64.936 15.062 1.00 14.17 152 ASN B C 1
ATOM 2637 O O . ASN B 1 174 ? -9.988 64.227 14.584 1.00 14.63 152 ASN B O 1
ATOM 2642 N N . HIS B 1 175 ? -9.325 65.941 15.905 1.00 14.73 153 HIS B N 1
ATOM 2643 C CA . HIS B 1 175 ? -10.647 66.216 16.461 1.00 15.96 153 HIS B CA 1
ATOM 2644 C C . HIS B 1 175 ? -11.199 67.546 15.967 1.00 16.49 153 HIS B C 1
ATOM 2645 O O . HIS B 1 175 ? -10.727 68.617 16.372 1.00 16.08 153 HIS B O 1
ATOM 2652 N N . SER B 1 176 ? -12.201 67.464 15.091 1.00 17.31 154 SER B N 1
ATOM 2653 C CA . SER B 1 176 ? -12.838 68.640 14.482 1.00 18.27 154 SER B CA 1
ATOM 2654 C C . SER B 1 176 ? -13.210 69.717 15.491 1.00 18.04 154 SER B C 1
ATOM 2655 O O . SER B 1 176 ? -12.929 70.904 15.286 1.00 18.14 154 SER B O 1
ATOM 2658 N N . ASP B 1 177 ? -13.859 69.299 16.571 1.00 18.18 155 ASP B N 1
ATOM 2659 C CA . ASP B 1 177 ? -14.350 70.234 17.582 1.00 18.23 155 ASP B CA 1
ATOM 2660 C C . ASP B 1 177 ? -13.209 70.940 18.323 1.00 17.36 155 ASP B C 1
ATOM 2661 O O . ASP B 1 177 ? -13.287 72.138 18.595 1.00 17.20 155 ASP B O 1
ATOM 2666 N N . ALA B 1 178 ? -12.144 70.202 18.626 1.00 16.29 156 ALA B N 1
ATOM 2667 C CA . ALA B 1 178 ? -10.973 70.802 19.276 1.00 15.36 156 ALA B CA 1
ATOM 2668 C C . ALA B 1 178 ? -10.250 71.767 18.330 1.00 14.78 156 ALA B C 1
ATOM 2669 O O . ALA B 1 178 ? -9.847 72.857 18.751 1.00 14.62 156 ALA B O 1
ATOM 2671 N N . ASN B 1 179 ? -10.091 71.373 17.061 1.00 14.48 157 ASN B N 1
ATOM 2672 C CA . ASN B 1 179 ? -9.497 72.254 16.051 1.00 14.23 157 ASN B CA 1
ATOM 2673 C C . ASN B 1 179 ? -10.269 73.563 15.966 1.00 14.69 157 ASN B C 1
ATOM 2674 O O . ASN B 1 179 ? -9.675 74.639 15.938 1.00 14.43 157 ASN B O 1
ATOM 2679 N N . ARG B 1 180 ? -11.595 73.457 15.945 1.00 14.49 158 ARG B N 1
ATOM 2680 C CA . ARG B 1 180 ? -12.465 74.629 15.861 1.00 15.35 158 ARG B CA 1
ATOM 2681 C C . ARG B 1 180 ? -12.273 75.564 17.053 1.00 14.70 158 ARG B C 1
ATOM 2682 O O . ARG B 1 180 ? -12.206 76.781 16.877 1.00 14.76 158 ARG B O 1
ATOM 2690 N N . GLN B 1 181 ? -12.179 74.994 18.250 1.00 14.32 159 GLN B N 1
ATOM 2691 C CA . GLN B 1 181 ? -11.965 75.779 19.470 1.00 14.14 159 GLN B CA 1
ATOM 2692 C C . GLN B 1 181 ? -10.613 76.495 19.467 1.00 13.65 159 GLN B C 1
ATOM 2693 O O . GLN B 1 181 ? -10.514 77.653 19.885 1.00 13.34 159 GLN B O 1
ATOM 2699 N N . VAL B 1 182 ? -9.571 75.815 18.994 1.00 12.67 160 VAL B N 1
ATOM 2700 C CA . VAL B 1 182 ? -8.245 76.440 18.926 1.00 11.83 160 VAL B CA 1
ATOM 2701 C C . VAL B 1 182 ? -8.196 77.496 17.817 1.00 11.70 160 VAL B C 1
ATOM 2702 O O . VAL B 1 182 ? -7.575 78.551 17.982 1.00 11.83 160 VAL B O 1
ATOM 2706 N N . ALA B 1 183 ? -8.880 77.230 16.707 1.00 11.84 161 ALA B N 1
ATOM 2707 C CA . ALA B 1 183 ? -9.008 78.222 15.634 1.00 12.49 161 ALA B CA 1
ATOM 2708 C C . ALA B 1 183 ? -9.728 79.468 16.156 1.00 13.03 161 ALA B C 1
ATOM 2709 O O . ALA B 1 183 ? -9.373 80.595 15.794 1.00 12.99 161 ALA B O 1
ATOM 2711 N N . GLU B 1 184 ? -10.728 79.258 17.012 1.00 13.57 162 GLU B N 1
ATOM 2712 C CA . GLU B 1 184 ? -11.459 80.367 17.645 1.00 14.46 162 GLU B CA 1
ATOM 2713 C C . GLU B 1 184 ? -10.529 81.228 18.496 1.00 13.63 162 GLU B C 1
ATOM 2714 O O . GLU B 1 184 ? -10.575 82.461 18.426 1.00 13.95 162 GLU B O 1
ATOM 2720 N N . LEU B 1 185 ? -9.675 80.571 19.277 1.00 12.84 163 LEU B N 1
ATOM 2721 C CA . LEU B 1 185 ? -8.668 81.268 20.068 1.00 12.23 163 LEU B CA 1
ATOM 2722 C C . LEU B 1 185 ? -7.721 82.055 19.170 1.00 12.07 163 LEU B C 1
ATOM 2723 O O . LEU B 1 185 ? -7.445 83.222 19.430 1.00 12.30 163 LEU B O 1
ATOM 2728 N N . ILE B 1 186 ? -7.216 81.404 18.121 1.00 11.51 164 ILE B N 1
ATOM 2729 C CA . ILE B 1 186 ? -6.258 82.027 17.203 1.00 11.48 164 ILE B CA 1
ATOM 2730 C C . ILE B 1 186 ? -6.851 83.298 16.565 1.00 11.97 164 ILE B C 1
ATOM 2731 O O . ILE B 1 186 ? -6.186 84.336 16.488 1.00 11.15 164 ILE B O 1
ATOM 2736 N N . SER B 1 187 ? -8.109 83.205 16.141 1.00 12.35 165 SER B N 1
ATOM 2737 C CA . SER B 1 187 ? -8.830 84.353 15.585 1.00 13.85 165 SER B CA 1
ATOM 2738 C C . SER B 1 187 ? -8.983 85.476 16.612 1.00 13.93 165 SER B C 1
ATOM 2739 O O . SER B 1 187 ? -8.782 86.660 16.282 1.00 14.45 165 SER B O 1
ATOM 2742 N N . SER B 1 188 ? -9.312 85.102 17.846 1.00 14.37 166 SER B N 1
ATOM 2743 C CA . SER B 1 188 ? -9.521 86.074 18.936 1.00 14.94 166 SER B CA 1
ATOM 2744 C C . SER B 1 188 ? -8.220 86.774 19.316 1.00 14.83 166 SER B C 1
ATOM 2745 O O . SER B 1 188 ? -8.229 87.916 19.785 1.00 14.88 166 SER B O 1
ATOM 2748 N N . LEU B 1 189 ? -7.099 86.089 19.090 1.00 14.36 167 LEU B N 1
ATOM 2749 C CA . LEU B 1 189 ? -5.776 86.673 19.300 1.00 13.93 167 LEU B CA 1
ATOM 2750 C C . LEU B 1 189 ? -5.348 87.620 18.173 1.00 14.00 167 LEU B C 1
ATOM 2751 O O . LEU B 1 189 ? -4.329 88.292 18.294 1.00 14.77 167 LEU B O 1
ATOM 2756 N N . GLY B 1 190 ? -6.112 87.655 17.082 1.00 13.71 168 GLY B N 1
ATOM 2757 C CA . GLY B 1 190 ? -5.839 88.564 15.955 1.00 14.08 168 GLY B CA 1
ATOM 2758 C C . GLY B 1 190 ? -5.098 87.931 14.789 1.00 13.84 168 GLY B C 1
ATOM 2759 O O . GLY B 1 190 ? -4.813 88.594 13.785 1.00 14.13 168 GLY B O 1
ATOM 2760 N N . PHE B 1 191 ? -4.778 86.646 14.929 1.00 13.28 169 PHE B N 1
ATOM 2761 C CA . PHE B 1 191 ? -4.142 85.881 13.859 1.00 12.88 169 PHE B CA 1
ATOM 2762 C C . PHE B 1 191 ? -5.195 85.286 12.928 1.00 12.65 169 PHE B C 1
ATOM 2763 O O . PHE B 1 191 ? -6.393 85.307 13.228 1.00 12.75 169 PHE B O 1
ATOM 2771 N N . ALA B 1 192 ? -4.738 84.746 11.802 1.00 11.85 170 ALA B N 1
ATOM 2772 C CA . ALA B 1 192 ? -5.604 84.040 10.878 1.00 11.65 170 ALA B CA 1
ATOM 2773 C C . ALA B 1 192 ? -5.341 82.542 10.979 1.00 11.38 170 ALA B C 1
ATOM 2774 O O . ALA B 1 192 ? -4.267 82.083 10.585 1.00 11.35 170 ALA B O 1
ATOM 2776 N N . PRO B 1 193 ? -6.310 81.782 11.520 1.00 11.44 171 PRO B N 1
ATOM 2777 C CA . PRO B 1 193 ? -6.122 80.337 11.590 1.00 11.06 171 PRO B CA 1
ATOM 2778 C C . PRO B 1 193 ? -6.323 79.676 10.231 1.00 11.04 171 PRO B C 1
ATOM 2779 O O . PRO B 1 193 ? -7.243 80.038 9.478 1.00 10.76 171 PRO B O 1
ATOM 2783 N N . VAL B 1 194 ? -5.457 78.719 9.917 1.00 10.64 172 VAL B N 1
ATOM 2784 C CA . VAL B 1 194 ? -5.646 77.878 8.738 1.00 10.74 172 VAL B CA 1
ATOM 2785 C C . VAL B 1 194 ? -5.554 76.437 9.223 1.00 10.75 172 VAL B C 1
ATOM 2786 O O . VAL B 1 194 ? -4.479 75.969 9.596 1.00 10.65 172 VAL B O 1
ATOM 2790 N N . ASP B 1 195 ? -6.699 75.759 9.238 1.00 10.36 173 ASP B N 1
ATOM 2791 C CA . ASP B 1 195 ? -6.795 74.390 9.730 1.00 10.61 173 ASP B CA 1
ATOM 2792 C C . ASP B 1 195 ? -6.463 73.427 8.585 1.00 10.36 173 ASP B C 1
ATOM 2793 O O . ASP B 1 195 ? -7.234 73.304 7.625 1.00 9.98 173 ASP B O 1
ATOM 2798 N N . LEU B 1 196 ? -5.316 72.760 8.709 1.00 9.64 174 LEU B N 1
ATOM 2799 C CA . LEU B 1 196 ? -4.758 71.884 7.672 1.00 9.92 174 LEU B CA 1
ATOM 2800 C C . LEU B 1 196 ? -5.381 70.491 7.656 1.00 9.99 174 LEU B C 1
ATOM 2801 O O . LEU B 1 196 ? -5.194 69.728 6.700 1.00 10.69 174 LEU B O 1
ATOM 2806 N N . GLY B 1 197 ? -6.112 70.165 8.716 1.00 10.13 175 GLY B N 1
ATOM 2807 C CA . GLY B 1 197 ? -6.750 68.857 8.843 1.00 10.07 175 GLY B CA 1
ATOM 2808 C C . GLY B 1 197 ? -6.109 68.007 9.928 1.00 10.06 175 GLY B C 1
ATOM 2809 O O . GLY B 1 197 ? -5.698 68.515 10.973 1.00 9.86 175 G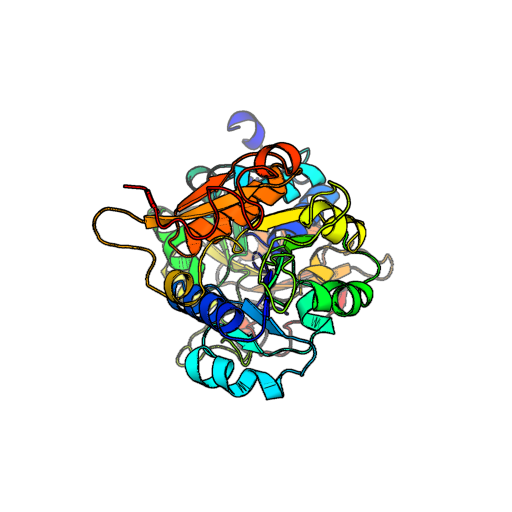LY B O 1
ATOM 2810 N N . THR B 1 198 ? -6.033 66.705 9.680 1.00 9.81 176 THR B N 1
ATOM 2811 C CA . THR B 1 198 ? -5.546 65.756 10.682 1.00 10.36 176 THR B CA 1
ATOM 2812 C C . THR B 1 198 ? -4.048 65.890 10.938 1.00 10.20 176 THR B C 1
ATOM 2813 O O . THR B 1 198 ? -3.337 66.556 10.182 1.00 9.93 176 THR B O 1
ATOM 2817 N N . LEU B 1 199 ? -3.572 65.254 12.008 1.00 10.33 177 LEU B N 1
ATOM 2818 C CA . LEU B 1 199 ? -2.133 65.165 12.259 1.00 10.56 177 LEU B CA 1
ATOM 2819 C C . LEU B 1 199 ? -1.404 64.459 11.119 1.00 10.76 177 LEU B C 1
ATOM 2820 O O . LEU B 1 199 ? -0.295 64.850 10.756 1.00 11.13 177 LEU B O 1
ATOM 2825 N N . ALA B 1 200 ? -2.028 63.435 10.545 1.00 11.80 178 ALA B N 1
ATOM 2826 C CA . ALA B 1 200 ? -1.447 62.760 9.383 1.00 12.02 178 ALA B CA 1
ATOM 2827 C C . ALA B 1 200 ? -1.293 63.715 8.199 1.00 12.01 178 ALA B C 1
ATOM 2828 O O . ALA B 1 200 ? -0.259 63.721 7.525 1.00 12.28 178 ALA B O 1
ATOM 2830 N N . ALA B 1 201 ? -2.321 64.527 7.956 1.00 11.89 179 ALA B N 1
ATOM 2831 C CA . ALA B 1 201 ? -2.305 65.480 6.849 1.00 12.12 179 ALA B CA 1
ATOM 2832 C C . ALA B 1 201 ? -1.248 66.566 7.047 1.00 12.36 179 ALA B C 1
ATOM 2833 O O . ALA B 1 201 ? -0.612 67.012 6.087 1.00 12.23 179 ALA B O 1
ATOM 2835 N N . SER B 1 202 ? -1.065 67.000 8.292 1.00 12.32 180 SER B N 1
ATOM 2836 C CA . SER B 1 202 ? -0.139 68.093 8.561 1.00 12.71 180 SER B CA 1
ATOM 2837 C C . SER B 1 202 ? 1.307 67.643 8.773 1.00 13.14 180 SER B C 1
ATOM 2838 O O . SER B 1 202 ? 2.211 68.462 8.711 1.00 13.70 180 SER B O 1
ATOM 2841 N N . GLY B 1 203 ? 1.516 66.347 9.011 1.00 13.22 181 GLY B N 1
ATOM 2842 C CA . GLY B 1 203 ? 2.855 65.802 9.278 1.00 13.20 181 GLY B CA 1
ATOM 2843 C C . GLY B 1 203 ? 3.956 66.273 8.336 1.00 13.31 181 GLY B C 1
ATOM 2844 O O . GLY B 1 203 ? 4.991 66.779 8.782 1.00 13.71 181 GLY B O 1
ATOM 2845 N N . PRO B 1 204 ? 3.745 66.113 7.019 1.00 13.13 182 PRO B N 1
ATOM 2846 C CA . PRO B 1 204 ? 4.758 66.505 6.036 1.00 12.99 182 PRO B CA 1
ATOM 2847 C C . PRO B 1 204 ? 4.845 68.007 5.778 1.00 12.43 182 PRO B C 1
ATOM 2848 O O . PRO B 1 204 ? 5.639 68.441 4.944 1.00 12.33 182 PRO B O 1
ATOM 2852 N N . ILE B 1 205 ? 4.058 68.799 6.511 1.00 12.39 183 ILE B N 1
ATOM 2853 C CA . ILE B 1 205 ? 3.817 70.193 6.163 1.00 12.62 183 ILE B CA 1
ATOM 2854 C C . ILE B 1 205 ? 4.095 71.150 7.335 1.00 11.77 183 ILE B C 1
ATOM 2855 O O . ILE B 1 205 ? 4.788 72.161 7.181 1.00 11.36 183 ILE B O 1
ATOM 2860 N N . GLN B 1 206 ? 3.558 70.805 8.497 1.00 10.87 184 GLN B N 1
ATOM 2861 C CA . GLN B 1 206 ? 3.562 71.694 9.659 1.00 10.81 184 GLN B CA 1
ATOM 2862 C C . GLN B 1 206 ? 4.596 71.281 10.709 1.00 10.61 184 GLN B C 1
ATOM 2863 O O . GLN B 1 206 ? 4.902 72.051 11.625 1.00 10.42 184 GLN B O 1
ATOM 2869 N N . GLN B 1 207 ? 5.123 70.066 10.592 1.00 10.67 185 GLN B N 1
ATOM 2870 C CA . GLN B 1 207 ? 6.113 69.590 11.563 1.00 10.75 185 GLN B CA 1
ATOM 2871 C C . GLN B 1 207 ? 7.457 70.263 11.309 1.00 11.02 185 GLN B C 1
ATOM 2872 O O . GLN B 1 207 ? 7.778 70.621 10.172 1.00 10.94 185 GLN B O 1
ATOM 2878 N N . PHE B 1 208 ? 8.252 70.433 12.366 1.00 11.02 186 PHE B N 1
ATOM 2879 C CA . PHE B 1 208 ? 9.571 71.042 12.224 1.00 11.45 186 PHE B CA 1
ATOM 2880 C C . PHE B 1 208 ? 10.342 70.387 11.071 1.00 11.62 186 PHE B C 1
ATOM 2881 O O . PHE B 1 208 ? 10.330 69.161 10.937 1.00 11.93 186 PHE B O 1
ATOM 2889 N N . GLY B 1 209 ? 10.979 71.213 10.245 1.00 11.77 187 GLY B N 1
ATOM 2890 C CA . GLY B 1 209 ? 11.749 70.746 9.090 1.00 12.69 187 GLY B CA 1
ATOM 2891 C C . GLY B 1 209 ? 10.957 70.749 7.793 1.00 12.55 187 GLY B C 1
ATOM 2892 O O . GLY B 1 209 ? 11.509 70.512 6.710 1.00 13.49 187 GLY B O 1
ATOM 2893 N N . ARG B 1 210 ? 9.665 71.031 7.908 1.00 12.28 188 ARG B N 1
ATOM 2894 C CA . ARG B 1 210 ? 8.747 71.000 6.764 1.00 12.30 188 ARG B CA 1
ATOM 2895 C C . ARG B 1 210 ? 8.364 72.418 6.310 1.00 12.28 188 ARG B C 1
ATOM 2896 O O . ARG B 1 210 ? 8.568 73.384 7.052 1.00 12.33 188 ARG B O 1
ATOM 2904 N N . PRO B 1 211 ? 7.820 72.558 5.081 1.00 12.15 189 PRO B N 1
ATOM 2905 C CA . PRO B 1 211 ? 7.735 73.871 4.435 1.00 12.37 189 PRO B CA 1
ATOM 2906 C C . PRO B 1 211 ? 6.983 74.998 5.160 1.00 12.33 189 PRO B C 1
ATOM 2907 O O . PRO B 1 211 ? 7.300 76.164 4.931 1.00 12.51 189 PRO B O 1
ATOM 2911 N N . LEU B 1 212 ? 6.008 74.678 6.003 1.00 12.55 190 LEU B N 1
ATOM 2912 C CA . LEU B 1 212 ? 5.200 75.744 6.624 1.00 13.15 190 LEU B CA 1
ATOM 2913 C C . LEU B 1 212 ? 5.782 76.281 7.930 1.00 13.54 190 LEU B C 1
ATOM 2914 O O . LEU B 1 212 ? 5.283 77.267 8.488 1.00 14.31 190 LEU B O 1
ATOM 2919 N N . VAL B 1 213 ? 6.841 75.641 8.410 1.00 13.59 191 VAL B N 1
ATOM 2920 C CA . VAL B 1 213 ? 7.491 76.082 9.643 1.00 13.66 191 VAL B CA 1
ATOM 2921 C C . VAL B 1 213 ? 8.396 77.271 9.333 1.00 14.07 191 VAL B C 1
ATOM 2922 O O . VAL B 1 213 ? 9.125 77.262 8.332 1.00 13.92 191 VAL B O 1
ATOM 2926 N N . ALA B 1 214 ? 8.313 78.301 10.179 1.00 14.17 192 ALA B N 1
ATOM 2927 C CA . ALA B 1 214 ? 9.075 79.548 10.030 1.00 14.77 192 ALA B CA 1
ATOM 2928 C C . ALA B 1 214 ? 8.733 80.320 8.753 1.00 15.11 192 ALA B C 1
ATOM 2929 O O . ALA B 1 214 ? 9.526 81.140 8.270 1.00 16.33 192 ALA B O 1
ATOM 2931 N N . LEU B 1 215 ? 7.541 80.069 8.219 1.00 14.57 193 LEU B N 1
ATOM 2932 C CA . LEU B 1 215 ? 7.071 80.765 7.040 1.00 14.38 193 LEU B CA 1
ATOM 2933 C C . LEU B 1 215 ? 6.086 81.864 7.442 1.00 14.26 193 LEU B C 1
ATOM 2934 O O . LEU B 1 215 ? 5.028 81.585 8.011 1.00 14.08 193 LEU B O 1
ATOM 2939 N N . ASN B 1 216 ? 6.460 83.111 7.159 1.00 14.34 194 ASN B N 1
ATOM 2940 C CA . ASN B 1 216 ? 5.642 84.279 7.501 1.00 14.37 194 ASN B CA 1
ATOM 2941 C C . ASN B 1 216 ? 4.667 84.635 6.383 1.00 13.96 194 ASN B C 1
ATOM 2942 O O . ASN B 1 216 ? 5.074 85.118 5.315 1.00 14.19 194 ASN B O 1
ATOM 2947 N N . LEU B 1 217 ? 3.383 84.389 6.643 1.00 13.33 195 LEU B N 1
ATOM 2948 C CA . LEU B 1 217 ? 2.312 84.669 5.693 1.00 13.15 195 LEU B CA 1
ATOM 2949 C C . LEU B 1 217 ? 1.234 85.540 6.322 1.00 13.01 195 LEU B C 1
ATOM 2950 O O . LEU B 1 217 ? 1.069 85.544 7.538 1.00 12.77 195 LEU B O 1
ATOM 2955 N N . LEU B 1 218 ? 0.515 86.276 5.476 1.00 13.41 196 LEU B N 1
ATOM 2956 C CA . LEU B 1 218 ? -0.649 87.057 5.889 1.00 14.03 196 LEU B CA 1
ATOM 2957 C C . LEU B 1 218 ? -1.884 86.576 5.143 1.00 14.61 196 LEU B C 1
ATOM 2958 O O . LEU B 1 218 ? -1.793 86.168 3.990 1.00 14.80 196 LEU B O 1
AT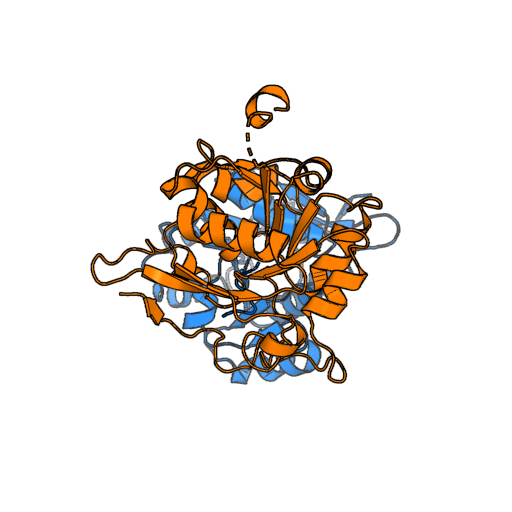OM 2963 N N . LYS B 1 219 ? -3.037 86.628 5.801 1.00 15.50 197 LYS B N 1
ATOM 2964 C CA . LYS B 1 219 ? -4.300 86.400 5.120 1.00 16.68 197 LYS B CA 1
ATOM 2965 C C . LYS B 1 219 ? -4.944 87.761 4.936 1.00 17.58 197 LYS B C 1
ATOM 2966 O O . LYS B 1 219 ? -5.339 88.396 5.912 1.00 17.79 197 LYS B O 1
ATOM 2972 N N . ASP B 1 220 ? -5.008 88.224 3.693 1.00 18.83 198 ASP B N 1
ATOM 2973 C CA . ASP B 1 220 ? -5.571 89.539 3.407 1.00 20.37 198 ASP B CA 1
ATOM 2974 C C . ASP B 1 220 ? -7.058 89.438 3.075 1.00 21.42 198 ASP B C 1
ATOM 2975 O O . ASP B 1 220 ? -7.760 90.457 3.049 1.00 23.47 198 ASP B O 1
#

Organism: Rhizobium meliloti (strain 1021) (NCBI:txid266834)

Nearest PDB structures (foldseek):
  4huj-assembly2_B  TM=1.003E+00  e=4.771E-42  Sinorhizobium meliloti 1021
  2raf-assembly2_C-2  TM=7.130E-01  e=3.864E-11  Lactiplantibacillus plantarum WCFS1
  2raf-assembly1_B  TM=7.107E-01  e=3.628E-11  Lactiplantibacillus plantarum WCFS1
  6grl-assembly1_A  TM=7.058E-01  e=2.895E-08  Saccharomonospora xinjiangensis XJ-54
  3qsg-assembly1_A-2  TM=6.619E-01  e=4.354E-07  Alicyclobacillus acidocaldarius subsp. acidocaldarius DSM 446

Foldseek 3Di:
DVVPPVQAEEEQADDLLSLLVLLLQQVLLNAYEYEYPVAQVVCVVSCVVRVVRYHYDYLVVRLLGQEYEHHDELVRLLVSLLSDDAQANHEYEDQYAQFDPPVRHHDPPVPDFSQVVSCVSHPNHFYKYWNNAADSVQSNDQQDDPQFGKEIEMEGADVVSLVVVCVVCVSSRHHYDYQYHCVSCRQARHPPHPRHHDTDGDD/DCVVPVVQAEEEAEDDLLSLLVLLLQQVLQNAYEYEYPVAQVVCVVSCVVRVVRYHYGYLVVRLVGQEYEHHYELVRLLVSLLSDPAAANHEYEDQYAQADPPVRAGDPPVPDFSQVVSCVSNPNHFYKYWNNAAPSVQSNDQQCPVVFGKEIEMEGADPVSLVVVQVVCVSSRHHYDYQYHSVRCRQDRHPPHDRHNDTDGDD